Protein AF-0000000068185196 (afdb_homodimer)

Sequence (430 aa):
MGLIHTPRTIVSIAKGLWKRRQGTVDWPGLGPDKPYVYNARLGLFDVDYLGHLNNAAYLSHAELARWELTAANGMLTSMLQSGTNFIVSGSCIRYRQEIRPVFRKFQVDTYVAGLDQRTIWMVQNFRYPGQNERIRAQMIVQGVAVQKTKGIIDPRSFFVDTVGMPSDLIESVNLPITSDDTVEDVLERYSFLEKALRRAATVDDELQKKEANKEMGLIHTPRTIVSIAKGLWKRRQGTVDWPGLGPDKPYVYNARLGLFDVDYLGHLNNAAYLSHAELARWELTAANGMLTSMLQSGTNFIVSGSCIRYRQEIRPVFRKFQVDTYVAGLDQRTIWMVQNFRYPGQNERIRAQMIVQGVAVQKTKGIIDPRSFFVDTVGMPSDLIESVNLPITSDDTVEDVLERYSFLEKALRRAATVDDELQKKEANKE

Structure (mmCIF, N/CA/C/O backbone):
data_AF-0000000068185196-model_v1
#
loop_
_entity.id
_entity.type
_entity.pdbx_description
1 polymer Thioesterase
#
loop_
_atom_site.group_PDB
_atom_site.id
_atom_site.type_symbol
_atom_site.label_atom_id
_atom_site.label_alt_id
_atom_site.label_comp_id
_atom_site.label_asym_id
_atom_site.label_entity_id
_atom_site.label_seq_id
_atom_site.pdbx_PDB_ins_code
_atom_site.Cartn_x
_atom_site.Cartn_y
_atom_site.Cartn_z
_atom_site.occupancy
_atom_site.B_iso_or_equiv
_atom_site.auth_seq_id
_atom_site.auth_comp_id
_atom_site.auth_asym_id
_atom_site.auth_atom_id
_atom_site.pdbx_PDB_model_num
ATOM 1 N N . MET A 1 1 ? -0.667 -6.586 14.789 1 45.47 1 MET A N 1
ATOM 2 C CA . MET A 1 1 ? -0.41 -5.219 14.352 1 45.47 1 MET A CA 1
ATOM 3 C C .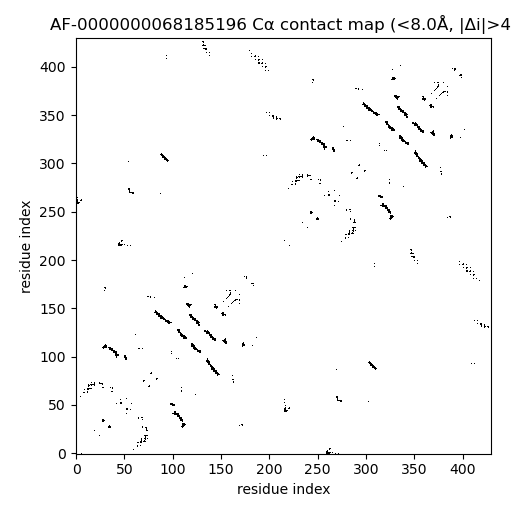 MET A 1 1 ? -1.028 -4.211 15.32 1 45.47 1 MET A C 1
ATOM 5 O O . MET A 1 1 ? -0.428 -3.176 15.609 1 45.47 1 MET A O 1
ATOM 9 N N . GLY A 1 2 ? -2.188 -4.719 15.961 1 60.62 2 GLY A N 1
ATOM 10 C CA . GLY A 1 2 ? -2.773 -3.826 16.953 1 60.62 2 GLY A CA 1
ATOM 11 C C . GLY A 1 2 ? -1.884 -3.609 18.156 1 60.62 2 GLY A C 1
ATOM 12 O O . GLY A 1 2 ? -1.682 -2.473 18.594 1 60.62 2 GLY A O 1
ATOM 13 N N . LEU A 1 3 ? -1.216 -4.645 18.484 1 71.56 3 LEU A N 1
ATOM 14 C CA . LEU A 1 3 ? -0.382 -4.602 19.688 1 71.56 3 LEU A CA 1
ATOM 15 C C . LEU A 1 3 ? 0.886 -3.791 19.438 1 71.56 3 LEU A C 1
ATOM 17 O O . LEU A 1 3 ? 1.417 -3.16 20.344 1 71.56 3 LEU A O 1
ATOM 21 N N . ILE A 1 4 ? 1.286 -3.777 18.25 1 76.75 4 ILE A N 1
ATOM 22 C CA . ILE A 1 4 ? 2.504 -3.047 17.922 1 76.75 4 ILE A CA 1
ATOM 23 C C . ILE A 1 4 ? 2.145 -1.68 17.344 1 76.75 4 ILE A C 1
ATOM 25 O O . ILE A 1 4 ? 2.762 -0.67 17.688 1 76.75 4 ILE A O 1
ATOM 29 N N . HIS A 1 5 ? 1.107 -1.712 16.625 1 82.12 5 HIS A N 1
ATOM 30 C CA . HIS A 1 5 ? 0.749 -0.504 15.883 1 82.12 5 HIS A CA 1
ATOM 31 C C . HIS A 1 5 ? 0.133 0.541 16.812 1 82.12 5 HIS A C 1
ATOM 33 O O . HIS A 1 5 ? 0.427 1.732 16.688 1 82.12 5 HIS A O 1
ATOM 39 N N . THR A 1 6 ? -0.651 0.116 17.766 1 85.31 6 THR A N 1
ATOM 40 C CA . THR A 1 6 ? -1.377 1.054 18.609 1 85.31 6 THR A CA 1
ATOM 41 C C . THR A 1 6 ? -0.412 1.849 19.484 1 85.31 6 THR A C 1
ATOM 43 O O . THR A 1 6 ? -0.471 3.078 19.531 1 85.31 6 THR A O 1
ATOM 46 N N . PRO A 1 7 ? 0.518 1.161 20.156 1 88.44 7 PRO A N 1
ATOM 47 C CA . PRO A 1 7 ? 1.476 1.94 20.938 1 88.44 7 PRO A CA 1
ATOM 48 C C . PRO A 1 7 ? 2.303 2.898 20.078 1 88.44 7 PRO A C 1
ATOM 50 O O . PRO A 1 7 ? 2.6 4.016 20.516 1 88.44 7 PRO A O 1
ATOM 53 N N . ARG A 1 8 ? 2.66 2.518 18.953 1 89.38 8 ARG A N 1
ATOM 54 C CA . ARG A 1 8 ? 3.432 3.373 18.047 1 89.38 8 ARG A CA 1
ATOM 55 C C . ARG A 1 8 ? 2.621 4.594 17.625 1 89.38 8 ARG A C 1
ATOM 57 O O . ARG A 1 8 ? 3.164 5.691 17.5 1 89.38 8 ARG A O 1
ATOM 64 N N . THR A 1 9 ? 1.386 4.32 17.391 1 91.81 9 THR A N 1
ATOM 65 C CA . THR A 1 9 ? 0.492 5.418 17.031 1 91.81 9 THR A CA 1
ATOM 66 C C . THR A 1 9 ? 0.386 6.426 18.172 1 91.81 9 THR A C 1
ATOM 68 O O . THR A 1 9 ? 0.445 7.633 17.953 1 91.81 9 THR A O 1
ATOM 71 N N . ILE A 1 10 ? 0.292 5.957 19.391 1 93.12 10 ILE A N 1
ATOM 72 C CA . ILE A 1 10 ? 0.203 6.812 20.562 1 93.12 10 ILE A CA 1
ATOM 73 C C . ILE A 1 10 ? 1.472 7.656 20.688 1 93.12 10 ILE A C 1
ATOM 75 O O . ILE A 1 10 ? 1.402 8.859 20.953 1 93.12 10 ILE A O 1
ATOM 79 N N . VAL A 1 11 ? 2.578 7.027 20.484 1 94.19 11 VAL A N 1
ATOM 80 C CA . VAL A 1 11 ? 3.854 7.734 20.562 1 94.19 11 VAL A CA 1
ATOM 81 C C . VAL A 1 11 ? 3.904 8.82 19.484 1 94.19 11 VAL A C 1
ATOM 83 O O . VAL A 1 11 ? 4.332 9.945 19.75 1 94.19 11 VAL A O 1
ATOM 86 N N . SER A 1 12 ? 3.49 8.484 18.266 1 94.69 12 SER A N 1
ATOM 87 C CA . SER A 1 12 ? 3.482 9.453 17.172 1 94.69 12 SER A CA 1
ATOM 88 C C . SER A 1 12 ? 2.58 10.641 17.5 1 94.69 12 SER A C 1
ATOM 90 O O . SER A 1 12 ? 2.945 11.789 17.234 1 94.69 12 SER A O 1
ATOM 92 N N . ILE A 1 13 ? 1.464 10.367 18.016 1 94.06 13 ILE A N 1
ATOM 93 C CA . ILE A 1 13 ? 0.527 11.414 18.391 1 94.06 13 ILE A CA 1
ATOM 94 C C . ILE A 1 13 ? 1.161 12.305 19.469 1 94.06 13 ILE A C 1
ATOM 96 O O . ILE A 1 13 ? 1.107 13.531 19.375 1 94.06 13 ILE A O 1
ATOM 100 N N . ALA A 1 14 ? 1.762 11.703 20.484 1 94.94 14 ALA A N 1
ATOM 101 C CA . ALA A 1 14 ? 2.406 12.445 21.562 1 94.94 14 ALA A CA 1
ATOM 102 C C . ALA A 1 14 ? 3.504 13.359 21.016 1 94.94 14 ALA A C 1
ATOM 104 O O . ALA A 1 14 ? 3.631 14.508 21.453 1 94.94 14 ALA A O 1
ATOM 105 N N . LYS A 1 15 ? 4.289 12.828 20.141 1 93.81 15 LYS A N 1
ATOM 106 C CA . LYS A 1 15 ? 5.336 13.625 19.516 1 93.81 15 LYS A CA 1
ATOM 107 C C . LYS A 1 15 ? 4.746 14.828 18.781 1 93.81 15 LYS A C 1
ATOM 109 O O . LYS A 1 15 ? 5.273 15.938 18.859 1 93.81 15 LYS A O 1
ATOM 114 N N . GLY A 1 16 ? 3.678 14.547 18 1 92.75 16 GLY A N 1
ATOM 115 C CA . GLY A 1 16 ? 3.002 15.633 17.312 1 92.75 16 GLY A CA 1
ATOM 116 C C . GLY A 1 16 ? 2.465 16.703 18.234 1 92.75 16 GLY A C 1
ATOM 117 O O . GLY A 1 16 ? 2.613 17.891 17.984 1 92.75 16 GLY A O 1
ATOM 118 N N . LEU A 1 17 ? 1.896 16.297 19.328 1 91.44 17 LEU A N 1
ATOM 119 C CA . LEU A 1 17 ? 1.359 17.234 20.312 1 91.44 17 LEU A CA 1
ATOM 120 C C . LEU A 1 17 ? 2.477 18.0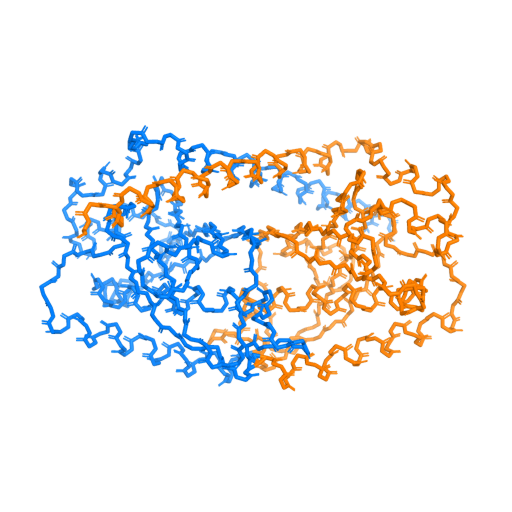47 20.953 1 91.44 17 LEU A C 1
ATOM 122 O O . LEU A 1 17 ? 2.307 19.25 21.219 1 91.44 17 LEU A O 1
ATOM 126 N N . TRP A 1 18 ? 3.553 17.359 21.203 1 92.5 18 TRP A N 1
ATOM 127 C CA . TRP A 1 18 ? 4.707 18.047 21.781 1 92.5 18 TRP A CA 1
ATOM 128 C C . TRP A 1 18 ? 5.227 19.125 20.844 1 92.5 18 TRP A C 1
ATOM 130 O O . TRP A 1 18 ? 5.504 20.25 21.266 1 92.5 18 TRP A O 1
ATOM 140 N N . LYS A 1 19 ? 5.359 18.828 19.562 1 88.88 19 LYS A N 1
ATOM 141 C CA . LYS A 1 19 ? 5.816 19.781 18.562 1 88.88 19 LYS A CA 1
ATOM 142 C C . LYS A 1 19 ? 4.855 20.969 18.453 1 88.88 19 LYS A C 1
ATOM 144 O O . LYS A 1 19 ? 5.289 22.109 18.297 1 88.88 19 LYS A O 1
ATOM 149 N N . ARG A 1 20 ? 3.635 20.672 18.516 1 86.56 20 ARG A N 1
ATOM 150 C CA . ARG A 1 20 ? 2.629 21.719 18.469 1 86.56 20 ARG A CA 1
ATOM 151 C C . ARG A 1 20 ? 2.803 22.688 19.641 1 86.56 20 ARG A C 1
ATOM 153 O O . ARG A 1 20 ? 2.689 23.906 19.469 1 86.56 20 ARG A O 1
ATOM 160 N N . ARG A 1 21 ? 3.107 22.172 20.75 1 86.44 21 ARG A N 1
ATOM 161 C CA . ARG A 1 21 ? 3.246 22.969 21.969 1 86.44 21 ARG A CA 1
ATOM 162 C C . ARG A 1 21 ? 4.48 23.875 21.891 1 86.44 21 ARG A C 1
ATOM 164 O O . ARG A 1 21 ? 4.477 24.984 22.422 1 86.44 21 ARG A O 1
ATOM 171 N N . GLN A 1 22 ? 5.566 23.359 21.312 1 82.5 22 GLN A N 1
ATOM 172 C CA . GLN A 1 22 ? 6.832 24.078 21.25 1 82.5 22 GLN A CA 1
ATOM 173 C C . GLN A 1 22 ? 6.785 25.172 20.172 1 82.5 22 GLN A C 1
ATOM 175 O O . GLN A 1 22 ? 7.598 26.094 20.188 1 82.5 22 GLN A O 1
ATOM 180 N N . GLY A 1 23 ? 5.977 24.953 19.203 1 70.38 23 GLY A N 1
ATOM 181 C CA . GLY A 1 23 ? 6.137 25.812 18.062 1 70.38 23 GLY A CA 1
ATOM 182 C C . GLY A 1 23 ? 4.91 26.672 17.766 1 70.38 23 GLY A C 1
ATOM 183 O O . GLY A 1 23 ? 3.947 26.656 18.547 1 70.38 23 GLY A O 1
ATOM 184 N N . THR A 1 24 ? 5.113 27.672 16.875 1 60.94 24 THR A N 1
ATOM 185 C CA . THR A 1 24 ? 4.016 28.422 16.266 1 60.94 24 THR A CA 1
ATOM 186 C C . THR A 1 24 ? 3.301 27.578 15.219 1 60.94 24 THR A C 1
ATOM 188 O O . THR A 1 24 ? 3.926 26.75 14.547 1 60.94 24 THR A O 1
ATOM 191 N N . VAL A 1 25 ? 2.062 27.469 15.398 1 62.53 25 VAL A N 1
ATOM 192 C CA . VAL A 1 25 ? 1.249 26.719 14.461 1 62.53 25 VAL A CA 1
ATOM 193 C C . VAL A 1 25 ? 1.464 27.25 13.039 1 62.53 25 VAL A C 1
ATOM 195 O O . VAL A 1 25 ? 1.15 28.406 12.758 1 62.53 25 VAL A O 1
ATOM 198 N N . ASP A 1 26 ? 2.311 26.719 12.133 1 73.12 26 ASP A N 1
ATOM 199 C CA . ASP A 1 26 ? 2.486 27.156 10.75 1 73.12 26 ASP A CA 1
ATOM 200 C C . ASP A 1 26 ? 1.854 26.172 9.773 1 73.12 26 ASP A C 1
ATOM 202 O O . ASP A 1 26 ? 2.006 26.312 8.555 1 73.12 26 ASP A O 1
ATOM 206 N N . TRP A 1 27 ? 1.015 25.391 10.195 1 78.06 27 TRP A N 1
ATOM 207 C CA . TRP A 1 27 ? 0.224 24.422 9.453 1 78.06 27 TRP A CA 1
ATOM 208 C C . TRP A 1 27 ? 1.107 23.609 8.516 1 78.06 27 TRP A C 1
ATOM 210 O O . TRP A 1 27 ? 0.875 23.578 7.305 1 78.06 27 TRP A O 1
ATOM 220 N N . PRO A 1 28 ? 2.033 23 9.039 1 81.12 28 PRO A N 1
ATOM 221 C CA . PRO A 1 28 ? 2.875 22.172 8.172 1 81.12 28 PRO A CA 1
ATOM 222 C C . PRO A 1 28 ? 2.084 21.078 7.441 1 81.12 28 PRO A C 1
ATOM 224 O O . PRO A 1 28 ? 1.037 20.656 7.926 1 81.12 28 PRO A O 1
ATOM 227 N N . GLY A 1 29 ? 2.553 20.703 6.262 1 84.56 29 GLY A N 1
ATOM 228 C CA . GLY A 1 29 ? 1.96 19.594 5.531 1 84.56 29 GLY A CA 1
ATOM 229 C C . GLY A 1 29 ? 0.902 20.031 4.535 1 84.56 29 GLY A C 1
ATOM 230 O O . GLY A 1 29 ? 0.289 19.203 3.865 1 84.56 29 GLY A O 1
ATOM 231 N N . LEU A 1 30 ? 0.663 21.359 4.539 1 82.62 30 LEU A N 1
ATOM 232 C CA . LEU A 1 30 ? -0.294 21.859 3.559 1 82.62 30 LEU A CA 1
ATOM 233 C C . LEU A 1 30 ? 0.413 22.281 2.271 1 82.62 30 LEU A C 1
ATOM 235 O O . LEU A 1 30 ? 0.881 23.406 2.154 1 82.62 30 LEU A O 1
ATOM 239 N N . GLY A 1 31 ? 0.567 21.344 1.347 1 78.19 31 GLY A N 1
ATOM 240 C CA . GLY A 1 31 ? 1.21 21.609 0.07 1 78.19 31 GLY A CA 1
ATOM 241 C C . GLY A 1 31 ? 2.652 21.141 0.021 1 78.19 31 GLY A C 1
ATOM 242 O O . GLY A 1 31 ? 3.242 20.828 1.055 1 78.19 31 GLY A O 1
ATOM 243 N N . PRO A 1 32 ? 3.238 21.109 -1.168 1 79.88 32 PRO A N 1
ATOM 244 C CA . PRO A 1 32 ? 4.578 20.547 -1.358 1 79.88 32 PRO A CA 1
ATOM 245 C C . PRO A 1 32 ? 5.68 21.469 -0.841 1 79.88 32 PRO A C 1
ATOM 247 O O . PRO A 1 32 ? 6.812 21.031 -0.631 1 79.88 32 PRO A O 1
ATOM 250 N N . ASP A 1 33 ? 5.391 22.703 -0.645 1 80.25 33 ASP A N 1
ATOM 251 C CA . ASP A 1 33 ? 6.406 23.688 -0.272 1 80.25 33 ASP A CA 1
ATOM 252 C C . ASP A 1 33 ? 6.797 23.531 1.196 1 80.25 33 ASP A C 1
ATOM 254 O O . ASP A 1 33 ? 7.902 23.922 1.59 1 80.25 33 ASP A O 1
ATOM 258 N N . LYS A 1 34 ? 5.902 23 1.998 1 85.06 34 LYS A N 1
ATOM 259 C CA . LYS A 1 34 ? 6.184 22.844 3.422 1 85.06 34 LYS A CA 1
ATOM 260 C C . LYS A 1 34 ? 5.754 21.469 3.92 1 85.06 34 LYS A C 1
ATOM 262 O O . LYS A 1 34 ? 4.875 21.359 4.777 1 85.06 34 LYS A O 1
ATOM 267 N N . PRO A 1 35 ? 6.418 20.484 3.516 1 91.12 35 PRO A N 1
ATOM 268 C CA . PRO A 1 35 ? 6.051 19.141 3.986 1 91.12 35 PRO A CA 1
ATOM 269 C C . PRO A 1 35 ? 6.344 18.938 5.473 1 91.12 35 PRO A C 1
ATOM 271 O O . PRO A 1 35 ? 7.246 19.578 6.02 1 91.12 35 PRO A O 1
ATOM 274 N N . TYR A 1 36 ? 5.5 18.25 6.105 1 94.25 36 TYR A N 1
ATOM 275 C CA . TYR A 1 36 ? 5.785 17.812 7.469 1 94.25 36 TYR A CA 1
ATOM 276 C C . TYR A 1 36 ? 6.77 16.641 7.473 1 94.25 36 TYR A C 1
ATOM 278 O O . TYR A 1 36 ? 6.551 15.641 6.797 1 94.25 36 TYR A O 1
ATOM 286 N N . VAL A 1 37 ? 7.789 16.734 8.281 1 95.06 37 VAL A N 1
ATOM 287 C CA . VAL A 1 37 ? 8.852 15.734 8.273 1 95.06 37 VAL A CA 1
ATOM 288 C C . VAL A 1 37 ? 8.727 14.844 9.5 1 95.06 37 VAL A C 1
ATOM 290 O O . VAL A 1 37 ? 8.844 15.312 10.633 1 95.06 37 VAL A O 1
ATOM 293 N N . TYR A 1 38 ? 8.414 13.609 9.266 1 96.75 38 TYR A N 1
ATOM 294 C CA . TYR A 1 38 ? 8.398 12.539 10.258 1 96.75 38 TYR A CA 1
ATOM 295 C C . TYR A 1 38 ? 9.711 11.766 10.234 1 96.75 38 TYR A C 1
ATOM 297 O O . TYR A 1 38 ? 10.156 11.312 9.18 1 96.75 38 TYR A O 1
ATOM 305 N N . ASN A 1 39 ? 10.32 11.656 11.445 1 96.44 39 ASN A N 1
ATOM 306 C CA . ASN A 1 39 ? 11.586 10.938 11.562 1 96.44 39 ASN A CA 1
ATOM 307 C C . ASN A 1 39 ? 11.406 9.602 12.273 1 96.44 39 ASN A C 1
ATOM 309 O O . ASN A 1 39 ? 10.688 9.516 13.273 1 96.44 39 ASN A O 1
ATOM 313 N N . ALA A 1 40 ? 12.055 8.633 11.711 1 95.44 40 ALA A N 1
ATOM 314 C CA . ALA A 1 40 ? 11.969 7.301 12.305 1 95.44 40 ALA A CA 1
ATOM 315 C C . ALA A 1 40 ? 13.242 6.5 12.039 1 95.44 40 ALA A C 1
ATOM 317 O O . ALA A 1 40 ? 14.133 6.957 11.312 1 95.44 40 ALA A O 1
ATOM 318 N N . ARG A 1 41 ? 13.375 5.426 12.727 1 94.12 41 ARG A N 1
ATOM 319 C CA . ARG A 1 41 ? 14.43 4.438 12.5 1 94.12 41 ARG A CA 1
ATOM 320 C C . ARG A 1 41 ? 13.828 3.082 12.125 1 94.12 41 ARG A C 1
ATOM 322 O O . ARG A 1 41 ? 12.773 2.707 12.633 1 94.12 41 ARG A O 1
ATOM 329 N N . LEU A 1 42 ? 14.523 2.469 11.273 1 90.19 42 LEU A N 1
ATOM 330 C CA . LEU A 1 42 ? 14.102 1.132 10.867 1 90.19 42 LEU A CA 1
ATOM 331 C C . LEU A 1 42 ? 14.18 0.159 12.039 1 90.19 42 LEU A C 1
ATOM 333 O O . LEU A 1 42 ? 15.266 -0.171 12.508 1 90.19 42 LEU A O 1
ATOM 337 N N . GLY A 1 43 ? 13.031 -0.287 12.477 1 86.44 43 GLY A N 1
ATOM 338 C CA . GLY A 1 43 ? 12.984 -1.176 13.625 1 86.44 43 GLY A CA 1
ATOM 339 C C . GLY A 1 43 ? 12.969 -2.645 13.25 1 86.44 43 GLY A C 1
ATOM 340 O O . GLY A 1 43 ? 12.75 -2.986 12.086 1 86.44 43 GLY A O 1
ATOM 341 N N . LEU A 1 44 ? 13.078 -3.469 14.258 1 81.81 44 LEU A N 1
ATOM 342 C CA . LEU A 1 44 ? 13.133 -4.914 14.07 1 81.81 44 LEU A CA 1
ATOM 343 C C . LEU A 1 44 ? 11.797 -5.457 13.586 1 81.81 44 LEU A C 1
ATOM 345 O O . LEU A 1 44 ? 11.75 -6.484 12.906 1 81.81 44 LEU A O 1
ATOM 349 N N . PHE A 1 45 ? 10.75 -4.703 13.836 1 80.75 45 PHE A N 1
ATOM 350 C CA . PHE A 1 45 ? 9.414 -5.16 13.469 1 80.75 45 PHE A CA 1
ATOM 351 C C . PHE A 1 45 ? 9.055 -4.703 12.062 1 80.75 45 PHE A C 1
ATOM 353 O O . PHE A 1 45 ? 8.023 -5.098 11.523 1 80.75 45 PHE A O 1
ATOM 360 N N . ASP A 1 46 ? 9.984 -3.963 11.477 1 86.25 46 ASP A N 1
ATOM 361 C CA . ASP A 1 46 ? 9.672 -3.35 10.188 1 86.25 46 ASP A CA 1
ATOM 362 C C . ASP A 1 46 ? 10.453 -4.023 9.062 1 86.25 46 ASP A C 1
ATOM 364 O O . ASP A 1 46 ? 10.273 -3.684 7.887 1 86.25 46 ASP A O 1
ATOM 368 N N . VAL A 1 47 ? 11.32 -4.918 9.406 1 84.88 47 VAL A N 1
ATOM 369 C CA . VAL A 1 47 ? 12.289 -5.402 8.438 1 84.88 47 VAL A CA 1
ATOM 370 C C . VAL A 1 47 ? 11.852 -6.758 7.891 1 84.88 47 VAL A C 1
ATOM 372 O O . VAL A 1 47 ? 11.18 -7.523 8.586 1 84.88 47 VAL A O 1
ATOM 375 N N . ASP A 1 48 ? 12.234 -6.984 6.668 1 81.56 48 ASP A N 1
ATOM 376 C CA . ASP A 1 48 ? 12.07 -8.32 6.102 1 81.56 48 ASP A CA 1
ATOM 377 C C . ASP A 1 48 ? 13.312 -9.18 6.359 1 81.56 48 ASP A C 1
ATOM 379 O O . ASP A 1 48 ? 14.188 -8.797 7.133 1 81.56 48 ASP A O 1
ATOM 383 N N . TYR A 1 49 ? 13.305 -10.414 5.805 1 78 49 TYR A N 1
ATOM 384 C CA . TYR A 1 49 ? 14.367 -11.367 6.109 1 78 49 TYR A CA 1
ATOM 385 C C . TYR A 1 49 ? 15.703 -10.898 5.543 1 78 49 TYR A C 1
ATOM 387 O O . TYR A 1 49 ? 16.766 -11.391 5.938 1 78 49 TYR A O 1
ATOM 395 N N . LEU A 1 50 ? 15.688 -9.898 4.633 1 77.38 50 LEU A N 1
ATOM 396 C CA . LEU A 1 50 ? 16.922 -9.367 4.039 1 77.38 50 LEU A CA 1
ATOM 397 C C . LEU A 1 50 ? 17.375 -8.109 4.766 1 77.38 50 LEU A C 1
ATOM 399 O O . LEU A 1 50 ? 18.406 -7.531 4.422 1 77.38 50 LEU A O 1
ATOM 403 N N . GLY A 1 51 ? 16.594 -7.676 5.699 1 81.12 51 GLY A N 1
ATOM 404 C CA . GLY A 1 51 ? 16.953 -6.492 6.465 1 81.12 51 GLY A CA 1
ATOM 405 C C . GLY A 1 51 ? 16.484 -5.199 5.832 1 81.12 51 GLY A C 1
ATOM 406 O O . GLY A 1 51 ? 16.938 -4.117 6.199 1 81.12 51 GLY A O 1
ATOM 407 N N . HIS A 1 52 ? 15.695 -5.301 4.855 1 88.25 52 HIS A N 1
ATOM 408 C CA . HIS A 1 52 ? 15.102 -4.133 4.215 1 88.25 52 HIS A CA 1
ATOM 409 C C . HIS A 1 52 ? 13.75 -3.791 4.836 1 88.25 52 HIS A C 1
ATOM 411 O O . HIS A 1 52 ? 13.07 -4.668 5.379 1 88.25 52 HIS A O 1
ATOM 417 N N . LEU A 1 53 ? 13.438 -2.471 4.852 1 90.31 53 LEU A N 1
ATOM 418 C CA . LEU A 1 53 ? 12.078 -2.096 5.223 1 90.31 53 LEU A CA 1
ATOM 419 C C . LEU A 1 53 ? 11.055 -2.838 4.367 1 90.31 53 LEU A C 1
ATOM 421 O O . LEU A 1 53 ? 11.047 -2.701 3.141 1 90.31 53 LEU A O 1
ATOM 425 N N . ASN A 1 54 ? 10.281 -3.607 5.039 1 91.81 54 ASN A N 1
ATOM 426 C CA . ASN A 1 54 ? 9.289 -4.398 4.324 1 91.81 54 ASN A CA 1
ATOM 427 C C . ASN A 1 54 ? 8.25 -3.51 3.641 1 91.81 54 ASN A C 1
ATOM 429 O O . ASN A 1 54 ? 7.949 -2.416 4.125 1 91.81 54 ASN A O 1
ATOM 433 N N . ASN A 1 55 ? 7.668 -4.043 2.535 1 93.94 55 ASN A N 1
ATOM 434 C CA . ASN A 1 55 ? 6.723 -3.254 1.749 1 93.94 55 ASN A CA 1
ATOM 435 C C . ASN A 1 55 ? 5.566 -2.748 2.607 1 93.94 55 ASN A C 1
ATOM 437 O O . ASN A 1 55 ? 5.152 -1.594 2.48 1 93.94 55 ASN A O 1
ATOM 441 N N . ALA A 1 56 ? 5.031 -3.576 3.48 1 94.75 56 ALA A N 1
ATOM 442 C CA . ALA A 1 56 ? 3.904 -3.201 4.332 1 94.75 56 ALA A CA 1
ATOM 443 C C . ALA A 1 56 ? 4.324 -2.172 5.379 1 94.75 56 ALA A C 1
ATOM 445 O O . ALA A 1 56 ? 3.525 -1.325 5.781 1 94.75 56 ALA A O 1
ATOM 446 N N . ALA A 1 57 ? 5.551 -2.223 5.777 1 94.19 57 ALA A N 1
ATOM 447 C CA . ALA A 1 57 ? 6.047 -1.326 6.82 1 94.19 57 ALA A CA 1
ATOM 448 C C . ALA A 1 57 ? 6.082 0.119 6.328 1 94.19 57 ALA A C 1
ATOM 450 O O . ALA A 1 57 ? 5.918 1.052 7.117 1 94.19 57 ALA A O 1
ATOM 451 N N . TYR A 1 58 ? 6.324 0.314 5.047 1 96.81 58 TYR A N 1
ATOM 452 C CA . TYR A 1 58 ? 6.227 1.662 4.496 1 96.81 58 TYR A CA 1
ATOM 453 C C . TYR A 1 58 ? 4.863 2.275 4.793 1 96.81 58 TYR A C 1
ATOM 455 O O . TYR A 1 58 ? 4.77 3.443 5.18 1 96.81 58 TYR A O 1
ATOM 463 N N . LEU A 1 59 ? 3.812 1.482 4.648 1 96.69 59 LEU A N 1
ATOM 464 C CA . LEU A 1 59 ? 2.469 1.983 4.918 1 96.69 59 LEU A CA 1
ATOM 465 C C . LEU A 1 59 ? 2.279 2.26 6.406 1 96.69 59 LEU A C 1
ATOM 467 O O . LEU A 1 59 ? 1.612 3.225 6.781 1 96.69 59 LEU A O 1
ATOM 471 N N . SER A 1 60 ? 2.844 1.434 7.207 1 94.88 60 SER A N 1
ATOM 472 C CA . SER A 1 60 ? 2.754 1.645 8.648 1 94.88 60 SER A CA 1
ATOM 473 C C . SER A 1 60 ? 3.385 2.973 9.055 1 94.88 60 SER A C 1
ATOM 475 O O . SER A 1 60 ? 2.773 3.76 9.781 1 94.88 60 SER A O 1
ATOM 477 N N . HIS A 1 61 ? 4.543 3.166 8.57 1 96.38 61 HIS A N 1
ATOM 478 C CA . HIS A 1 61 ? 5.227 4.406 8.914 1 96.38 61 HIS A CA 1
ATOM 479 C C . HIS A 1 61 ? 4.52 5.613 8.305 1 96.38 61 HIS A C 1
ATOM 481 O O . HIS A 1 61 ? 4.504 6.695 8.891 1 96.38 61 HIS A O 1
ATOM 487 N N . ALA A 1 62 ? 4.016 5.441 7.109 1 97.75 62 ALA A N 1
ATOM 488 C CA . ALA A 1 62 ? 3.229 6.512 6.508 1 97.75 62 ALA A CA 1
ATOM 489 C C . ALA A 1 62 ? 2.049 6.891 7.398 1 97.75 62 ALA A C 1
ATOM 491 O O . ALA A 1 62 ? 1.723 8.07 7.539 1 97.75 62 ALA A O 1
ATOM 492 N N . GLU A 1 63 ? 1.411 5.926 7.926 1 96.12 63 GLU A N 1
ATOM 493 C CA . GLU A 1 63 ? 0.296 6.18 8.836 1 96.12 63 GLU A CA 1
ATOM 494 C C . GLU A 1 63 ? 0.762 6.914 10.086 1 96.12 63 GLU A C 1
ATOM 496 O O . GLU A 1 63 ? 0.12 7.871 10.531 1 96.12 63 GLU A O 1
ATOM 501 N N . LEU A 1 64 ? 1.823 6.441 10.656 1 96 64 LEU A N 1
ATOM 502 C CA . LEU A 1 64 ? 2.375 7.098 11.836 1 96 64 LEU A CA 1
ATOM 503 C C . LEU A 1 64 ? 2.719 8.555 11.539 1 96 64 LEU A C 1
ATOM 505 O O . LEU A 1 64 ? 2.461 9.438 12.359 1 96 64 LEU A O 1
ATOM 509 N N . ALA A 1 65 ? 3.301 8.758 10.383 1 97.44 65 ALA A N 1
ATOM 510 C CA . ALA A 1 65 ? 3.629 10.117 9.953 1 97.44 65 ALA A CA 1
ATOM 511 C C . ALA A 1 65 ? 2.375 10.984 9.859 1 97.44 65 ALA A C 1
ATOM 513 O O . ALA A 1 65 ? 2.379 12.141 10.281 1 97.44 65 ALA A O 1
ATOM 514 N N . ARG A 1 66 ? 1.323 10.453 9.32 1 96.31 66 ARG A N 1
ATOM 515 C CA . ARG A 1 66 ? 0.078 11.203 9.195 1 96.31 66 ARG A CA 1
ATOM 516 C C . ARG A 1 66 ? -0.507 11.531 10.562 1 96.31 66 ARG A C 1
ATOM 518 O O . ARG A 1 66 ? -1.026 12.633 10.773 1 96.31 66 ARG A O 1
ATOM 525 N N . TRP A 1 67 ? -0.443 10.555 11.492 1 95.12 67 TRP A N 1
ATOM 526 C CA . TRP A 1 67 ? -0.931 10.805 12.844 1 95.12 67 TRP A CA 1
ATOM 527 C C . TRP A 1 67 ? -0.128 11.914 13.516 1 95.12 67 TRP A C 1
ATOM 529 O O . TRP A 1 67 ? -0.696 12.789 14.172 1 95.12 67 TRP A O 1
ATOM 539 N N . GLU A 1 68 ? 1.148 11.836 13.406 1 95.56 68 GLU A N 1
ATOM 540 C CA . GLU A 1 68 ? 1.995 12.867 13.992 1 95.56 68 GLU A CA 1
ATOM 541 C C . GLU A 1 68 ? 1.68 14.242 13.398 1 95.56 68 GLU A C 1
ATOM 543 O O . GLU A 1 68 ? 1.563 15.227 14.125 1 95.56 68 GLU A O 1
ATOM 548 N N . LEU A 1 69 ? 1.551 14.297 12.102 1 94.19 69 LEU A N 1
ATOM 549 C CA . LEU A 1 69 ? 1.188 15.531 11.414 1 94.19 69 LEU A CA 1
ATOM 550 C C . LEU A 1 69 ? -0.139 16.078 11.938 1 94.19 69 LEU A C 1
ATOM 552 O O . LEU A 1 69 ? -0.249 17.266 12.25 1 94.19 69 LEU A O 1
ATOM 556 N N . THR A 1 70 ? -1.122 15.203 12 1 92.38 70 THR A N 1
ATOM 557 C CA . THR A 1 70 ? -2.459 15.578 12.453 1 92.38 70 THR A CA 1
ATOM 558 C C . THR A 1 70 ? -2.408 16.188 13.844 1 92.38 70 THR A C 1
ATOM 560 O O . THR A 1 70 ? -3.086 17.172 14.125 1 92.38 70 THR A O 1
ATOM 563 N N . ALA A 1 71 ? -1.606 15.633 14.68 1 91.75 71 ALA A N 1
ATOM 564 C CA . ALA A 1 71 ? -1.45 16.156 16.031 1 91.75 71 ALA A CA 1
ATOM 565 C C . ALA A 1 71 ? -0.68 17.469 16.031 1 91.75 71 ALA A C 1
ATOM 567 O O . ALA A 1 71 ? -1.043 18.422 16.734 1 91.75 71 ALA A O 1
ATOM 568 N N . ALA A 1 72 ? 0.318 17.531 15.211 1 89.62 72 ALA A N 1
ATOM 569 C CA . ALA A 1 72 ? 1.202 18.688 15.172 1 89.62 72 ALA A CA 1
ATOM 570 C C . ALA A 1 72 ? 0.473 19.922 14.625 1 89.62 72 ALA A C 1
ATOM 572 O O . ALA A 1 72 ? 0.76 21.047 15.031 1 89.62 72 ALA A O 1
ATOM 573 N N . ASN A 1 73 ? -0.413 19.75 13.703 1 84.88 73 ASN A N 1
ATOM 574 C CA . ASN A 1 73 ? -1.064 20.891 13.055 1 84.88 73 ASN A CA 1
ATOM 575 C C . ASN A 1 73 ? -2.367 21.25 13.758 1 84.88 73 ASN A C 1
ATOM 577 O O . ASN A 1 73 ? -3.086 22.156 13.305 1 84.88 73 ASN A O 1
ATOM 581 N N . GLY A 1 74 ? -2.785 20.516 14.828 1 81.19 74 GLY A N 1
ATOM 582 C CA . GLY A 1 74 ? -3.936 20.875 15.641 1 81.19 74 GLY A CA 1
ATOM 583 C C . GLY A 1 74 ? -5.223 20.219 15.172 1 81.19 74 GLY A C 1
ATOM 584 O O . GLY A 1 74 ? -6.27 20.391 15.805 1 81.19 74 GLY A O 1
ATOM 585 N N . MET A 1 75 ? -5.145 19.453 14.172 1 88.31 75 MET A N 1
ATOM 586 C CA . MET A 1 75 ? -6.332 18.797 13.617 1 88.31 75 MET A CA 1
ATOM 587 C C . MET A 1 75 ? -6.863 17.734 14.562 1 88.31 75 MET A C 1
ATOM 589 O O . MET A 1 75 ? -8.07 17.469 14.586 1 88.31 75 MET A O 1
ATOM 593 N N . LEU A 1 76 ? -5.992 17.203 15.273 1 90.62 76 LEU A N 1
ATOM 594 C CA . LEU A 1 76 ? -6.379 16.094 16.141 1 90.62 76 LEU A CA 1
ATOM 595 C C . LEU A 1 76 ? -7.48 16.516 17.094 1 90.62 76 LEU A C 1
ATOM 597 O O . LEU A 1 76 ? -8.477 15.805 17.266 1 90.62 76 LEU A O 1
ATOM 601 N N . THR A 1 77 ? -7.312 17.656 17.781 1 88 77 THR A N 1
ATOM 602 C CA . THR A 1 77 ? -8.297 18.141 18.734 1 88 77 THR A CA 1
ATOM 603 C C . THR A 1 77 ? -9.641 18.391 18.047 1 88 77 THR A C 1
ATOM 605 O O . THR A 1 77 ? -10.688 18 18.578 1 88 77 THR A O 1
ATOM 608 N N . SER A 1 78 ? -9.594 19 16.891 1 90.69 78 SER A N 1
ATOM 609 C CA . SER A 1 78 ? -10.812 19.266 16.141 1 90.69 78 SER A CA 1
ATOM 610 C C . SER A 1 78 ? -11.508 17.984 15.727 1 90.69 78 SER A C 1
ATOM 612 O O . SER A 1 78 ? -12.734 17.906 15.727 1 90.69 78 SER A O 1
ATOM 614 N N . MET A 1 79 ? -10.734 17 15.344 1 92.81 79 MET A N 1
ATOM 615 C CA . MET A 1 79 ? -11.273 15.688 14.977 1 92.81 79 MET A CA 1
ATOM 616 C C . MET A 1 79 ? -12.016 15.062 16.141 1 92.81 79 MET A C 1
ATOM 618 O O . MET A 1 79 ? -13.141 14.578 15.984 1 92.81 79 MET A O 1
ATOM 622 N N . LEU A 1 80 ? -11.461 15.094 17.281 1 90.69 80 LEU A N 1
ATOM 623 C CA . LEU A 1 80 ? -12.039 14.484 18.469 1 90.69 80 LEU A CA 1
ATOM 624 C C . LEU A 1 80 ? -13.312 15.211 18.891 1 90.69 80 LEU A C 1
ATOM 626 O O . LEU A 1 80 ? -14.32 14.578 19.203 1 90.69 80 LEU A O 1
ATOM 630 N N . GLN A 1 81 ? -13.273 16.516 18.844 1 91.06 81 GLN A N 1
ATOM 631 C CA . GLN A 1 81 ? -14.398 17.344 19.297 1 91.06 81 GLN A CA 1
ATOM 632 C C . GLN A 1 81 ? -15.578 17.219 18.328 1 91.06 81 GLN A C 1
ATOM 634 O O . GLN A 1 81 ? -16.734 17.219 18.75 1 91.06 81 GLN A O 1
ATOM 639 N N . SER A 1 82 ? -15.273 17.125 17.062 1 91.69 82 SER A N 1
ATOM 640 C CA . SER A 1 82 ? -16.344 17.109 16.062 1 91.69 82 SER A CA 1
ATOM 641 C C . SER A 1 82 ? -16.781 15.68 15.742 1 91.69 82 SER A C 1
ATOM 643 O O . SER A 1 82 ? -17.781 15.469 15.055 1 91.69 82 SER A O 1
ATOM 645 N N . GLY A 1 83 ? -16.016 14.711 16.203 1 92.06 83 GLY A N 1
ATOM 646 C CA . GLY A 1 83 ? -16.297 13.336 15.844 1 92.06 83 GLY A CA 1
ATOM 647 C C . GLY A 1 83 ? -15.992 13.016 14.391 1 92.06 83 GLY A C 1
ATOM 648 O O . GLY A 1 83 ? -16.734 12.289 13.742 1 92.06 83 GLY A O 1
ATOM 649 N N . THR A 1 84 ? -15.031 13.703 13.844 1 91.88 84 THR A N 1
ATOM 650 C CA . THR A 1 84 ? -14.617 13.5 12.461 1 91.88 84 THR A CA 1
ATOM 651 C C . THR A 1 84 ? -13.391 12.594 12.391 1 91.88 84 THR A C 1
ATOM 653 O O . THR A 1 84 ? -12.469 12.719 13.203 1 91.88 84 THR A O 1
ATOM 656 N N . ASN A 1 85 ? -13.43 11.594 11.492 1 91.25 85 ASN A N 1
ATOM 657 C CA . ASN A 1 85 ? -12.297 10.711 11.234 1 91.25 85 ASN A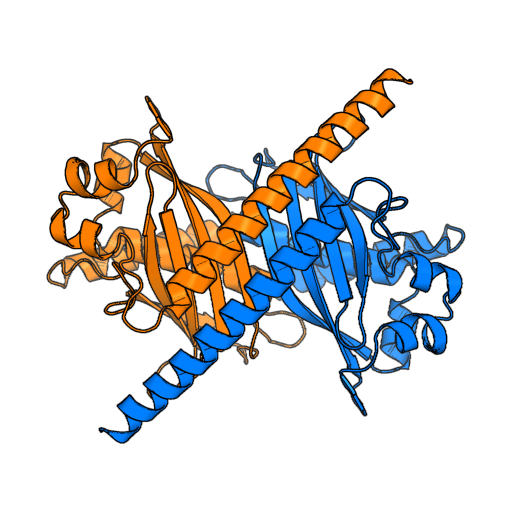 CA 1
ATOM 658 C C . ASN A 1 85 ? -11.906 10.719 9.758 1 91.25 85 ASN A C 1
ATOM 660 O O . ASN A 1 85 ? -12.758 10.922 8.891 1 91.25 85 ASN A O 1
ATOM 664 N N . PHE A 1 86 ? -10.695 10.633 9.539 1 91.19 86 PHE A N 1
ATOM 665 C CA . PHE A 1 86 ? -10.219 10.461 8.172 1 91.19 86 PHE A CA 1
ATOM 666 C C . PHE A 1 86 ? -9.953 8.992 7.875 1 91.19 86 PHE A C 1
ATOM 668 O O . PHE A 1 86 ? -9.18 8.336 8.57 1 91.19 86 PHE A O 1
ATOM 675 N N . ILE A 1 87 ? -10.586 8.492 6.871 1 93 87 ILE A N 1
ATOM 676 C CA . ILE A 1 87 ? -10.492 7.094 6.469 1 93 87 ILE A CA 1
ATOM 677 C C . ILE A 1 87 ? -9.719 6.984 5.156 1 93 87 ILE A C 1
ATOM 679 O O . ILE A 1 87 ? -9.992 7.715 4.199 1 93 87 ILE A O 1
ATOM 683 N N . VAL A 1 88 ? -8.703 6.148 5.223 1 96.12 88 VAL A N 1
ATOM 684 C CA . VAL A 1 88 ? -7.969 5.898 3.988 1 96.12 88 VAL A CA 1
ATOM 685 C C . VAL A 1 88 ? -8.789 4.992 3.07 1 96.12 88 VAL A C 1
ATOM 687 O O . VAL A 1 88 ? -9.141 3.873 3.447 1 96.12 88 VAL A O 1
ATOM 690 N N . SER A 1 89 ? -9.109 5.465 1.878 1 95.62 89 SER A N 1
ATOM 691 C CA . SER A 1 89 ? -9.891 4.688 0.924 1 95.62 89 SER A CA 1
ATOM 692 C C . SER A 1 89 ? -9 4.02 -0.114 1 95.62 89 SER A C 1
ATOM 694 O O . SER A 1 89 ? -9.445 3.145 -0.858 1 95.62 89 SER A O 1
ATOM 696 N N . GLY A 1 90 ? -7.746 4.363 -0.192 1 96.25 90 GLY A N 1
ATOM 697 C CA . GLY A 1 90 ? -6.789 3.754 -1.103 1 96.25 90 GLY A CA 1
ATOM 698 C C . GLY A 1 90 ? -5.398 4.352 -0.996 1 96.25 90 GLY A C 1
ATOM 699 O O . GLY A 1 90 ? -5.219 5.414 -0.394 1 96.25 90 GLY A O 1
ATOM 700 N N . SER A 1 91 ? -4.445 3.744 -1.536 1 97.12 91 SER A N 1
ATOM 701 C CA . SER A 1 91 ? -3.07 4.234 -1.584 1 97.12 91 SER A CA 1
ATOM 702 C C . SER A 1 91 ? -2.285 3.568 -2.711 1 97.12 91 SER A C 1
ATOM 704 O O . SER A 1 91 ? -2.648 2.484 -3.17 1 97.12 91 SER A O 1
ATOM 706 N N . CYS A 1 92 ? -1.374 4.234 -3.174 1 96.81 92 CYS A N 1
ATOM 707 C CA . CYS A 1 92 ? -0.425 3.746 -4.168 1 96.81 92 CYS A CA 1
ATOM 708 C C . CYS A 1 92 ? 1.007 4.082 -3.766 1 96.81 92 CYS A C 1
ATOM 710 O O . CYS A 1 92 ? 1.291 5.211 -3.354 1 96.81 92 CYS A O 1
ATOM 712 N N . ILE A 1 93 ? 1.869 3.137 -3.854 1 97.19 93 ILE A N 1
ATOM 713 C CA . ILE A 1 93 ? 3.256 3.375 -3.473 1 97.19 93 ILE A CA 1
ATOM 714 C C . ILE A 1 93 ? 4.188 2.832 -4.555 1 97.19 93 ILE A C 1
ATOM 716 O O . ILE A 1 93 ? 3.945 1.759 -5.109 1 97.19 93 ILE A O 1
ATOM 720 N N . ARG A 1 94 ? 5.172 3.557 -4.875 1 95.62 94 ARG A N 1
ATOM 721 C CA . ARG A 1 94 ? 6.285 3.148 -5.727 1 95.62 94 ARG A CA 1
ATOM 722 C C . ARG A 1 94 ? 7.578 3.031 -4.922 1 95.62 94 ARG A C 1
ATOM 724 O O . ARG A 1 94 ? 7.941 3.953 -4.188 1 95.62 94 ARG A O 1
ATOM 731 N N . TYR A 1 95 ? 8.195 1.906 -5.02 1 96.56 95 TYR A N 1
ATOM 732 C CA . TYR A 1 95 ? 9.484 1.672 -4.363 1 96.56 95 TYR A CA 1
ATOM 733 C C . TYR A 1 95 ? 10.633 1.893 -5.336 1 96.56 95 TYR A C 1
ATOM 735 O O . TYR A 1 95 ? 10.773 1.164 -6.32 1 96.56 95 TYR A O 1
ATOM 743 N N . ARG A 1 96 ? 11.469 2.855 -5.051 1 93.12 96 ARG A N 1
ATOM 744 C CA . ARG A 1 96 ? 12.57 3.203 -5.938 1 93.12 96 ARG A CA 1
ATOM 745 C C . ARG A 1 96 ? 13.875 2.564 -5.473 1 93.12 96 ARG A C 1
ATOM 747 O O . ARG A 1 96 ? 14.625 2.014 -6.277 1 93.12 96 ARG A O 1
ATOM 754 N N . GLN A 1 97 ? 14.188 2.707 -4.242 1 92.38 97 GLN A N 1
ATOM 755 C CA . GLN A 1 97 ? 15.352 2.129 -3.59 1 92.38 97 GLN A CA 1
ATOM 756 C C . GLN A 1 97 ? 15.023 1.673 -2.172 1 92.38 97 GLN A C 1
ATOM 758 O O . GLN A 1 97 ? 14.25 2.328 -1.467 1 92.38 97 GLN A O 1
ATOM 763 N N . GLU A 1 98 ? 15.688 0.64 -1.783 1 92.69 98 GLU A N 1
ATOM 764 C CA . GLU A 1 98 ? 15.422 0.058 -0.471 1 92.69 98 GLU A CA 1
ATOM 765 C C . GLU A 1 98 ? 15.977 0.937 0.646 1 92.69 98 GLU A C 1
ATOM 767 O O . GLU A 1 98 ? 16.969 1.647 0.45 1 92.69 98 GLU A O 1
ATOM 772 N N . ILE A 1 99 ? 15.281 0.977 1.749 1 93.38 99 ILE A N 1
ATOM 773 C CA . ILE A 1 99 ? 15.805 1.558 2.98 1 93.38 99 ILE A CA 1
ATOM 774 C C . ILE A 1 99 ? 16.391 0.457 3.863 1 93.38 99 ILE A C 1
ATOM 776 O O . ILE A 1 99 ? 15.688 -0.499 4.215 1 93.38 99 ILE A O 1
ATOM 780 N N . ARG A 1 100 ? 17.547 0.474 4.148 1 90.88 100 ARG A N 1
ATOM 781 C CA . ARG A 1 100 ? 18.328 -0.51 4.895 1 90.88 100 ARG A CA 1
ATOM 782 C C . ARG A 1 100 ? 19.609 0.107 5.441 1 90.88 100 ARG A C 1
ATOM 784 O O . ARG A 1 100 ? 20.031 1.177 4.996 1 90.88 100 ARG A O 1
ATOM 791 N N . PRO A 1 101 ? 20.203 -0.37 6.484 1 88.5 101 PRO A N 1
ATOM 792 C CA . PRO A 1 101 ? 19.875 -1.573 7.254 1 88.5 101 PRO A CA 1
ATOM 793 C C . PRO A 1 101 ? 19.031 -1.276 8.484 1 88.5 101 PRO A C 1
ATOM 795 O O . PRO A 1 101 ? 18.484 -0.172 8.617 1 88.5 101 PRO A O 1
ATOM 798 N N . VAL A 1 102 ? 18.906 -2.285 9.289 1 87.56 102 VAL A N 1
ATOM 799 C CA . VAL A 1 102 ? 18.188 -2.133 10.547 1 87.56 102 VAL A CA 1
ATOM 800 C C . VAL A 1 102 ? 18.766 -0.966 11.336 1 87.56 102 VAL A C 1
ATOM 802 O O . VAL A 1 102 ? 19.984 -0.803 11.406 1 87.56 102 VAL A O 1
ATOM 805 N N . PHE A 1 103 ? 17.922 -0.128 11.836 1 91.06 103 PHE A N 1
ATOM 806 C CA . PHE A 1 103 ? 18.219 1.003 12.711 1 91.06 103 PHE A CA 1
ATOM 807 C C . PHE A 1 103 ? 18.656 2.215 11.898 1 91.06 103 PHE A C 1
ATOM 809 O O . PHE A 1 103 ? 19.062 3.23 12.469 1 91.06 103 PHE A O 1
ATOM 816 N N . ARG A 1 104 ? 18.672 2.127 10.625 1 92.56 104 ARG A N 1
ATOM 817 C CA . ARG A 1 104 ? 18.969 3.283 9.789 1 92.56 104 ARG A CA 1
ATOM 818 C C . ARG A 1 104 ? 17.891 4.348 9.922 1 92.56 104 ARG A C 1
ATOM 820 O O . ARG A 1 104 ? 16.688 4.031 9.945 1 92.56 104 ARG A O 1
ATOM 827 N N . LYS A 1 105 ? 18.328 5.586 10.07 1 95.94 105 LYS A N 1
ATOM 828 C CA . LYS A 1 105 ? 17.375 6.695 10.133 1 95.94 105 LYS A CA 1
ATOM 829 C C . LYS A 1 105 ? 16.766 6.977 8.758 1 95.94 105 LYS A C 1
ATOM 831 O O . LYS A 1 105 ? 17.469 6.926 7.746 1 95.94 105 LYS A O 1
ATOM 836 N N . PHE A 1 106 ? 15.523 7.262 8.727 1 97 106 PHE A N 1
ATOM 837 C CA . PHE A 1 106 ? 14.844 7.738 7.527 1 97 106 PHE A CA 1
ATOM 838 C C . PHE A 1 106 ? 13.75 8.727 7.887 1 97 106 PHE A C 1
ATOM 840 O O . PHE A 1 106 ? 13.445 8.93 9.062 1 97 106 PHE A O 1
ATOM 847 N N . GLN A 1 107 ? 13.242 9.43 6.922 1 97.56 107 GLN A N 1
ATOM 848 C CA . GLN A 1 107 ? 12.164 10.391 7.148 1 97.56 107 GLN A CA 1
ATOM 849 C C . GLN A 1 107 ? 11.039 10.203 6.141 1 97.56 107 GLN A C 1
ATOM 851 O O . GLN A 1 107 ? 11.242 9.625 5.074 1 97.56 107 GLN A O 1
ATOM 856 N N . VAL A 1 108 ? 9.922 10.602 6.523 1 97.75 108 VAL A N 1
ATOM 857 C CA . VAL A 1 108 ? 8.742 10.648 5.664 1 97.75 108 VAL A CA 1
ATOM 858 C C . VAL A 1 108 ? 8.25 12.086 5.547 1 97.75 108 VAL A C 1
ATOM 860 O O . VAL A 1 108 ? 7.809 12.68 6.535 1 97.75 108 VAL A O 1
ATOM 863 N N . ASP A 1 109 ? 8.359 12.664 4.312 1 95.44 109 ASP A N 1
ATOM 864 C CA . ASP A 1 109 ? 7.812 13.984 4.027 1 95.44 109 ASP A CA 1
ATOM 865 C C . ASP A 1 109 ? 6.352 13.891 3.588 1 95.44 109 ASP A C 1
ATOM 867 O O . ASP A 1 109 ? 6.055 13.336 2.531 1 95.44 109 ASP A O 1
ATOM 871 N N . THR A 1 110 ? 5.488 14.453 4.402 1 96 110 THR A N 1
ATOM 872 C CA . THR A 1 110 ? 4.059 14.32 4.16 1 96 110 THR A CA 1
ATOM 873 C C . THR A 1 110 ? 3.426 15.68 3.871 1 96 110 THR A C 1
ATOM 875 O O . THR A 1 110 ? 3.699 16.656 4.574 1 96 110 THR A O 1
ATOM 878 N N . TYR A 1 111 ? 2.602 15.758 2.824 1 90.94 111 TYR A N 1
ATOM 879 C CA . TYR A 1 111 ? 1.846 16.984 2.586 1 90.94 111 TYR A CA 1
ATOM 880 C C . TYR A 1 111 ? 0.537 16.688 1.865 1 90.94 111 TYR A C 1
ATOM 882 O O . TYR A 1 111 ? 0.43 15.688 1.148 1 90.94 111 TYR A O 1
ATOM 890 N N . VAL A 1 112 ? -0.441 17.516 2.115 1 91.31 112 VAL A N 1
ATOM 891 C CA . VAL A 1 112 ? -1.691 17.484 1.364 1 91.31 112 VAL A CA 1
ATOM 892 C C . VAL A 1 112 ? -1.456 17.984 -0.059 1 91.31 112 VAL A C 1
ATOM 894 O O . VAL A 1 112 ? -0.981 19.094 -0.258 1 91.31 112 VAL A O 1
ATOM 897 N N . ALA A 1 113 ? -1.709 17.172 -1.005 1 89.81 113 ALA A N 1
ATOM 898 C CA . ALA A 1 113 ? -1.428 17.5 -2.4 1 89.81 113 ALA A CA 1
ATOM 899 C C . ALA A 1 113 ? -2.672 18.031 -3.102 1 89.81 113 ALA A C 1
ATOM 901 O O . ALA A 1 113 ? -2.57 18.688 -4.145 1 89.81 113 ALA A O 1
ATOM 902 N N . GLY A 1 114 ? -3.873 17.719 -2.586 1 87.12 114 GLY A N 1
ATOM 903 C CA . GLY A 1 114 ? -5.125 18.172 -3.172 1 87.12 114 GLY A CA 1
ATOM 904 C C . GLY A 1 114 ? -6.344 17.734 -2.391 1 87.12 114 GLY A C 1
ATOM 905 O O . GLY A 1 114 ? -6.254 16.844 -1.54 1 87.12 114 GLY A O 1
ATOM 906 N N . LEU A 1 115 ? -7.434 18.453 -2.627 1 88.25 115 LEU A N 1
ATOM 907 C CA . LEU A 1 115 ? -8.711 18.078 -2.035 1 88.25 115 LEU A CA 1
ATOM 908 C C . LEU A 1 115 ? -9.867 18.453 -2.953 1 88.25 115 LEU A C 1
ATOM 910 O O . LEU A 1 115 ? -9.758 19.391 -3.746 1 88.25 115 LEU A O 1
ATOM 914 N N . ASP A 1 116 ? -10.875 17.688 -2.969 1 87.75 116 ASP A N 1
ATOM 915 C CA . ASP A 1 116 ? -12.156 18.047 -3.57 1 87.75 116 ASP A CA 1
ATOM 916 C C . ASP A 1 116 ? -13.289 17.953 -2.555 1 87.75 116 ASP A C 1
ATOM 918 O O . ASP A 1 116 ? -13.062 18.094 -1.35 1 87.75 116 ASP A O 1
ATOM 922 N N . GLN A 1 117 ? -14.508 17.828 -2.988 1 88.44 117 GLN A N 1
ATOM 923 C CA . GLN A 1 117 ? -15.664 17.922 -2.1 1 88.44 117 GLN A CA 1
ATOM 924 C C . GLN A 1 117 ? -15.727 16.719 -1.163 1 88.44 117 GLN A C 1
ATOM 926 O O . GLN A 1 117 ? -16.359 16.781 -0.11 1 88.44 117 GLN A O 1
ATOM 931 N N . ARG A 1 118 ? -15.016 15.625 -1.534 1 89.31 118 ARG A N 1
ATOM 932 C CA . ARG A 1 118 ? -15.188 14.406 -0.748 1 89.31 118 ARG A CA 1
ATOM 933 C C . ARG A 1 118 ? -13.844 13.82 -0.342 1 89.31 118 ARG A C 1
ATOM 935 O O . ARG A 1 118 ? -13.75 13.078 0.636 1 89.31 118 ARG A O 1
ATOM 942 N N . THR A 1 119 ? -12.836 14.227 -1.089 1 91 119 THR A N 1
ATOM 943 C CA . THR A 1 119 ? -11.602 13.445 -1.03 1 91 119 THR A CA 1
ATOM 944 C C . THR A 1 119 ? -10.406 14.336 -0.707 1 91 119 THR A C 1
ATOM 946 O O . THR A 1 119 ? -10.352 15.484 -1.143 1 91 119 THR A O 1
ATOM 949 N N . ILE A 1 120 ? -9.523 13.883 0.074 1 91.56 120 ILE A N 1
ATOM 950 C CA . ILE A 1 120 ? -8.219 14.492 0.32 1 91.56 120 ILE A CA 1
ATOM 951 C C . ILE A 1 120 ? -7.117 13.57 -0.192 1 91.56 120 ILE A C 1
ATOM 953 O O . ILE A 1 120 ? -7.176 12.359 -0.002 1 91.56 120 ILE A O 1
ATOM 957 N N . TRP A 1 121 ? -6.141 14.094 -0.926 1 93.62 121 TRP A N 1
ATOM 958 C CA . TRP A 1 121 ? -4.98 13.344 -1.395 1 93.62 121 TRP A CA 1
ATOM 959 C C . TRP A 1 121 ? -3.703 13.836 -0.724 1 93.62 121 TRP A C 1
ATOM 961 O O . TRP A 1 121 ? -3.445 15.047 -0.682 1 93.62 121 TRP A O 1
ATOM 971 N N . MET A 1 122 ? -2.961 12.938 -0.238 1 94.44 122 MET A N 1
ATOM 972 C CA . MET A 1 122 ? -1.672 13.25 0.373 1 94.44 122 MET A CA 1
ATOM 973 C C . MET A 1 122 ? -0.538 12.539 -0.357 1 94.44 122 MET A C 1
ATOM 975 O O . MET A 1 122 ? -0.725 11.438 -0.882 1 94.44 122 MET A O 1
ATOM 979 N N . VAL A 1 123 ? 0.57 13.188 -0.378 1 93.62 123 VAL A N 1
ATOM 980 C CA . VAL A 1 123 ? 1.806 12.594 -0.878 1 93.62 123 VAL A CA 1
ATOM 981 C C . VAL A 1 123 ? 2.777 12.367 0.279 1 93.62 123 VAL A C 1
ATOM 983 O O . VAL A 1 123 ? 2.916 13.227 1.156 1 93.62 123 VAL A O 1
ATOM 986 N N . GLN A 1 124 ? 3.387 11.25 0.323 1 97 124 GLN A N 1
ATOM 987 C CA . GLN A 1 124 ? 4.367 10.906 1.346 1 97 124 GLN A CA 1
ATOM 988 C C . GLN A 1 124 ? 5.633 10.32 0.722 1 97 124 GLN A C 1
ATOM 990 O O . GLN A 1 124 ? 5.598 9.234 0.144 1 97 124 GLN A O 1
ATOM 995 N N . ASN A 1 125 ? 6.68 11.047 0.811 1 95.31 125 ASN A N 1
ATOM 996 C CA . ASN A 1 125 ? 7.969 10.656 0.247 1 95.31 125 ASN A CA 1
ATOM 997 C C . ASN A 1 125 ? 8.922 10.148 1.326 1 95.31 125 ASN A C 1
ATOM 999 O O . ASN A 1 125 ? 9.156 10.836 2.322 1 95.31 125 ASN A O 1
ATOM 1003 N N . PHE A 1 126 ? 9.398 9 1.135 1 97.38 126 PHE A N 1
ATOM 1004 C CA . PHE A 1 126 ? 10.406 8.414 2.016 1 97.38 126 PHE A CA 1
ATOM 1005 C C . PHE A 1 126 ? 11.812 8.75 1.531 1 97.38 126 PHE A C 1
ATOM 1007 O O . PHE A 1 126 ? 12.117 8.594 0.348 1 97.38 126 PHE A O 1
ATOM 1014 N N . ARG A 1 127 ? 12.688 9.164 2.357 1 96.38 127 ARG A N 1
ATOM 1015 C CA . ARG A 1 127 ? 14.078 9.43 2.025 1 96.38 127 ARG A CA 1
ATOM 1016 C C . ARG A 1 127 ? 14.961 9.398 3.271 1 96.38 127 ARG A C 1
ATOM 1018 O O . ARG A 1 127 ? 14.453 9.328 4.395 1 96.38 127 ARG A O 1
ATOM 1025 N N . TYR A 1 128 ? 16.266 9.297 3.094 1 95.12 128 TYR A N 1
ATOM 1026 C CA . TYR A 1 128 ? 17.188 9.484 4.199 1 95.12 128 TYR A CA 1
ATOM 1027 C C . TYR A 1 128 ? 17.266 10.953 4.602 1 95.12 128 TYR A C 1
ATOM 1029 O O . TYR A 1 128 ? 17.016 11.836 3.785 1 95.12 128 TYR A O 1
ATOM 1037 N N . PRO A 1 129 ? 17.531 11.148 5.918 1 94.25 129 PRO A N 1
ATOM 1038 C CA . PRO A 1 129 ? 17.703 12.547 6.336 1 94.25 129 PRO A CA 1
ATOM 1039 C C . PRO A 1 129 ? 18.938 13.195 5.742 1 94.25 129 PRO A C 1
ATOM 1041 O O . PRO A 1 129 ? 19.938 12.516 5.504 1 94.25 129 PRO A O 1
ATOM 1044 N N . GLY A 1 130 ? 18.828 14.469 5.543 1 87.69 130 GLY A N 1
ATOM 1045 C CA . GLY A 1 130 ? 19.984 15.203 5.051 1 87.69 130 GLY A CA 1
ATOM 1046 C C . GLY A 1 130 ? 19.734 15.891 3.725 1 87.69 130 GLY A C 1
ATOM 1047 O O . GLY A 1 130 ? 18.609 15.906 3.23 1 87.69 130 GLY A O 1
ATOM 1048 N N . GLN A 1 131 ? 20.844 16.469 3.143 1 79.5 131 GLN A N 1
ATOM 1049 C CA . GLN A 1 131 ? 20.75 17.219 1.891 1 79.5 131 GLN A CA 1
ATOM 1050 C C . GLN A 1 131 ? 21 16.312 0.691 1 79.5 131 GLN A C 1
ATOM 1052 O O . GLN A 1 131 ? 21.781 15.352 0.782 1 79.5 131 GLN A O 1
ATOM 1057 N N . ASN A 1 132 ? 20.312 16.469 -0.367 1 81.5 132 ASN A N 1
ATOM 1058 C CA . ASN A 1 132 ? 20.5 15.773 -1.641 1 81.5 132 ASN A CA 1
ATOM 1059 C C . ASN A 1 132 ? 20.125 14.305 -1.544 1 81.5 132 ASN A C 1
ATOM 1061 O O . ASN A 1 132 ? 20.812 13.445 -2.096 1 81.5 132 ASN A O 1
ATOM 1065 N N . GLU A 1 133 ? 19.234 14.102 -0.679 1 89.25 133 GLU A N 1
ATOM 1066 C CA . GLU A 1 133 ? 18.781 12.719 -0.561 1 89.25 133 GLU A CA 1
ATOM 1067 C C . GLU A 1 133 ? 17.578 12.453 -1.47 1 89.25 133 GLU A C 1
ATOM 1069 O O . GLU A 1 133 ? 16.594 13.18 -1.428 1 89.25 133 GLU A O 1
ATOM 1074 N N . ARG A 1 134 ? 17.734 11.422 -2.244 1 91.62 134 ARG A N 1
ATOM 1075 C CA . ARG A 1 134 ? 16.703 11.055 -3.219 1 91.62 134 ARG A CA 1
ATOM 1076 C C . ARG A 1 134 ? 15.531 10.352 -2.543 1 91.62 134 ARG A C 1
ATOM 1078 O O . ARG A 1 134 ? 15.695 9.727 -1.493 1 91.62 134 ARG A O 1
ATOM 1085 N N . ILE A 1 135 ? 14.391 10.523 -3.188 1 94.38 135 ILE A N 1
ATOM 1086 C CA . ILE A 1 135 ? 13.219 9.773 -2.758 1 94.38 135 ILE A CA 1
ATOM 1087 C C . ILE A 1 135 ? 13.469 8.273 -2.914 1 94.38 135 ILE A C 1
ATOM 1089 O O . ILE A 1 135 ? 13.898 7.816 -3.979 1 94.38 135 ILE A O 1
ATOM 1093 N N . ARG A 1 136 ? 13.289 7.535 -1.896 1 95.56 136 ARG A N 1
ATOM 1094 C CA . ARG A 1 136 ? 13.461 6.086 -1.906 1 95.56 136 ARG A CA 1
ATOM 1095 C C . ARG A 1 136 ? 12.133 5.379 -2.162 1 95.56 136 ARG A C 1
ATOM 1097 O O . ARG A 1 136 ? 12.102 4.277 -2.717 1 95.56 136 ARG A O 1
ATOM 1104 N N . ALA A 1 137 ? 11.062 5.926 -1.728 1 96.88 137 ALA A N 1
ATOM 1105 C CA . ALA A 1 137 ? 9.695 5.477 -2.002 1 96.88 137 ALA A CA 1
ATOM 1106 C C . ALA A 1 137 ? 8.719 6.648 -2.002 1 96.88 137 ALA A C 1
ATOM 1108 O O . ALA A 1 137 ? 8.906 7.617 -1.26 1 96.88 137 ALA A O 1
ATOM 1109 N N . GLN A 1 138 ? 7.742 6.598 -2.867 1 96.12 138 GLN A N 1
ATOM 1110 C CA . GLN A 1 138 ? 6.711 7.629 -2.98 1 96.12 138 GLN A CA 1
ATOM 1111 C C . GLN A 1 138 ? 5.316 7.023 -2.859 1 96.12 138 GLN A C 1
ATOM 1113 O O . GLN A 1 138 ? 5 6.035 -3.523 1 96.12 138 GLN A O 1
ATOM 1118 N N . MET A 1 139 ? 4.547 7.668 -2.078 1 96.81 139 MET A N 1
ATOM 1119 C CA . MET A 1 139 ? 3.217 7.133 -1.808 1 96.81 139 MET A CA 1
ATOM 1120 C C . MET A 1 139 ? 2.148 8.211 -1.98 1 96.81 139 MET A C 1
ATOM 1122 O O . MET A 1 139 ? 2.35 9.359 -1.58 1 96.81 139 MET A O 1
ATOM 1126 N N . ILE A 1 140 ? 1.056 7.871 -2.604 1 96.12 140 ILE A N 1
ATOM 1127 C CA . ILE A 1 140 ? -0.175 8.656 -2.596 1 96.12 140 ILE A CA 1
ATOM 1128 C C . ILE A 1 140 ? -1.209 7.98 -1.694 1 96.12 140 ILE A C 1
ATOM 1130 O O . ILE A 1 140 ? -1.375 6.762 -1.732 1 96.12 140 ILE A O 1
ATOM 1134 N N . VAL A 1 141 ? -1.808 8.758 -0.912 1 96.69 141 VAL A N 1
ATOM 1135 C CA . VAL A 1 141 ? -2.877 8.273 -0.045 1 96.69 141 VAL A CA 1
ATOM 1136 C C . VAL A 1 141 ? -4.164 9.047 -0.331 1 96.69 141 VAL A C 1
ATOM 1138 O O . VAL A 1 141 ? -4.16 10.281 -0.372 1 96.69 141 VAL A O 1
ATOM 1141 N N . GLN A 1 142 ? -5.168 8.336 -0.593 1 95.56 142 GLN A N 1
ATOM 1142 C CA . GLN A 1 142 ? -6.5 8.914 -0.734 1 95.56 142 GLN A CA 1
ATOM 1143 C C . GLN A 1 142 ? -7.324 8.703 0.533 1 95.56 142 GLN A C 1
ATOM 1145 O O . GLN A 1 142 ? -7.422 7.586 1.041 1 95.56 142 GLN A O 1
ATOM 1150 N N . GLY A 1 143 ? -7.867 9.797 1.049 1 94.94 143 GLY A N 1
ATOM 1151 C CA . GLY A 1 143 ? -8.695 9.719 2.24 1 94.94 143 GLY A CA 1
ATOM 1152 C C . GLY A 1 143 ? -10.016 10.461 2.102 1 94.94 143 GLY A C 1
ATOM 1153 O O . GLY A 1 143 ? -10.156 11.312 1.224 1 94.94 143 GLY A O 1
ATOM 1154 N N . VAL A 1 144 ? -10.93 10.094 2.957 1 93.75 144 VAL A N 1
ATOM 1155 C CA . VAL A 1 144 ? -12.195 10.797 3.086 1 93.75 144 VAL A CA 1
ATOM 1156 C C . VAL A 1 144 ? -12.43 11.188 4.547 1 93.75 144 VAL A C 1
ATOM 1158 O O . VAL A 1 144 ? -11.984 10.484 5.457 1 93.75 144 VAL A O 1
ATOM 1161 N N . ALA A 1 145 ? -13.078 12.289 4.707 1 93.31 145 ALA A N 1
ATOM 1162 C CA . ALA A 1 145 ? -13.477 12.719 6.047 1 93.31 145 ALA A CA 1
ATOM 1163 C C . ALA A 1 145 ? -14.875 12.234 6.387 1 93.31 145 ALA A C 1
ATOM 1165 O O . ALA A 1 145 ? -15.828 12.484 5.637 1 93.31 145 ALA A O 1
ATOM 1166 N N . VAL A 1 146 ? -14.977 11.562 7.504 1 93.31 146 VAL A N 1
ATOM 1167 C CA . VAL A 1 146 ? -16.266 11.008 7.918 1 93.31 146 VAL A CA 1
ATOM 1168 C C . VAL A 1 146 ? -16.625 11.508 9.32 1 93.31 146 VAL A C 1
ATOM 1170 O O . VAL A 1 146 ? -15.828 11.352 10.25 1 93.31 146 VAL A O 1
ATOM 1173 N N . GLN A 1 147 ? -17.734 12.062 9.422 1 92.94 147 GLN A N 1
ATOM 1174 C CA . GLN A 1 147 ? -18.266 12.477 10.719 1 92.94 147 GLN A CA 1
ATOM 1175 C C . GLN A 1 147 ? -19.344 11.516 11.203 1 92.94 147 GLN A C 1
ATOM 1177 O O . GLN A 1 147 ? -20.203 11.102 10.43 1 92.94 147 GLN A O 1
ATOM 1182 N N . LYS A 1 148 ? -19.375 11.203 12.398 1 88 148 LYS A N 1
ATOM 1183 C CA . LYS A 1 148 ? -20.281 10.219 12.984 1 88 148 LYS A CA 1
ATOM 1184 C C . LYS A 1 148 ? -21.734 10.57 12.688 1 88 148 LYS A C 1
ATOM 1186 O O . LYS A 1 148 ? -22.531 9.688 12.367 1 88 148 LYS A O 1
ATOM 1191 N N . THR A 1 149 ? -22.094 11.742 12.656 1 88.25 149 THR A N 1
ATOM 1192 C CA . THR A 1 149 ? -23.484 12.18 12.555 1 88.25 149 THR A CA 1
ATOM 1193 C C . THR A 1 149 ? -23.859 12.453 11.102 1 88.25 149 THR A C 1
ATOM 1195 O O . THR A 1 149 ? -25.016 12.32 10.719 1 88.25 149 THR A O 1
ATOM 1198 N N . LYS A 1 150 ? -22.906 12.82 10.219 1 89.62 150 LYS A N 1
ATOM 1199 C CA . LYS A 1 150 ? -23.219 13.344 8.891 1 89.62 150 LYS A CA 1
ATOM 1200 C C . LYS A 1 150 ? -22.688 12.422 7.801 1 89.62 150 LYS A C 1
ATOM 1202 O O . LYS A 1 150 ? -23.031 12.578 6.629 1 89.62 150 LYS A O 1
ATOM 1207 N N . GLY A 1 151 ? -21.844 11.508 8.219 1 92.31 151 GLY A N 1
ATOM 1208 C CA . GLY A 1 151 ? -21.188 10.703 7.195 1 92.31 151 GLY A CA 1
ATOM 1209 C C . GLY A 1 151 ? -20.016 11.406 6.543 1 92.31 151 GLY A C 1
ATOM 1210 O O . GLY A 1 151 ? -19.234 12.094 7.219 1 92.31 151 GLY A O 1
ATOM 1211 N N . ILE A 1 152 ? -19.875 11.188 5.266 1 92.81 152 ILE A N 1
ATOM 1212 C CA . ILE A 1 152 ? -18.766 11.805 4.551 1 92.81 152 ILE A CA 1
ATOM 1213 C C . ILE A 1 152 ? -19 13.305 4.445 1 92.81 152 ILE A C 1
ATOM 1215 O O . ILE A 1 152 ? -20.078 13.75 4.066 1 92.81 152 ILE A O 1
ATOM 1219 N N . ILE A 1 153 ? -18.016 14.086 4.777 1 93 153 ILE A N 1
ATOM 1220 C CA . ILE A 1 153 ? -18.141 15.539 4.75 1 93 153 ILE A CA 1
ATOM 1221 C C . ILE A 1 153 ? -17.078 16.125 3.824 1 93 153 ILE A C 1
ATOM 1223 O O . ILE A 1 153 ? -16.109 15.445 3.469 1 93 153 ILE A O 1
ATOM 1227 N N . ASP A 1 154 ? -17.25 17.359 3.48 1 91.94 154 ASP A N 1
ATOM 1228 C CA . ASP A 1 154 ? -16.281 18.109 2.699 1 91.94 154 ASP A CA 1
ATOM 1229 C C . ASP A 1 154 ? -15.039 18.438 3.529 1 91.94 154 ASP A C 1
ATOM 1231 O O . ASP A 1 154 ? -15.125 19.172 4.52 1 91.94 154 ASP A O 1
ATOM 1235 N N . PRO A 1 155 ? -13.922 17.922 3.062 1 90.88 155 PRO A N 1
ATOM 1236 C CA . PRO A 1 155 ? -12.703 18.188 3.832 1 90.88 155 PRO A CA 1
ATOM 1237 C C . PRO A 1 155 ? -12.398 19.672 3.963 1 90.88 155 PRO A C 1
ATOM 1239 O O . PRO A 1 155 ? -11.844 20.109 4.977 1 90.88 155 PRO A O 1
ATOM 1242 N N . ARG A 1 156 ? -12.742 20.422 3.018 1 87.94 156 ARG A N 1
ATOM 1243 C CA . ARG A 1 156 ? -12.523 21.859 3.086 1 87.94 156 ARG A CA 1
ATOM 1244 C C . ARG A 1 156 ? -13.273 22.469 4.266 1 87.94 156 ARG A C 1
ATOM 1246 O O . ARG A 1 156 ? -12.719 23.297 4.996 1 87.94 156 ARG A O 1
ATOM 1253 N N . SER A 1 157 ? -14.5 22.078 4.352 1 89.31 157 SER A N 1
ATOM 1254 C CA . SER A 1 157 ? -15.305 22.578 5.457 1 89.31 157 SER A CA 1
ATOM 1255 C C . SER A 1 157 ? -14.695 22.188 6.801 1 89.31 157 SER A C 1
ATOM 1257 O O . SER A 1 157 ? -14.703 22.984 7.738 1 89.31 157 SER A O 1
ATOM 1259 N N . PHE A 1 158 ? -14.195 21.062 6.891 1 90.44 158 PHE A N 1
ATOM 1260 C CA . PHE A 1 158 ? -13.555 20.625 8.125 1 90.44 158 PHE A CA 1
ATOM 1261 C C . PHE A 1 158 ? -12.328 21.469 8.43 1 90.44 158 PHE A C 1
ATOM 1263 O O . PHE A 1 158 ? -12.156 21.938 9.555 1 90.44 158 PHE A O 1
ATOM 1270 N N . PHE A 1 159 ? -11.453 21.672 7.402 1 88.69 159 PHE A N 1
ATOM 1271 C CA . PHE A 1 159 ? -10.211 22.406 7.609 1 88.69 159 PHE A CA 1
ATOM 1272 C C . PHE A 1 159 ? -10.5 23.859 7.949 1 88.69 159 PHE A C 1
ATOM 1274 O O . PHE A 1 159 ? -9.922 24.422 8.883 1 88.69 159 PHE A O 1
ATOM 1281 N N . VAL A 1 160 ? -11.422 24.453 7.258 1 88.75 160 VAL A N 1
ATOM 1282 C CA . VAL A 1 160 ? -11.664 25.875 7.391 1 88.75 160 VAL A CA 1
ATOM 1283 C C . VAL A 1 160 ? -12.602 26.141 8.57 1 88.75 160 VAL A C 1
ATOM 1285 O O . VAL A 1 160 ? -12.266 26.875 9.492 1 88.75 160 VAL A O 1
ATOM 1288 N N . ASP A 1 161 ? -13.703 25.438 8.57 1 89.5 161 ASP A N 1
ATOM 1289 C CA . ASP A 1 161 ? -14.766 25.766 9.516 1 89.5 161 ASP A CA 1
ATOM 1290 C C . ASP A 1 161 ? -14.508 25.125 10.883 1 89.5 161 ASP A C 1
ATOM 1292 O O . ASP A 1 161 ? -14.828 25.719 11.914 1 89.5 161 ASP A O 1
ATOM 1296 N N . THR A 1 162 ? -13.969 23.969 10.883 1 87.38 162 THR A N 1
ATOM 1297 C CA . THR A 1 162 ? -13.82 23.219 12.133 1 87.38 162 THR A CA 1
ATOM 1298 C C . THR A 1 162 ? -12.438 23.469 12.734 1 87.38 162 THR A C 1
ATOM 1300 O O . THR A 1 162 ? -12.32 23.75 13.93 1 87.38 162 THR A O 1
ATOM 1303 N N . VAL A 1 163 ? -11.414 23.328 11.938 1 85.88 163 VAL A N 1
ATOM 1304 C CA . VAL A 1 163 ? -10.047 23.469 12.422 1 85.88 163 VAL A CA 1
ATOM 1305 C C . VAL A 1 163 ? -9.672 24.953 12.516 1 85.88 163 VAL A C 1
ATOM 1307 O O . VAL A 1 163 ? -8.875 25.344 13.375 1 85.88 163 VAL A O 1
ATOM 1310 N N . GLY A 1 164 ? -10.211 25.812 11.586 1 85.62 164 GLY A N 1
ATOM 1311 C CA . GLY A 1 164 ? -9.93 27.25 11.602 1 85.62 164 GLY A CA 1
ATOM 1312 C C . GLY A 1 164 ? -8.742 27.625 10.734 1 85.62 164 GLY A C 1
ATOM 1313 O O . GLY A 1 164 ? -8.078 28.625 10.992 1 85.62 164 GLY A O 1
ATOM 1314 N N . MET A 1 165 ? -8.453 26.797 9.789 1 83.62 165 MET A N 1
ATOM 1315 C CA . MET A 1 165 ? -7.379 27.125 8.859 1 83.62 165 MET A CA 1
ATOM 1316 C C . MET A 1 165 ? -7.812 28.25 7.922 1 83.62 165 MET A C 1
ATOM 1318 O O . MET A 1 165 ? -8.977 28.312 7.516 1 83.62 165 MET A O 1
ATOM 1322 N N . PRO A 1 166 ? -6.84 29.156 7.578 1 85 166 PRO A N 1
ATOM 1323 C CA . PRO A 1 166 ? -7.199 30.203 6.609 1 85 166 PRO A CA 1
ATOM 1324 C C . PRO A 1 166 ? -7.633 29.625 5.262 1 85 166 PRO A C 1
ATOM 1326 O O . PRO A 1 166 ? -6.969 28.734 4.719 1 85 166 PRO A O 1
ATOM 1329 N N . SER A 1 167 ? -8.727 30.109 4.785 1 85.31 167 SER A N 1
ATOM 1330 C CA . SER A 1 167 ? -9.289 29.594 3.537 1 85.31 167 SER A CA 1
ATOM 1331 C C . SER A 1 167 ? -8.297 29.75 2.389 1 85.31 167 SER A C 1
ATOM 1333 O O . SER A 1 167 ? -8.242 28.891 1.499 1 85.31 167 SER A O 1
ATOM 1335 N N . ASP A 1 168 ? -7.543 30.812 2.398 1 83.25 168 ASP A N 1
ATOM 1336 C CA . ASP A 1 168 ? -6.574 31.078 1.338 1 83.25 168 ASP A CA 1
ATOM 1337 C C . ASP A 1 168 ? -5.504 29.984 1.296 1 83.25 168 ASP A C 1
ATOM 1339 O O . ASP A 1 168 ? -4.996 29.641 0.224 1 83.25 168 ASP A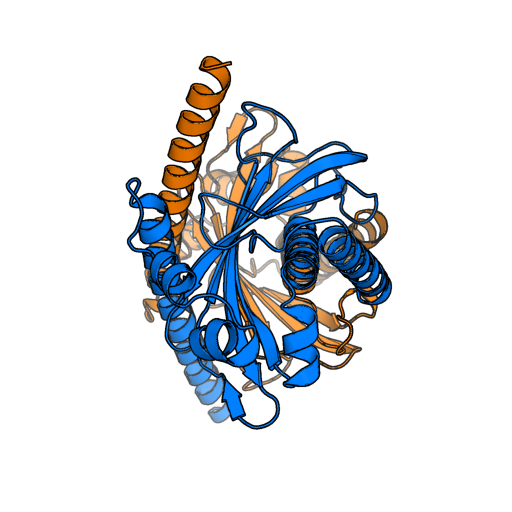 O 1
ATOM 1343 N N . LEU A 1 169 ? -5.195 29.469 2.424 1 80.62 169 LEU A N 1
ATOM 1344 C CA . LEU A 1 169 ? -4.211 28.391 2.51 1 80.62 169 LEU A CA 1
ATOM 1345 C C . LEU A 1 169 ? -4.738 27.109 1.87 1 80.62 169 LEU A C 1
ATOM 1347 O O . LEU A 1 169 ? -4.02 26.453 1.125 1 80.62 169 LEU A O 1
ATOM 1351 N N . ILE A 1 170 ? -5.977 26.844 2.115 1 82.31 170 ILE A N 1
ATOM 1352 C CA . ILE A 1 170 ? -6.598 25.625 1.585 1 82.31 170 ILE A CA 1
ATOM 1353 C C . ILE A 1 170 ? -6.789 25.766 0.076 1 82.31 170 ILE A C 1
ATOM 1355 O O . ILE A 1 170 ? -6.605 24.797 -0.67 1 82.31 170 ILE A O 1
ATOM 1359 N N . GLU A 1 171 ? -7.18 26.922 -0.324 1 78.06 171 GLU A N 1
ATOM 1360 C CA . GLU A 1 171 ? -7.371 27.172 -1.748 1 78.06 171 GLU A CA 1
ATOM 1361 C C . GLU A 1 171 ? -6.059 27.047 -2.514 1 78.06 171 GLU A C 1
ATOM 1363 O O . GLU A 1 171 ? -6.055 26.688 -3.693 1 78.06 171 GLU A O 1
ATOM 1368 N N . SER A 1 172 ? -5.004 27.328 -1.779 1 74.94 172 SER A N 1
ATOM 1369 C CA . SER A 1 172 ? -3.695 27.219 -2.42 1 74.94 172 SER A CA 1
ATOM 1370 C C . SER A 1 172 ? -3.299 25.766 -2.629 1 74.94 172 SER A C 1
ATOM 1372 O O . SER A 1 172 ? -2.453 25.469 -3.473 1 74.94 172 SER A O 1
ATOM 1374 N N . VAL A 1 173 ? -3.727 24.938 -1.667 1 70.88 173 VAL A N 1
ATOM 1375 C CA . VAL A 1 173 ? -3.473 23.5 -1.837 1 70.88 173 VAL A CA 1
ATOM 1376 C C . VAL A 1 173 ? -4.246 22.984 -3.047 1 70.88 173 VAL A C 1
ATOM 1378 O O . VAL A 1 173 ? -3.781 22.078 -3.74 1 70.88 173 VAL A O 1
ATOM 1381 N N . ASN A 1 174 ? -5.547 23.609 -3.053 1 58.91 174 ASN A N 1
ATOM 1382 C CA . ASN A 1 174 ? -6.336 23.234 -4.223 1 58.91 174 ASN A CA 1
ATOM 1383 C C . ASN A 1 174 ? -5.543 23.406 -5.512 1 58.91 174 ASN A C 1
ATOM 1385 O O . ASN A 1 174 ? -5.031 24.5 -5.785 1 58.91 174 ASN A O 1
ATOM 1389 N N . LEU A 1 175 ? -4.742 22.484 -5.691 1 49 175 LEU A N 1
ATOM 1390 C CA . LEU A 1 175 ? -3.568 22.344 -6.547 1 49 175 LEU A CA 1
ATOM 1391 C C . LEU A 1 175 ? -3.639 23.297 -7.734 1 49 175 LEU A C 1
ATOM 1393 O O . LEU A 1 175 ? -4.461 23.125 -8.633 1 49 175 LEU A O 1
ATOM 1397 N N . PRO A 1 176 ? -3.889 24.656 -7.449 1 39.22 176 PRO A N 1
ATOM 1398 C CA . PRO A 1 176 ? -3.184 25.109 -8.648 1 39.22 176 PRO A CA 1
ATOM 1399 C C . PRO A 1 176 ? -1.798 24.5 -8.797 1 39.22 176 PRO A C 1
ATOM 1401 O O . PRO A 1 176 ? -1.11 24.266 -7.793 1 39.22 176 PRO A O 1
ATOM 1404 N N . ILE A 1 177 ? -1.751 23.297 -9.461 1 39.34 177 ILE A N 1
ATOM 1405 C CA . ILE A 1 177 ? -0.508 22.594 -9.766 1 39.34 177 ILE A CA 1
ATOM 1406 C C . ILE A 1 177 ? 0.649 23.594 -9.805 1 39.34 177 ILE A C 1
ATOM 1408 O O . ILE A 1 177 ? 0.641 24.531 -10.602 1 39.34 177 ILE A O 1
ATOM 1412 N N . THR A 1 178 ? 1.241 23.969 -8.766 1 39.94 178 THR A N 1
ATOM 1413 C CA . THR A 1 178 ? 2.498 24.688 -8.891 1 39.94 178 THR A CA 1
ATOM 1414 C C . THR A 1 178 ? 3.119 24.469 -10.266 1 39.94 178 THR A C 1
ATOM 1416 O O . THR A 1 178 ? 2.668 23.609 -11.023 1 39.94 178 THR A O 1
ATOM 1419 N N . SER A 1 179 ? 4.312 25.125 -10.375 1 44.97 179 SER A N 1
ATOM 1420 C CA . SER A 1 179 ? 5.109 25.234 -11.594 1 44.97 179 SER A CA 1
ATOM 1421 C C . SER A 1 179 ? 5.402 23.859 -12.18 1 44.97 179 SER A C 1
ATOM 1423 O O . SER A 1 179 ? 5.758 23.734 -13.352 1 44.97 179 SER A O 1
ATOM 1425 N N . ASP A 1 180 ? 5.66 22.719 -11.305 1 53 180 ASP A N 1
ATOM 1426 C CA . ASP A 1 180 ? 5.906 21.453 -11.977 1 53 180 ASP A CA 1
ATOM 1427 C C . ASP A 1 180 ? 4.676 20.547 -11.922 1 53 180 ASP A C 1
ATOM 1429 O O . ASP A 1 180 ? 4.141 20.281 -10.844 1 53 180 ASP A O 1
ATOM 1433 N N . ASP A 1 181 ? 3.824 20.594 -12.828 1 68.56 181 ASP A N 1
ATOM 1434 C CA . ASP A 1 181 ? 2.57 19.922 -13.172 1 68.56 181 ASP A CA 1
ATOM 1435 C C . ASP A 1 181 ? 2.654 18.422 -12.891 1 68.56 181 ASP A C 1
ATOM 1437 O O . ASP A 1 181 ? 1.76 17.656 -13.273 1 68.56 181 ASP A O 1
ATOM 1441 N N . THR A 1 182 ? 3.766 18.172 -12.008 1 81.31 182 THR A N 1
ATOM 1442 C CA . THR A 1 182 ? 3.971 16.719 -11.914 1 81.31 182 THR A CA 1
ATOM 1443 C C . THR A 1 182 ? 3.021 16.109 -10.898 1 81.31 182 THR A C 1
ATOM 1445 O O . THR A 1 182 ? 2.457 15.039 -11.133 1 81.31 182 THR A O 1
ATOM 1448 N N . VAL A 1 183 ? 2.818 16.875 -9.789 1 82.44 183 VAL A N 1
ATOM 1449 C CA . VAL A 1 183 ? 1.936 16.328 -8.758 1 82.44 183 VAL A CA 1
ATOM 1450 C C . VAL A 1 183 ? 0.501 16.281 -9.281 1 82.44 183 VAL A C 1
ATOM 1452 O O . VAL A 1 183 ? -0.22 15.312 -9.047 1 82.44 183 VAL A O 1
ATOM 1455 N N . GLU A 1 184 ? 0.14 17.266 -9.938 1 83.12 184 GLU A N 1
ATOM 1456 C CA . GLU A 1 184 ? -1.191 17.281 -10.539 1 83.12 184 GLU A CA 1
ATOM 1457 C C . GLU A 1 184 ? -1.377 16.109 -11.508 1 83.12 184 GLU A C 1
ATOM 1459 O O . GLU A 1 184 ? -2.436 15.484 -11.531 1 83.12 184 GLU A O 1
ATOM 1464 N N . ASP A 1 185 ? -0.324 15.93 -12.289 1 87.56 185 ASP A N 1
ATOM 1465 C CA . ASP A 1 185 ? -0.365 14.812 -13.227 1 87.56 185 ASP A CA 1
ATOM 1466 C C . ASP A 1 185 ? -0.508 13.477 -12.492 1 87.56 185 ASP A C 1
ATOM 1468 O O . ASP A 1 185 ? -1.3 12.625 -12.891 1 87.56 185 ASP A O 1
ATOM 1472 N N . VAL A 1 186 ? 0.185 13.312 -11.406 1 88.25 186 VAL A N 1
ATOM 1473 C CA . VAL A 1 186 ? 0.126 12.102 -10.594 1 88.25 186 VAL A CA 1
ATOM 1474 C C . VAL A 1 186 ? -1.285 11.914 -10.039 1 88.25 186 VAL A C 1
ATOM 1476 O O . VAL A 1 186 ? -1.858 10.828 -10.141 1 88.25 186 VAL A O 1
ATOM 1479 N N . LEU A 1 187 ? -1.871 12.992 -9.555 1 88.44 187 LEU A N 1
ATOM 1480 C CA . LEU A 1 187 ? -3.201 12.906 -8.961 1 88.44 187 LEU A CA 1
ATOM 1481 C C . LEU A 1 187 ? -4.25 12.57 -10.016 1 88.44 187 LEU A C 1
ATOM 1483 O O . LEU A 1 187 ? -5.184 11.812 -9.75 1 88.44 187 LEU A O 1
ATOM 1487 N N . GLU A 1 188 ? -4.055 13.148 -11.125 1 88.88 188 GLU A N 1
ATOM 1488 C CA . GLU A 1 188 ? -4.984 12.852 -12.211 1 88.88 188 GLU A CA 1
ATOM 1489 C C . GLU A 1 188 ? -4.914 11.383 -12.617 1 88.88 188 GLU A C 1
ATOM 1491 O O . GLU A 1 188 ? -5.945 10.727 -12.766 1 88.88 188 GLU A O 1
ATOM 1496 N N . ARG A 1 189 ? -3.713 10.875 -12.797 1 91.19 189 ARG A N 1
ATOM 1497 C CA . ARG A 1 189 ? -3.539 9.477 -13.164 1 91.19 189 ARG A CA 1
ATOM 1498 C C . ARG A 1 189 ? -4.066 8.555 -12.062 1 91.19 189 ARG A C 1
ATOM 1500 O O . ARG A 1 189 ? -4.656 7.512 -12.352 1 91.19 189 ARG A O 1
ATOM 1507 N N . TYR A 1 190 ? -3.842 8.977 -10.906 1 91.81 190 TYR A N 1
ATOM 1508 C CA . TYR A 1 190 ? -4.355 8.18 -9.797 1 91.81 190 TYR A CA 1
ATOM 1509 C C . TYR A 1 190 ? -5.879 8.133 -9.828 1 91.81 190 TYR A C 1
ATOM 1511 O O . TYR A 1 190 ? -6.477 7.078 -9.594 1 91.81 190 TYR A O 1
ATOM 1519 N N . SER A 1 191 ? -6.496 9.258 -10.039 1 88.94 191 SER A N 1
ATOM 1520 C CA . SER A 1 191 ? -7.953 9.305 -10.094 1 88.94 191 SER A CA 1
ATOM 1521 C C . SER A 1 191 ? -8.492 8.383 -11.188 1 88.94 191 SER A C 1
ATOM 1523 O O . SER A 1 191 ? -9.516 7.723 -11 1 88.94 191 SER A O 1
ATOM 1525 N N . PHE A 1 192 ? -7.766 8.312 -12.312 1 89.81 192 PHE A N 1
ATOM 1526 C CA . PHE A 1 192 ? -8.172 7.422 -13.391 1 89.81 192 PHE A CA 1
ATOM 1527 C C . PHE A 1 192 ? -8.031 5.965 -12.969 1 89.81 192 PHE A C 1
ATOM 1529 O O . PHE A 1 192 ? -8.883 5.133 -13.297 1 89.81 192 PHE A O 1
ATOM 1536 N N . LEU A 1 193 ? -6.984 5.688 -12.281 1 89.69 193 LEU A N 1
ATOM 1537 C CA . LEU A 1 193 ? -6.777 4.328 -11.797 1 89.69 193 LEU A CA 1
ATOM 1538 C C . LEU A 1 193 ? -7.859 3.938 -10.797 1 89.69 193 LEU A C 1
ATOM 1540 O O . LEU A 1 193 ? -8.406 2.834 -10.859 1 89.69 193 LEU A O 1
ATOM 1544 N N . GLU A 1 194 ? -8.141 4.863 -9.859 1 87.25 194 GLU A N 1
ATOM 1545 C CA . GLU A 1 194 ? -9.18 4.613 -8.867 1 87.25 194 GLU A CA 1
ATOM 1546 C C . GLU A 1 194 ? -10.516 4.305 -9.523 1 87.25 194 GLU A C 1
ATOM 1548 O O . GLU A 1 194 ? -11.211 3.369 -9.125 1 87.25 194 GLU A O 1
ATOM 1553 N N . LYS A 1 195 ? -10.906 5.035 -10.547 1 89.19 195 LYS A N 1
ATOM 1554 C CA . LYS A 1 195 ? -12.156 4.805 -11.266 1 89.19 195 LYS A CA 1
ATOM 1555 C C . LYS A 1 195 ? -12.141 3.441 -11.953 1 89.19 195 LYS A C 1
ATOM 1557 O O . LYS A 1 195 ? -13.156 2.736 -11.969 1 89.19 195 LYS A O 1
ATOM 1562 N N . ALA A 1 196 ? -11.016 3.098 -12.562 1 89.25 196 ALA A N 1
ATOM 1563 C CA . ALA A 1 196 ? -10.883 1.8 -13.219 1 89.25 196 ALA A CA 1
ATOM 1564 C C . ALA A 1 196 ? -11.039 0.66 -12.219 1 89.25 196 ALA A C 1
ATOM 1566 O O . ALA A 1 196 ? -11.68 -0.349 -12.508 1 89.25 196 ALA A O 1
ATOM 1567 N N . LEU A 1 197 ? -10.438 0.815 -11.062 1 85.06 197 LEU A N 1
ATOM 1568 C CA . LEU A 1 197 ? -10.539 -0.196 -10.016 1 85.06 197 LEU A CA 1
ATOM 1569 C C . LEU A 1 197 ? -11.984 -0.345 -9.539 1 85.06 197 LEU A C 1
ATOM 1571 O O . LEU A 1 197 ? -12.453 -1.462 -9.32 1 85.06 197 LEU A O 1
ATOM 1575 N N . ARG A 1 198 ? -12.695 0.786 -9.398 1 88.5 198 ARG A N 1
ATOM 1576 C CA . ARG A 1 198 ? -14.102 0.758 -9.008 1 88.5 198 ARG A CA 1
ATOM 1577 C C . ARG A 1 198 ? -14.945 0.002 -10.031 1 88.5 198 ARG A C 1
ATOM 1579 O O . ARG A 1 198 ? -15.805 -0.799 -9.664 1 88.5 198 ARG A O 1
ATOM 1586 N N . ARG A 1 199 ? -14.695 0.259 -11.266 1 88.38 199 ARG A N 1
ATOM 1587 C CA . ARG A 1 199 ? -15.422 -0.425 -12.336 1 88.38 199 ARG A CA 1
ATOM 1588 C C . ARG A 1 199 ? -15.148 -1.926 -12.305 1 88.38 199 ARG A C 1
ATOM 1590 O O . ARG A 1 199 ? -16.078 -2.73 -12.438 1 88.38 199 ARG A O 1
ATOM 1597 N N . ALA A 1 200 ? -13.883 -2.287 -12.195 1 85.94 200 ALA A N 1
ATOM 1598 C CA . ALA A 1 200 ? -13.516 -3.699 -12.133 1 85.94 200 ALA A CA 1
ATOM 1599 C C . ALA A 1 200 ? -14.219 -4.398 -10.977 1 85.94 200 ALA A C 1
ATOM 1601 O O . ALA A 1 200 ? -14.68 -5.535 -11.117 1 85.94 200 ALA A O 1
ATOM 1602 N N . ALA A 1 201 ? -14.305 -3.773 -9.828 1 85.38 201 ALA A N 1
ATOM 1603 C CA . ALA A 1 201 ? -14.969 -4.344 -8.656 1 85.38 201 ALA A CA 1
ATOM 1604 C C . ALA A 1 201 ? -16.469 -4.527 -8.906 1 85.38 201 ALA A C 1
ATOM 1606 O O . ALA A 1 201 ? -17.047 -5.523 -8.477 1 85.38 201 ALA A O 1
ATOM 1607 N N . THR A 1 202 ? -17.078 -3.543 -9.539 1 86.5 202 THR A N 1
ATOM 1608 C CA . THR A 1 202 ? -18.5 -3.623 -9.859 1 86.5 202 THR A CA 1
ATOM 1609 C C . THR A 1 202 ? -18.781 -4.805 -10.781 1 86.5 202 THR A C 1
ATOM 1611 O O . THR A 1 202 ? -19.75 -5.527 -10.594 1 86.5 202 THR A O 1
ATOM 1614 N N . VAL A 1 203 ? -17.938 -4.961 -11.812 1 85.31 203 VAL A N 1
ATOM 1615 C CA . VAL A 1 203 ? -18.062 -6.082 -12.734 1 85.31 203 VAL A CA 1
ATOM 1616 C C . VAL A 1 203 ? -17.938 -7.398 -11.977 1 85.31 203 VAL A C 1
ATOM 1618 O O . VAL A 1 203 ? -18.688 -8.344 -12.219 1 85.31 203 VAL A O 1
ATOM 1621 N N . ASP A 1 204 ? -16.984 -7.496 -11.07 1 86.06 204 ASP A N 1
ATOM 1622 C CA . ASP A 1 204 ? -16.781 -8.695 -10.25 1 86.06 204 ASP A CA 1
ATOM 1623 C C . ASP A 1 204 ? -18.031 -8.984 -9.414 1 86.06 204 ASP A C 1
ATOM 1625 O O . ASP A 1 204 ? -18.438 -10.141 -9.281 1 86.06 204 ASP A O 1
ATOM 1629 N N . ASP A 1 205 ? -18.641 -7.934 -8.781 1 87 205 ASP A N 1
ATOM 1630 C CA . ASP A 1 205 ? -19.859 -8.102 -8 1 87 205 ASP A CA 1
ATOM 1631 C C . ASP A 1 205 ? -20.953 -8.75 -8.836 1 87 205 ASP A C 1
ATOM 1633 O O . ASP A 1 205 ? -21.672 -9.641 -8.352 1 87 205 ASP A O 1
ATOM 1637 N N . GLU A 1 206 ? -21.125 -8.242 -10.047 1 84.75 206 GLU A N 1
ATOM 1638 C CA . GLU A 1 206 ? -22.156 -8.758 -10.938 1 84.75 206 GLU A CA 1
ATOM 1639 C C . GLU A 1 206 ? -21.891 -10.219 -11.305 1 84.75 206 GLU A C 1
ATOM 1641 O O . GLU A 1 206 ? -22.828 -11.023 -11.383 1 84.75 206 GLU A O 1
ATOM 1646 N N . LEU A 1 207 ? -20.609 -10.523 -11.531 1 82 207 LEU A N 1
ATOM 1647 C CA . LEU A 1 207 ? -20.25 -11.898 -11.875 1 82 207 LEU A CA 1
ATOM 1648 C C . LEU A 1 207 ? -20.5 -12.836 -10.703 1 82 207 LEU A C 1
ATOM 1650 O O . LEU A 1 207 ? -20.969 -13.961 -10.891 1 82 207 LEU A O 1
ATOM 1654 N N . GLN A 1 208 ? -20.188 -12.406 -9.492 1 82.19 208 GLN A N 1
ATOM 1655 C CA . GLN A 1 208 ? -20.406 -13.211 -8.297 1 82.19 208 GLN A CA 1
ATOM 1656 C C . GLN A 1 208 ? -21.891 -13.477 -8.086 1 82.19 208 GLN A C 1
ATOM 1658 O O . GLN A 1 208 ? -22.297 -14.578 -7.711 1 82.19 208 GLN A O 1
ATOM 1663 N N . LYS A 1 209 ? -22.75 -12.5 -8.289 1 82.5 209 LYS A N 1
ATOM 1664 C CA . LYS A 1 209 ? -24.188 -12.633 -8.148 1 82.5 209 LYS A CA 1
ATOM 1665 C C . LYS A 1 209 ? -24.766 -13.625 -9.156 1 82.5 209 LYS A C 1
ATOM 1667 O O . LYS A 1 209 ? -25.625 -14.438 -8.82 1 82.5 209 LYS A O 1
ATOM 1672 N N . LYS A 1 210 ? -24.25 -13.625 -10.352 1 81.69 210 LYS A N 1
ATOM 1673 C CA . LYS A 1 210 ? -24.703 -14.523 -11.406 1 81.69 210 LYS A CA 1
ATOM 1674 C C . LYS A 1 210 ? -24.344 -15.969 -11.078 1 81.69 210 LYS A C 1
ATOM 1676 O O . LYS A 1 210 ? -25.141 -16.875 -11.312 1 81.69 210 LYS A O 1
ATOM 1681 N N . GLU A 1 211 ? -23.156 -16.156 -10.555 1 77.81 211 GLU A N 1
ATOM 1682 C CA . GLU A 1 211 ? -22.703 -17.5 -10.211 1 77.81 211 GLU A CA 1
ATOM 1683 C C . GLU A 1 211 ? -23.484 -18.062 -9.023 1 77.81 211 GLU A C 1
ATOM 1685 O O . GLU A 1 211 ? -23.797 -19.25 -8.984 1 77.81 211 GLU A O 1
ATOM 1690 N N . ALA A 1 212 ? -23.797 -17.219 -8.148 1 79.5 212 ALA A N 1
ATOM 1691 C CA . ALA A 1 212 ? -24.578 -17.641 -6.988 1 79.5 212 ALA A CA 1
ATOM 1692 C C . ALA A 1 212 ? -26 -18 -7.383 1 79.5 212 ALA A C 1
ATOM 1694 O O . ALA A 1 212 ? -26.625 -18.875 -6.773 1 79.5 212 ALA A O 1
ATOM 1695 N N . ASN A 1 213 ? -26.469 -17.234 -8.234 1 79.19 213 ASN A N 1
ATOM 1696 C CA . ASN A 1 213 ? -27.844 -17.469 -8.688 1 79.19 213 ASN A CA 1
ATOM 1697 C C . ASN A 1 213 ? -27.938 -18.734 -9.539 1 79.19 213 ASN A C 1
ATOM 1699 O O . ASN A 1 213 ? -29.016 -19.266 -9.766 1 79.19 213 ASN A O 1
ATOM 1703 N N . LYS A 1 214 ? -26.938 -19.203 -10.055 1 77.5 214 LYS A N 1
ATOM 1704 C CA . LYS A 1 214 ? -26.938 -20.438 -10.852 1 77.5 214 LYS A CA 1
ATOM 1705 C C . LYS A 1 214 ? -26.969 -21.672 -9.945 1 77.5 214 LYS A C 1
ATOM 1707 O O . LYS A 1 214 ? -27.359 -22.75 -10.383 1 77.5 214 LYS A O 1
ATOM 1712 N N . GLU A 1 215 ? -26.562 -21.656 -8.812 1 61.66 215 GLU A N 1
ATOM 1713 C CA . GLU A 1 215 ? -26.609 -22.781 -7.891 1 61.66 215 GLU A CA 1
ATOM 1714 C C . GLU A 1 215 ? -27.922 -22.797 -7.113 1 61.66 215 GLU A C 1
ATOM 1716 O O . GLU A 1 215 ? -28.453 -23.875 -6.809 1 61.66 215 GLU A O 1
ATOM 1721 N N . MET B 1 1 ? 8.555 -6.277 12.297 1 45.75 1 MET B N 1
ATOM 1722 C CA . MET B 1 1 ? 7.891 -6.965 11.188 1 45.75 1 MET B CA 1
ATOM 1723 C C . MET B 1 1 ? 8.68 -8.195 10.758 1 45.75 1 MET B C 1
ATOM 1725 O O . MET B 1 1 ? 8.102 -9.234 10.445 1 45.75 1 MET B O 1
ATOM 1729 N N . GLY B 1 2 ? 10.062 -8.055 10.992 1 60.47 2 GLY B N 1
ATOM 1730 C CA . GLY B 1 2 ? 10.852 -9.234 10.648 1 60.47 2 GLY B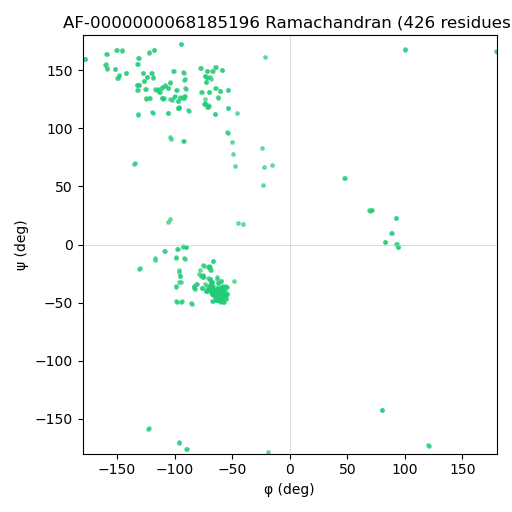 CA 1
ATOM 1731 C C . GLY B 1 2 ? 10.57 -10.414 11.555 1 60.47 2 GLY B C 1
ATOM 1732 O O . GLY B 1 2 ? 10.359 -11.531 11.078 1 60.47 2 GLY B O 1
ATOM 1733 N N . LEU B 1 3 ? 10.328 -10.102 12.766 1 71.38 3 LEU B N 1
ATOM 1734 C CA . LEU B 1 3 ? 10.117 -11.148 13.758 1 71.38 3 LEU B CA 1
ATOM 1735 C C . LEU B 1 3 ? 8.734 -11.781 13.594 1 71.38 3 LEU B C 1
ATOM 1737 O O . LEU B 1 3 ? 8.555 -12.969 13.883 1 71.38 3 LEU B O 1
ATOM 1741 N N . ILE B 1 4 ? 7.863 -11.031 13.109 1 76.75 4 ILE B N 1
ATOM 1742 C CA . ILE B 1 4 ? 6.504 -11.539 12.938 1 76.75 4 ILE B CA 1
ATOM 1743 C C . ILE B 1 4 ? 6.293 -11.977 11.492 1 76.75 4 ILE B C 1
ATOM 1745 O O . ILE B 1 4 ? 5.699 -13.023 11.234 1 76.75 4 ILE B O 1
ATOM 1749 N N . HIS B 1 5 ? 6.902 -11.234 10.664 1 82.19 5 HIS B N 1
ATOM 1750 C CA . HIS B 1 5 ? 6.66 -11.453 9.242 1 82.19 5 HIS B CA 1
ATOM 1751 C C . HIS B 1 5 ? 7.395 -12.695 8.75 1 82.19 5 HIS B C 1
ATOM 1753 O O . HIS B 1 5 ? 6.848 -13.477 7.965 1 82.19 5 HIS B O 1
ATOM 1759 N N . THR B 1 6 ? 8.586 -12.938 9.234 1 85.12 6 THR B N 1
ATOM 1760 C CA . THR B 1 6 ? 9.398 -14.031 8.727 1 85.12 6 THR B CA 1
ATOM 1761 C C . THR B 1 6 ? 8.773 -15.375 9.07 1 85.12 6 THR B C 1
ATOM 1763 O O . THR B 1 6 ? 8.594 -16.219 8.195 1 85.12 6 THR B O 1
ATOM 1766 N N . PRO B 1 7 ? 8.383 -15.57 10.328 1 88.38 7 PRO B N 1
ATOM 1767 C CA . PRO B 1 7 ? 7.727 -16.844 10.633 1 88.38 7 PRO B CA 1
ATOM 1768 C C . PRO B 1 7 ? 6.438 -17.047 9.836 1 88.38 7 PRO B C 1
ATOM 1770 O O . PRO B 1 7 ? 6.137 -18.156 9.414 1 88.38 7 PRO B O 1
ATOM 1773 N N . ARG B 1 8 ? 5.707 -16.062 9.625 1 89.31 8 ARG B N 1
ATOM 1774 C CA . ARG B 1 8 ? 4.469 -16.156 8.852 1 89.31 8 ARG B CA 1
ATOM 1775 C C . ARG B 1 8 ? 4.754 -16.516 7.402 1 89.31 8 ARG B C 1
ATOM 1777 O O . ARG B 1 8 ? 4.004 -17.281 6.789 1 89.31 8 ARG B O 1
ATOM 1784 N N . THR B 1 9 ? 5.789 -15.922 6.934 1 91.69 9 THR B N 1
ATOM 1785 C CA . THR B 1 9 ? 6.199 -16.234 5.566 1 91.69 9 THR B CA 1
ATOM 1786 C C . THR B 1 9 ? 6.586 -17.703 5.441 1 91.69 9 THR B C 1
ATOM 1788 O O . THR B 1 9 ? 6.195 -18.375 4.484 1 91.69 9 THR B O 1
ATOM 1791 N N . ILE B 1 10 ? 7.293 -18.219 6.414 1 92.94 10 ILE B N 1
ATOM 1792 C CA . ILE B 1 10 ? 7.711 -19.625 6.426 1 92.94 10 ILE B CA 1
ATOM 1793 C C . ILE B 1 10 ? 6.48 -20.531 6.445 1 92.94 10 ILE B C 1
ATOM 1795 O O . ILE B 1 10 ? 6.414 -21.516 5.707 1 92.94 10 ILE B O 1
ATOM 1799 N N . VAL B 1 11 ? 5.543 -20.172 7.254 1 94 11 VAL B N 1
ATOM 1800 C CA . VAL B 1 11 ? 4.309 -20.953 7.348 1 94 11 VAL B CA 1
ATOM 1801 C C . VAL B 1 11 ? 3.588 -20.938 6 1 94 11 VAL B C 1
ATOM 1803 O O . VAL B 1 11 ? 3.107 -21.969 5.535 1 94 11 VAL B O 1
ATOM 1806 N N . SER B 1 12 ? 3.498 -19.781 5.379 1 94.44 12 SER B N 1
ATOM 1807 C CA . SER B 1 12 ? 2.842 -19.656 4.082 1 94.44 12 SER B CA 1
ATOM 1808 C C . SER B 1 12 ? 3.537 -20.5 3.027 1 94.44 12 SER B C 1
ATOM 1810 O O . SER B 1 12 ? 2.877 -21.172 2.23 1 94.44 12 SER B O 1
ATOM 1812 N N . ILE B 1 13 ? 4.797 -20.453 3.027 1 93.88 13 ILE B N 1
ATOM 1813 C CA . ILE B 1 13 ? 5.578 -21.266 2.096 1 93.88 13 ILE B CA 1
ATOM 1814 C C . ILE B 1 13 ? 5.305 -22.75 2.334 1 93.88 13 ILE B C 1
ATOM 1816 O O . ILE B 1 13 ? 5.066 -23.5 1.389 1 93.88 13 ILE B O 1
ATOM 1820 N N . ALA B 1 14 ? 5.332 -23.172 3.586 1 94.69 14 ALA B N 1
ATOM 1821 C CA . ALA B 1 14 ? 5.082 -24.578 3.938 1 94.69 14 ALA B CA 1
ATOM 1822 C C . ALA B 1 14 ? 3.701 -25.016 3.467 1 94.69 14 ALA B C 1
ATOM 1824 O O . ALA B 1 14 ? 3.547 -26.125 2.943 1 94.69 14 ALA B O 1
ATOM 1825 N N . LYS B 1 15 ? 2.742 -24.203 3.695 1 93.5 15 LYS B N 1
ATOM 1826 C CA . LYS B 1 15 ? 1.391 -24.5 3.23 1 93.5 15 LYS B CA 1
ATOM 1827 C C . LYS B 1 15 ? 1.354 -24.656 1.715 1 93.5 15 LYS B C 1
ATOM 1829 O O . LYS B 1 15 ? 0.709 -25.578 1.202 1 93.5 15 LYS B O 1
ATOM 1834 N N . GLY B 1 16 ? 2.018 -23.719 1.013 1 92.44 16 GLY B N 1
ATOM 1835 C CA . GLY B 1 16 ? 2.096 -23.828 -0.436 1 92.44 16 GLY B CA 1
ATOM 1836 C C . GLY B 1 16 ? 2.758 -25.109 -0.906 1 92.44 16 GLY B C 1
ATOM 1837 O O . GLY B 1 16 ? 2.277 -25.766 -1.837 1 92.44 16 GLY B O 1
ATOM 1838 N N . LEU B 1 17 ? 3.812 -25.484 -0.257 1 91.12 17 LEU B N 1
ATOM 1839 C CA . LEU B 1 17 ? 4.523 -26.719 -0.604 1 91.12 17 LEU B CA 1
ATOM 1840 C C . LEU B 1 17 ? 3.652 -27.938 -0.351 1 91.12 17 LEU B C 1
ATOM 1842 O O . LEU B 1 17 ? 3.676 -28.891 -1.129 1 91.12 17 LEU B O 1
ATOM 1846 N N . TRP B 1 18 ? 2.941 -27.875 0.737 1 92.12 18 TRP B N 1
ATOM 1847 C CA . TRP B 1 18 ? 2.037 -28.969 1.073 1 92.12 18 TRP B CA 1
ATOM 1848 C C . TRP B 1 18 ? 0.962 -29.125 0.006 1 92.12 18 TRP B C 1
ATOM 1850 O O . TRP B 1 18 ? 0.677 -30.25 -0.429 1 92.12 18 TRP B O 1
ATOM 1860 N N . LYS B 1 19 ? 0.348 -28.047 -0.424 1 88.5 19 LYS B N 1
ATOM 1861 C CA . LYS B 1 19 ? -0.676 -28.078 -1.464 1 88.5 19 LYS B CA 1
ATOM 1862 C C . LYS B 1 19 ? -0.113 -28.609 -2.777 1 88.5 19 LYS B C 1
ATOM 1864 O O . LYS B 1 19 ? -0.79 -29.359 -3.492 1 88.5 19 LYS B O 1
ATOM 1869 N N . ARG B 1 20 ? 1.055 -28.203 -3.062 1 86.12 20 ARG B N 1
ATOM 1870 C CA . ARG B 1 20 ? 1.709 -28.688 -4.273 1 86.12 20 ARG B CA 1
ATOM 1871 C C . ARG B 1 20 ? 1.866 -30.203 -4.238 1 86.12 20 ARG B C 1
ATOM 1873 O O . ARG B 1 20 ? 1.655 -30.891 -5.25 1 86.12 20 ARG B O 1
ATOM 1880 N N . ARG B 1 21 ? 2.176 -30.719 -3.125 1 85.88 21 ARG B N 1
ATOM 1881 C CA . ARG B 1 21 ? 2.416 -32.156 -2.963 1 85.88 21 ARG B CA 1
ATOM 1882 C C . ARG B 1 21 ? 1.122 -32.938 -3.105 1 85.88 21 ARG B C 1
ATOM 1884 O O . ARG B 1 21 ? 1.132 -34.062 -3.6 1 85.88 21 ARG B O 1
ATOM 1891 N N . GLN B 1 22 ? 0.015 -32.375 -2.588 1 81.38 22 GLN B N 1
ATOM 1892 C CA . GLN B 1 22 ? -1.27 -33.094 -2.602 1 81.38 22 GLN B CA 1
ATOM 1893 C C . GLN B 1 22 ? -1.898 -33.062 -3.992 1 81.38 22 GLN B C 1
ATOM 1895 O O . GLN B 1 22 ? -2.785 -33.844 -4.297 1 81.38 22 GLN B O 1
ATOM 1900 N N . GLY B 1 23 ? -1.584 -32.062 -4.719 1 69.19 23 GLY B N 1
ATOM 1901 C CA . GLY B 1 23 ? -2.402 -31.859 -5.902 1 69.19 23 GLY B CA 1
ATOM 1902 C C . GLY B 1 23 ? -1.619 -31.969 -7.195 1 69.19 23 GLY B C 1
ATOM 1903 O O . GLY B 1 23 ? -0.436 -32.312 -7.184 1 69.19 23 GLY B O 1
ATOM 1904 N N . THR B 1 24 ? -2.383 -32.062 -8.336 1 60.34 24 THR B N 1
ATOM 1905 C CA . THR B 1 24 ? -1.841 -31.906 -9.68 1 60.34 24 THR B CA 1
ATOM 1906 C C . THR B 1 24 ? -1.515 -30.453 -9.969 1 60.34 24 THR B C 1
ATOM 1908 O O . THR B 1 24 ? -2.211 -29.547 -9.492 1 60.34 24 THR B O 1
ATOM 1911 N N . VAL B 1 25 ? -0.31 -30.234 -10.266 1 61.62 25 VAL B N 1
ATOM 1912 C CA . VAL B 1 25 ? 0.149 -28.891 -10.586 1 61.62 25 VAL B CA 1
ATOM 1913 C C . VAL B 1 25 ? -0.727 -28.297 -11.688 1 61.62 25 VAL B C 1
ATOM 1915 O O . VAL B 1 25 ? -0.757 -28.812 -12.812 1 61.62 25 VAL B O 1
ATOM 1918 N N . ASP B 1 26 ? -1.796 -27.484 -11.477 1 72.5 26 ASP B N 1
ATOM 1919 C CA . ASP B 1 26 ? -2.6 -26.844 -12.508 1 72.5 26 ASP B CA 1
ATOM 1920 C C . ASP B 1 26 ? -2.264 -25.359 -12.617 1 72.5 26 ASP B C 1
ATOM 1922 O O . ASP B 1 26 ? -2.965 -2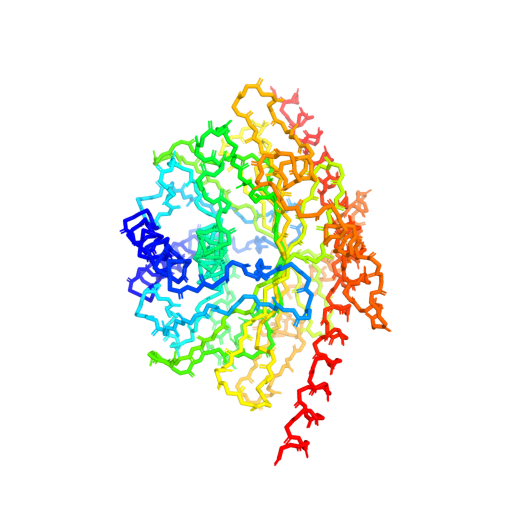4.609 -13.305 1 72.5 26 ASP B O 1
ATOM 1926 N N . TRP B 1 27 ? -1.172 -24.984 -12.195 1 77.69 27 TRP B N 1
ATOM 1927 C CA . TRP B 1 27 ? -0.604 -23.641 -12.258 1 77.69 27 TRP B CA 1
ATOM 1928 C C . TRP B 1 27 ? -1.625 -22.594 -11.82 1 77.69 27 TRP B C 1
ATOM 1930 O O . TRP B 1 27 ? -1.938 -21.672 -12.578 1 77.69 27 TRP B O 1
ATOM 1940 N N . PRO B 1 28 ? -2.105 -22.734 -10.703 1 81 28 PRO B N 1
ATOM 1941 C CA . PRO B 1 28 ? -3.055 -21.734 -10.234 1 81 28 PRO B CA 1
ATOM 1942 C C . PRO B 1 28 ? -2.459 -20.328 -10.211 1 81 28 PRO B C 1
ATOM 1944 O O . PRO B 1 28 ? -1.241 -20.172 -10.094 1 81 28 PRO B O 1
ATOM 1947 N N . GLY B 1 29 ? -3.295 -19.328 -10.398 1 84.31 29 GLY B N 1
ATOM 1948 C CA . GLY B 1 29 ? -2.869 -17.938 -10.266 1 84.31 29 GLY B CA 1
ATOM 1949 C C . GLY B 1 29 ? -2.457 -17.312 -11.586 1 84.31 29 GLY B C 1
ATOM 1950 O O . GLY B 1 29 ? -2.049 -16.156 -11.625 1 84.31 29 GLY B O 1
ATOM 1951 N N . LEU B 1 30 ? -2.514 -18.156 -12.633 1 82.44 30 LEU B N 1
ATOM 1952 C CA . LEU B 1 30 ? -2.193 -17.609 -13.945 1 82.44 30 LEU B CA 1
ATOM 1953 C C . LEU B 1 30 ? -3.453 -17.125 -14.648 1 82.44 30 LEU B C 1
ATOM 1955 O O . LEU B 1 30 ? -4.129 -17.891 -15.336 1 82.44 30 LEU B O 1
ATOM 1959 N N . GLY B 1 31 ? -3.809 -15.859 -14.422 1 78.12 31 GLY B N 1
ATOM 1960 C CA . GLY B 1 31 ? -4.98 -15.258 -15.031 1 78.12 31 GLY B CA 1
ATOM 1961 C C . GLY B 1 31 ? -6.176 -15.195 -14.102 1 78.12 31 GLY B C 1
ATOM 1962 O O . GLY B 1 31 ? -6.184 -15.836 -13.055 1 78.12 31 GLY B O 1
ATOM 1963 N N . PRO B 1 32 ? -7.203 -14.445 -14.484 1 79.69 32 PRO B N 1
ATOM 1964 C CA . PRO B 1 32 ? -8.352 -14.195 -13.617 1 79.69 32 PRO B CA 1
ATOM 1965 C C . PRO B 1 32 ? -9.281 -15.406 -13.508 1 79.69 32 PRO B C 1
ATOM 1967 O O . PRO B 1 32 ? -10.094 -15.477 -12.586 1 79.69 32 PRO B O 1
ATOM 1970 N N . ASP B 1 33 ? -9.188 -16.312 -14.391 1 79.88 33 ASP B N 1
ATOM 1971 C CA . ASP B 1 33 ? -10.109 -17.438 -14.445 1 79.88 33 ASP B CA 1
ATOM 1972 C C . ASP B 1 33 ? -9.797 -18.453 -13.352 1 79.88 33 ASP B C 1
ATOM 1974 O O . ASP B 1 33 ? -10.672 -19.203 -12.922 1 79.88 33 ASP B O 1
ATOM 1978 N N . LYS B 1 34 ? -8.555 -18.5 -12.93 1 84.81 34 LYS B N 1
ATOM 1979 C CA . LYS B 1 34 ? -8.156 -19.453 -11.906 1 84.81 34 LYS B CA 1
ATOM 1980 C C . LYS B 1 34 ? -7.285 -18.797 -10.844 1 84.81 34 LYS B C 1
ATOM 1982 O O . LYS B 1 34 ? -6.121 -19.172 -10.672 1 84.81 34 LYS B O 1
ATOM 1987 N N . PRO B 1 35 ? -7.844 -17.984 -10.07 1 90.88 35 PRO B N 1
ATOM 1988 C CA . PRO B 1 35 ? -7.043 -17.344 -9.023 1 90.88 35 PRO B CA 1
ATOM 1989 C C . PRO B 1 35 ? -6.617 -18.312 -7.93 1 90.88 35 PRO B C 1
ATOM 1991 O O . PRO B 1 35 ? -7.301 -19.312 -7.688 1 90.88 35 PRO B O 1
ATOM 1994 N N . TYR B 1 36 ? -5.461 -18.125 -7.438 1 94.06 36 TYR B N 1
ATOM 1995 C CA . TYR B 1 36 ? -5.039 -18.859 -6.25 1 94.06 36 TYR B CA 1
ATOM 1996 C C . TYR B 1 36 ? -5.672 -18.266 -4.992 1 94.06 36 TYR B C 1
ATOM 1998 O O . TYR B 1 36 ? -5.57 -17.062 -4.75 1 94.06 36 TYR B O 1
ATOM 2006 N N . VAL B 1 37 ? -6.242 -19.094 -4.176 1 95 37 VAL B N 1
ATOM 2007 C CA . VAL B 1 37 ? -6.98 -18.625 -3.01 1 95 37 VAL B CA 1
ATOM 2008 C C . VAL B 1 37 ? -6.164 -18.875 -1.744 1 95 37 VAL B C 1
ATOM 2010 O O . VAL B 1 37 ? -5.875 -20.016 -1.396 1 95 37 VAL B O 1
ATOM 2013 N N . TYR B 1 38 ? -5.738 -17.812 -1.13 1 96.69 38 TYR B N 1
ATOM 2014 C CA . TYR B 1 38 ? -5.09 -17.781 0.176 1 96.69 38 TYR B CA 1
ATOM 2015 C C . TYR B 1 38 ? -6.102 -17.5 1.282 1 96.69 38 TYR B C 1
ATOM 2017 O O . TYR B 1 38 ? -6.863 -16.547 1.203 1 96.69 38 TYR B O 1
ATOM 2025 N N . ASN B 1 39 ? -6.098 -18.406 2.293 1 96.38 39 ASN B N 1
ATOM 2026 C CA . ASN B 1 39 ? -7.02 -18.25 3.416 1 96.38 39 ASN B CA 1
ATOM 2027 C C . ASN B 1 39 ? -6.289 -17.828 4.684 1 96.38 39 ASN B C 1
ATOM 2029 O O . ASN B 1 39 ? -5.211 -18.344 4.988 1 96.38 39 ASN B O 1
ATOM 2033 N N . ALA B 1 40 ? -6.906 -16.906 5.34 1 95.38 40 ALA B N 1
ATOM 2034 C CA . ALA B 1 40 ? -6.316 -16.406 6.582 1 95.38 40 ALA B CA 1
ATOM 2035 C C . ALA B 1 40 ? -7.391 -15.93 7.551 1 95.38 40 ALA B C 1
ATOM 2037 O O . ALA B 1 40 ? -8.578 -15.898 7.203 1 95.38 40 ALA B O 1
ATOM 2038 N N . ARG B 1 41 ? -7.004 -15.719 8.75 1 94 41 ARG B N 1
ATOM 2039 C CA . ARG B 1 41 ? -7.832 -15.094 9.781 1 94 41 ARG B CA 1
ATOM 2040 C C . ARG B 1 41 ? -7.199 -13.797 10.281 1 94 41 ARG B C 1
ATOM 2042 O O . ARG B 1 41 ? -5.977 -13.695 10.367 1 94 41 ARG B O 1
ATOM 2049 N N . LEU B 1 42 ? -8.055 -12.922 10.539 1 90.12 42 LEU B N 1
ATOM 2050 C CA . LEU B 1 42 ? -7.598 -11.641 11.078 1 90.12 42 LEU B CA 1
ATOM 2051 C C . LEU B 1 42 ? -6.965 -11.828 12.453 1 90.12 42 LEU B C 1
ATOM 2053 O O . LEU B 1 42 ? -7.652 -12.164 13.414 1 90.12 42 LEU B O 1
ATOM 2057 N N . GLY B 1 43 ? -5.688 -11.602 12.523 1 86.31 43 GLY B N 1
ATOM 2058 C CA . GLY B 1 43 ? -4.969 -11.805 13.773 1 86.31 43 GLY B CA 1
ATOM 2059 C C . GLY B 1 43 ? -4.832 -10.539 14.594 1 86.31 43 GLY B C 1
ATOM 2060 O O . GLY B 1 43 ? -5.07 -9.438 14.094 1 86.31 43 GLY B O 1
ATOM 2061 N N . LEU B 1 44 ? -4.336 -10.727 15.781 1 81.56 44 LEU B N 1
ATOM 2062 C CA . LEU B 1 44 ? -4.184 -9.625 16.734 1 81.56 44 LEU B CA 1
ATOM 2063 C C . LEU B 1 44 ? -3.107 -8.648 16.266 1 81.56 44 LEU B C 1
ATOM 2065 O O . LEU B 1 44 ? -3.154 -7.465 16.609 1 81.56 44 LEU B O 1
ATOM 2069 N N . PHE B 1 45 ? -2.219 -9.133 15.422 1 80.62 45 PHE B N 1
ATOM 2070 C CA . PHE B 1 45 ? -1.111 -8.305 14.969 1 80.62 45 PHE B CA 1
ATOM 2071 C C . PHE B 1 45 ? -1.488 -7.539 13.711 1 80.62 45 PHE B C 1
ATOM 2073 O O . PHE B 1 45 ? -0.73 -6.688 13.242 1 80.62 45 PHE B O 1
ATOM 2080 N N . ASP B 1 46 ? -2.697 -7.805 13.258 1 86.06 46 ASP B N 1
ATOM 2081 C CA . ASP B 1 46 ? -3.102 -7.246 11.969 1 86.06 46 ASP B CA 1
ATOM 2082 C C . ASP B 1 46 ? -4.137 -6.141 12.156 1 86.06 46 ASP B C 1
ATOM 2084 O O . ASP B 1 46 ? -4.547 -5.5 11.188 1 86.06 46 ASP B O 1
ATOM 2088 N N . VAL B 1 47 ? -4.574 -5.957 13.359 1 84.81 47 VAL B N 1
ATOM 2089 C CA . VAL B 1 47 ? -5.754 -5.129 13.578 1 84.81 47 VAL B CA 1
ATOM 2090 C C . VAL B 1 47 ? -5.332 -3.738 14.047 1 84.81 47 VAL B C 1
ATOM 2092 O O . VAL B 1 47 ? -4.289 -3.584 14.688 1 84.81 47 VAL B O 1
ATOM 2095 N N . ASP B 1 48 ? -6.141 -2.781 13.695 1 81.56 48 ASP B N 1
ATOM 2096 C CA . ASP B 1 48 ? -5.98 -1.445 14.266 1 81.56 48 ASP B CA 1
ATOM 2097 C C . ASP B 1 48 ? -6.785 -1.295 15.547 1 81.56 48 ASP B C 1
ATOM 2099 O O . ASP B 1 48 ? -7.305 -2.279 16.078 1 81.56 48 ASP B O 1
ATOM 2103 N N . TYR B 1 49 ? -6.773 -0.062 16.125 1 77.69 49 TYR B N 1
ATOM 2104 C CA . TYR B 1 49 ? -7.387 0.156 17.422 1 77.69 49 TYR B CA 1
ATOM 2105 C C . TYR B 1 49 ? -8.898 -0.019 17.359 1 77.69 49 TYR B C 1
ATOM 2107 O O . TYR B 1 49 ? -9.562 -0.171 18.375 1 77.69 49 TYR B O 1
ATOM 2115 N N . LEU B 1 50 ? -9.484 -0.055 16.125 1 77.19 50 LEU B N 1
ATOM 2116 C CA . LEU B 1 50 ? -10.93 -0.229 15.961 1 77.19 50 LEU B CA 1
ATOM 2117 C C . LEU B 1 50 ? -11.266 -1.687 15.664 1 77.19 50 LEU B C 1
ATOM 2119 O O . LEU B 1 50 ? -12.438 -2.035 15.5 1 77.19 50 LEU B O 1
ATOM 2123 N N . GLY B 1 51 ? -10.266 -2.498 15.531 1 81.06 51 GLY B N 1
ATOM 2124 C CA . GLY B 1 51 ? -10.492 -3.91 15.281 1 81.06 51 GLY B CA 1
ATOM 2125 C C . GLY B 1 51 ? -10.602 -4.242 13.805 1 81.06 51 GLY B C 1
ATOM 2126 O O . GLY B 1 51 ? -11.062 -5.328 13.445 1 81.06 51 GLY B O 1
ATOM 2127 N N . HIS B 1 52 ? -10.305 -3.334 12.984 1 88.25 52 HIS B N 1
ATOM 2128 C CA . HIS B 1 52 ? -10.289 -3.555 11.547 1 88.25 52 HIS B CA 1
ATOM 2129 C C . HIS B 1 52 ? -8.906 -3.959 11.062 1 88.25 52 HIS B C 1
ATOM 2131 O O . HIS B 1 52 ? -7.898 -3.615 11.695 1 88.25 52 HIS B O 1
ATOM 2137 N N . LEU B 1 53 ? -8.883 -4.793 10 1 90.44 53 LEU B N 1
ATOM 2138 C CA . LEU B 1 53 ? -7.602 -5.043 9.352 1 90.44 53 LEU B CA 1
ATOM 2139 C C . LEU B 1 53 ? -6.926 -3.734 8.961 1 90.44 53 LEU B C 1
ATOM 2141 O O . LEU B 1 53 ? -7.48 -2.957 8.18 1 90.44 53 LEU B O 1
ATOM 2145 N N . ASN B 1 54 ? -5.82 -3.537 9.547 1 91.81 54 ASN B N 1
ATOM 2146 C CA . ASN B 1 54 ? -5.102 -2.297 9.281 1 91.81 54 ASN B CA 1
ATOM 2147 C C . ASN B 1 54 ? -4.656 -2.209 7.824 1 91.81 54 ASN B C 1
ATOM 2149 O O . ASN B 1 54 ? -4.398 -3.232 7.188 1 91.81 54 ASN B O 1
ATOM 2153 N N . ASN B 1 55 ? -4.516 -0.948 7.336 1 93.88 55 ASN B N 1
ATOM 2154 C CA . ASN B 1 55 ? -4.18 -0.737 5.934 1 93.88 55 ASN B CA 1
ATOM 2155 C C . ASN B 1 55 ? -2.893 -1.461 5.551 1 93.88 55 ASN B C 1
ATOM 2157 O O . ASN B 1 55 ? -2.812 -2.068 4.48 1 93.88 55 ASN B O 1
ATOM 2161 N N . ALA B 1 56 ? -1.884 -1.414 6.379 1 94.75 56 ALA B N 1
ATOM 2162 C CA . ALA B 1 56 ? -0.6 -2.051 6.098 1 94.75 56 ALA B CA 1
ATOM 2163 C C . ALA B 1 56 ? -0.722 -3.57 6.133 1 94.75 56 ALA B C 1
ATOM 2165 O O . ALA B 1 56 ? -0.01 -4.273 5.41 1 94.75 56 ALA B O 1
ATOM 2166 N N . ALA B 1 57 ? -1.614 -4.055 6.93 1 94.19 57 ALA B N 1
ATOM 2167 C CA . ALA B 1 57 ? -1.772 -5.5 7.086 1 94.19 57 ALA B CA 1
ATOM 2168 C C . ALA B 1 57 ? -2.301 -6.137 5.805 1 94.19 57 ALA B C 1
ATOM 2170 O O . ALA B 1 57 ? -1.995 -7.293 5.508 1 94.19 57 ALA B O 1
ATOM 2171 N N . TYR B 1 58 ? -3.111 -5.418 5.062 1 96.81 58 TYR B N 1
ATOM 2172 C CA . TYR B 1 58 ? -3.529 -5.922 3.76 1 96.81 58 TYR B CA 1
ATOM 2173 C C . TYR B 1 58 ? -2.322 -6.277 2.9 1 96.81 58 TYR B C 1
ATOM 2175 O O . TYR B 1 58 ? -2.307 -7.324 2.244 1 96.81 58 TYR B O 1
ATOM 2183 N N . LEU B 1 59 ? -1.308 -5.422 2.916 1 96.75 59 LEU B N 1
ATOM 2184 C CA . LEU B 1 59 ? -0.109 -5.688 2.129 1 96.75 59 LEU B CA 1
ATOM 2185 C C . LEU B 1 59 ? 0.646 -6.895 2.678 1 96.75 59 LEU B C 1
ATOM 2187 O O . LEU B 1 59 ? 1.205 -7.684 1.911 1 96.75 59 LEU B O 1
ATOM 2191 N N . SER B 1 60 ? 0.663 -7.012 3.957 1 94.88 60 SER B N 1
ATOM 2192 C CA . SER B 1 60 ? 1.325 -8.156 4.566 1 94.88 60 SER B CA 1
ATOM 2193 C C . SER B 1 60 ? 0.684 -9.469 4.121 1 94.88 60 SER B C 1
ATOM 2195 O O . SER B 1 60 ? 1.381 -10.391 3.699 1 94.88 60 SER B O 1
ATOM 2197 N N . HIS B 1 61 ? -0.575 -9.492 4.227 1 96.38 61 HIS B N 1
ATOM 2198 C CA . HIS B 1 61 ? -1.27 -10.711 3.828 1 96.38 61 HIS B CA 1
ATOM 2199 C C . HIS B 1 61 ? -1.149 -10.945 2.326 1 96.38 61 HIS B C 1
ATOM 2201 O O . HIS B 1 61 ? -1.092 -12.094 1.877 1 96.38 61 HIS B O 1
ATOM 2207 N N . ALA B 1 62 ? -1.205 -9.898 1.57 1 97.75 62 ALA B N 1
ATOM 2208 C CA . ALA B 1 62 ? -0.984 -10.039 0.134 1 97.75 62 ALA B CA 1
ATOM 2209 C C . ALA B 1 62 ? 0.365 -10.695 -0.151 1 97.75 62 ALA B C 1
ATOM 2211 O O . ALA B 1 62 ? 0.48 -11.523 -1.053 1 97.75 62 ALA B O 1
ATOM 2212 N N . GLU B 1 63 ? 1.358 -10.281 0.546 1 96.12 63 GLU B N 1
ATOM 2213 C CA . GLU B 1 63 ? 2.682 -10.875 0.389 1 96.12 63 GLU B CA 1
ATOM 2214 C C . GLU B 1 63 ? 2.672 -12.352 0.766 1 96.12 63 GLU B C 1
ATOM 2216 O O . GLU B 1 63 ? 3.236 -13.188 0.053 1 96.12 63 GLU B O 1
ATOM 2221 N N . LEU B 1 64 ? 2.08 -12.648 1.883 1 96 64 LEU B N 1
ATOM 2222 C CA . LEU B 1 64 ? 1.976 -14.039 2.309 1 96 64 LEU B CA 1
ATOM 2223 C C . LEU B 1 64 ? 1.256 -14.875 1.258 1 96 64 LEU B C 1
ATOM 2225 O O . LEU B 1 64 ? 1.662 -16 0.973 1 96 64 LEU B O 1
ATOM 2229 N N . ALA B 1 65 ? 0.198 -14.32 0.713 1 97.44 65 ALA B N 1
ATOM 2230 C CA . ALA B 1 65 ? -0.545 -15 -0.345 1 97.44 65 ALA B CA 1
ATOM 2231 C C . ALA B 1 65 ? 0.345 -15.266 -1.554 1 97.44 65 ALA B C 1
ATOM 2233 O O . ALA B 1 65 ? 0.295 -16.359 -2.141 1 97.44 65 ALA B O 1
ATOM 2234 N N . ARG B 1 66 ? 1.138 -14.32 -1.926 1 96.25 66 ARG B N 1
ATOM 2235 C CA . ARG B 1 66 ? 2.027 -14.484 -3.07 1 96.25 66 ARG B CA 1
ATOM 2236 C C . ARG B 1 66 ? 3.068 -15.562 -2.799 1 96.25 66 ARG B C 1
ATOM 2238 O O . ARG B 1 66 ? 3.396 -16.359 -3.688 1 96.25 66 ARG B O 1
ATOM 2245 N N . TRP B 1 67 ? 3.623 -15.57 -1.555 1 95.06 67 TRP B N 1
ATOM 2246 C CA . TRP B 1 67 ? 4.586 -16.609 -1.193 1 95.06 67 TRP B CA 1
ATOM 2247 C C . TRP B 1 67 ? 3.947 -17.984 -1.263 1 95.06 67 TRP B C 1
ATOM 2249 O O . TRP B 1 67 ? 4.555 -18.938 -1.77 1 95.06 67 TRP B O 1
ATOM 2259 N N . GLU B 1 68 ? 2.791 -18.109 -0.716 1 95.38 68 GLU B N 1
ATOM 2260 C CA . GLU B 1 68 ? 2.092 -19.391 -0.757 1 95.38 68 GLU B CA 1
ATOM 2261 C C . GLU B 1 68 ? 1.84 -19.828 -2.195 1 95.38 68 GLU B C 1
ATOM 2263 O O . GLU B 1 68 ? 2.061 -21 -2.539 1 95.38 68 GLU B O 1
ATOM 2268 N N . LEU B 1 69 ? 1.383 -18.938 -3.02 1 94.06 69 LEU B N 1
ATOM 2269 C CA . LEU B 1 69 ? 1.158 -19.219 -4.434 1 94.06 69 LEU B CA 1
ATOM 2270 C C . LEU B 1 69 ? 2.441 -19.688 -5.105 1 94.06 69 LEU B C 1
ATOM 2272 O O . LEU B 1 69 ? 2.438 -20.703 -5.816 1 94.06 69 LEU B O 1
ATOM 2276 N N . THR B 1 70 ? 3.512 -18.953 -4.883 1 92.31 70 THR B N 1
ATOM 2277 C CA . THR B 1 70 ? 4.805 -19.266 -5.477 1 92.31 70 THR B CA 1
ATOM 2278 C C . THR B 1 70 ? 5.242 -20.672 -5.105 1 92.31 70 THR B C 1
ATOM 2280 O O . THR B 1 70 ? 5.762 -21.406 -5.949 1 92.31 70 THR B O 1
ATOM 2283 N N . ALA B 1 71 ? 5.008 -21.062 -3.891 1 91.5 71 ALA B N 1
ATOM 2284 C CA . ALA B 1 71 ? 5.352 -22.406 -3.438 1 91.5 71 ALA B CA 1
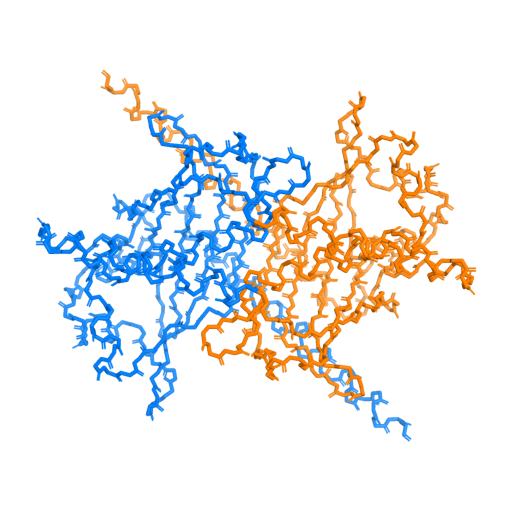ATOM 2285 C C . ALA B 1 71 ? 4.41 -23.438 -4.039 1 91.5 71 ALA B C 1
ATOM 2287 O O . ALA B 1 71 ? 4.848 -24.516 -4.473 1 91.5 71 ALA B O 1
ATOM 2288 N N . ALA B 1 72 ? 3.16 -23.094 -4.109 1 89.44 72 ALA B N 1
ATOM 2289 C CA . ALA B 1 72 ? 2.133 -24.031 -4.566 1 89.44 72 ALA B CA 1
ATOM 2290 C C . ALA B 1 72 ? 2.291 -24.328 -6.055 1 89.44 72 ALA B C 1
ATOM 2292 O O . ALA B 1 72 ? 1.987 -25.438 -6.508 1 89.44 72 ALA B O 1
ATOM 2293 N N . ASN B 1 73 ? 2.707 -23.375 -6.836 1 84.75 73 ASN B N 1
ATOM 2294 C CA . ASN B 1 73 ? 2.77 -23.562 -8.281 1 84.75 73 ASN B CA 1
ATOM 2295 C C . ASN B 1 73 ? 4.145 -24.062 -8.727 1 84.75 73 ASN B C 1
ATOM 2297 O O . ASN B 1 73 ? 4.398 -24.203 -9.922 1 84.75 73 ASN B O 1
ATOM 2301 N N . GLY B 1 74 ? 5.133 -24.234 -7.773 1 80.94 74 GLY B N 1
ATOM 2302 C CA . GLY B 1 74 ? 6.422 -24.828 -8.086 1 80.94 74 GLY B CA 1
ATOM 2303 C C . GLY B 1 74 ? 7.488 -23.812 -8.438 1 80.94 74 GLY B C 1
ATOM 2304 O O . GLY B 1 74 ? 8.648 -24.172 -8.664 1 80.94 74 GLY B O 1
ATOM 2305 N N . MET B 1 75 ? 7.141 -22.594 -8.414 1 88.19 75 MET B N 1
ATOM 2306 C CA . MET B 1 75 ? 8.078 -21.531 -8.797 1 88.19 75 MET B CA 1
ATOM 2307 C C . MET B 1 75 ? 9.164 -21.375 -7.742 1 88.19 75 MET B C 1
ATOM 2309 O O . MET B 1 75 ? 10.289 -20.969 -8.055 1 88.19 75 MET B O 1
ATOM 2313 N N . LEU B 1 76 ? 8.82 -21.688 -6.586 1 90.56 76 LEU B N 1
ATOM 2314 C CA . LEU B 1 76 ? 9.75 -21.469 -5.484 1 90.56 76 LEU B CA 1
ATOM 2315 C C . LEU B 1 76 ? 11.055 -22.203 -5.723 1 90.56 76 LEU B C 1
ATOM 2317 O O . LEU B 1 76 ? 12.141 -21.641 -5.559 1 90.56 76 LEU B O 1
ATOM 2321 N N . THR B 1 77 ? 10.984 -23.484 -6.09 1 87.94 77 THR B N 1
ATOM 2322 C CA . THR B 1 77 ? 12.172 -24.297 -6.336 1 87.94 77 THR B CA 1
ATOM 2323 C C . THR B 1 77 ? 13.008 -23.719 -7.461 1 87.94 77 THR B C 1
ATOM 2325 O O . THR B 1 77 ? 14.234 -23.625 -7.348 1 87.94 77 THR B O 1
ATOM 2328 N N . SER B 1 78 ? 12.344 -23.328 -8.516 1 90.62 78 SER B N 1
ATOM 2329 C CA . SER B 1 78 ? 13.031 -22.734 -9.656 1 90.62 78 SER B CA 1
ATOM 2330 C C . SER B 1 78 ? 13.711 -21.422 -9.266 1 90.62 78 SER B C 1
ATOM 2332 O O . SER B 1 78 ? 14.812 -21.125 -9.742 1 90.62 78 SER B O 1
ATOM 2334 N N . MET B 1 79 ? 13.062 -20.641 -8.453 1 92.81 79 MET B N 1
ATOM 2335 C CA . MET B 1 79 ? 13.633 -19.391 -7.969 1 92.81 79 MET B CA 1
ATOM 2336 C C . MET B 1 79 ? 14.922 -19.641 -7.195 1 92.81 79 MET B C 1
ATOM 2338 O O . MET B 1 79 ? 15.93 -18.984 -7.43 1 92.81 79 MET B O 1
ATOM 2342 N N . LEU B 1 80 ? 14.914 -20.578 -6.336 1 90.62 80 LEU B N 1
ATOM 2343 C CA . LEU B 1 80 ? 16.062 -20.891 -5.492 1 90.62 80 LEU B CA 1
ATOM 2344 C C . LEU B 1 80 ? 17.219 -21.422 -6.328 1 90.62 80 LEU B C 1
ATOM 2346 O O . LEU B 1 80 ? 18.375 -21.016 -6.148 1 90.62 80 LEU B O 1
ATOM 2350 N N . GLN B 1 81 ? 16.906 -22.297 -7.262 1 91.06 81 GLN B N 1
ATOM 2351 C CA . GLN B 1 81 ? 17.922 -22.938 -8.078 1 91.06 81 GLN B CA 1
ATOM 2352 C C . GLN B 1 81 ? 18.578 -21.938 -9.047 1 91.06 81 GLN B C 1
ATOM 2354 O O . GLN B 1 81 ? 19.781 -22.016 -9.305 1 91.06 81 GLN B O 1
ATOM 2359 N N . SER B 1 82 ? 17.766 -21.031 -9.555 1 91.69 82 SER B N 1
ATOM 2360 C CA . SER B 1 82 ? 18.266 -20.109 -10.555 1 91.69 82 SER B CA 1
ATOM 2361 C C . SER B 1 82 ? 18.812 -18.828 -9.914 1 91.69 82 SER B C 1
ATOM 2363 O O . SER B 1 82 ? 19.438 -18 -10.578 1 91.69 82 SER B O 1
ATOM 2365 N N . GLY B 1 83 ? 18.516 -18.656 -8.625 1 92.06 83 GLY B N 1
ATOM 2366 C CA . GLY B 1 83 ? 18.891 -17.406 -7.977 1 92.06 83 GLY B CA 1
ATOM 2367 C C . GLY B 1 83 ? 18.062 -16.234 -8.422 1 92.06 83 GLY B C 1
ATOM 2368 O O . GLY B 1 83 ? 18.578 -15.125 -8.594 1 92.06 83 GLY B O 1
ATOM 2369 N N . THR B 1 84 ? 16.828 -16.484 -8.789 1 91.88 84 THR B N 1
ATOM 2370 C CA . THR B 1 84 ? 15.914 -15.453 -9.242 1 91.88 84 THR B CA 1
ATOM 2371 C C . THR B 1 84 ? 14.977 -15.031 -8.109 1 91.88 84 THR B C 1
ATOM 2373 O O . THR B 1 84 ? 14.492 -15.875 -7.352 1 91.88 84 THR B O 1
ATOM 2376 N N . ASN B 1 85 ? 14.82 -13.727 -7.914 1 91.31 85 ASN B N 1
ATOM 2377 C CA . ASN B 1 85 ? 13.891 -13.172 -6.941 1 91.31 85 ASN B CA 1
ATOM 2378 C C . ASN B 1 85 ? 12.906 -12.203 -7.598 1 91.31 85 ASN B C 1
ATOM 2380 O O . ASN B 1 85 ? 13.242 -11.555 -8.594 1 91.31 85 ASN B O 1
ATOM 2384 N N . PHE B 1 86 ? 11.758 -12.219 -7.129 1 91.19 86 PHE B N 1
ATOM 2385 C CA . PHE B 1 86 ? 10.789 -11.227 -7.559 1 91.19 86 PHE B CA 1
ATOM 2386 C C . PHE B 1 86 ? 10.719 -10.07 -6.57 1 91.19 86 PHE B C 1
ATOM 2388 O O . PHE B 1 86 ? 10.469 -10.273 -5.379 1 91.19 86 PHE B O 1
ATOM 2395 N N . ILE B 1 87 ? 10.938 -8.906 -7.059 1 93.12 87 ILE B N 1
ATOM 2396 C CA . ILE B 1 87 ? 10.961 -7.691 -6.25 1 93.12 87 ILE B CA 1
ATOM 2397 C C . ILE B 1 87 ? 9.742 -6.836 -6.566 1 93.12 87 ILE B C 1
ATOM 2399 O O . ILE B 1 87 ? 9.43 -6.594 -7.734 1 93.12 87 ILE B O 1
ATOM 2403 N N . VAL B 1 88 ? 9.031 -6.52 -5.504 1 96.19 88 VAL B N 1
ATOM 2404 C CA . VAL B 1 88 ? 7.898 -5.617 -5.691 1 96.19 88 VAL B CA 1
ATOM 2405 C C . VAL B 1 88 ? 8.406 -4.191 -5.914 1 96.19 88 VAL B C 1
ATOM 2407 O O . VAL B 1 88 ? 9.102 -3.637 -5.066 1 96.19 88 VAL B O 1
ATOM 2410 N N . SER B 1 89 ? 8.078 -3.59 -7.047 1 95.69 89 SER B N 1
ATOM 2411 C CA . SER B 1 89 ? 8.508 -2.232 -7.363 1 95.69 89 SER B CA 1
ATOM 2412 C C . SER B 1 89 ? 7.406 -1.222 -7.074 1 95.69 89 SER B C 1
ATOM 2414 O O . SER B 1 89 ? 7.652 -0.013 -7.059 1 95.69 89 SER B O 1
ATOM 2416 N N . GLY B 1 90 ? 6.203 -1.656 -6.828 1 96.38 90 GLY B N 1
ATOM 2417 C CA . GLY B 1 90 ? 5.09 -0.788 -6.484 1 96.38 90 GLY B CA 1
ATOM 2418 C C . GLY B 1 90 ? 3.795 -1.542 -6.25 1 96.38 90 GLY B C 1
ATOM 2419 O O . GLY B 1 90 ? 3.686 -2.721 -6.594 1 96.38 90 GLY B O 1
ATOM 2420 N N . SER B 1 91 ? 2.848 -0.934 -5.695 1 97.12 91 SER B N 1
ATOM 2421 C CA . SER B 1 91 ? 1.521 -1.501 -5.473 1 97.12 91 SER B CA 1
ATOM 2422 C C . SER B 1 91 ? 0.475 -0.407 -5.285 1 97.12 91 SER B C 1
ATOM 2424 O O . SER B 1 91 ? 0.809 0.723 -4.926 1 97.12 91 SER B O 1
ATOM 2426 N N . CYS B 1 92 ? -0.666 -0.699 -5.633 1 96.75 92 CYS B N 1
ATOM 2427 C CA . CYS B 1 92 ? -1.834 0.149 -5.422 1 96.75 92 CYS B CA 1
ATOM 2428 C C . CYS B 1 92 ? -2.986 -0.648 -4.82 1 96.75 92 CYS B C 1
ATOM 2430 O O . CYS B 1 92 ? -3.277 -1.759 -5.27 1 96.75 92 CYS B O 1
ATOM 2432 N N . ILE B 1 93 ? -3.594 -0.117 -3.822 1 97.12 93 ILE B N 1
ATOM 2433 C CA . ILE B 1 93 ? -4.695 -0.827 -3.18 1 97.12 93 ILE B CA 1
ATOM 2434 C C . ILE B 1 93 ? -5.875 0.121 -2.982 1 97.12 93 ILE B C 1
ATOM 2436 O O . ILE B 1 93 ? -5.691 1.288 -2.631 1 97.12 93 ILE B O 1
ATOM 2440 N N . ARG B 1 94 ? -7.027 -0.333 -3.248 1 95.56 94 ARG B N 1
ATOM 2441 C CA . ARG B 1 94 ? -8.297 0.326 -2.953 1 95.56 94 ARG B CA 1
ATOM 2442 C C . ARG B 1 94 ? -9.062 -0.423 -1.866 1 95.56 94 ARG B C 1
ATOM 2444 O O . ARG B 1 94 ? -9.25 -1.638 -1.957 1 95.56 94 ARG B O 1
ATOM 2451 N N . TYR B 1 95 ? -9.422 0.283 -0.86 1 96.56 95 TYR B N 1
ATOM 2452 C CA . TYR B 1 95 ? -10.219 -0.279 0.224 1 96.56 95 TYR B CA 1
ATOM 2453 C C . TYR B 1 95 ? -11.695 0.031 0.03 1 96.56 95 TYR B C 1
ATOM 2455 O O . TYR B 1 95 ? -12.102 1.195 0.061 1 96.56 95 TYR B O 1
ATOM 2463 N N . ARG B 1 96 ? -12.508 -0.972 -0.125 1 93.06 96 ARG B N 1
ATOM 2464 C CA . ARG B 1 96 ? -13.93 -0.794 -0.39 1 93.06 96 ARG B CA 1
ATOM 2465 C C . ARG B 1 96 ? -14.75 -0.955 0.886 1 93.06 96 ARG B C 1
ATOM 2467 O O . ARG B 1 96 ? -15.656 -0.164 1.151 1 93.06 96 ARG B O 1
ATOM 2474 N N . GLN B 1 97 ? -14.508 -1.986 1.607 1 92.44 97 GLN B N 1
ATOM 2475 C CA . GLN B 1 97 ? -15.141 -2.293 2.885 1 92.44 97 GLN B CA 1
ATOM 2476 C C . GLN B 1 97 ? -14.148 -2.922 3.855 1 92.44 97 GLN B C 1
ATOM 2478 O O . GLN B 1 97 ? -13.297 -3.713 3.451 1 92.44 97 GLN B O 1
ATOM 2483 N N . GLU B 1 98 ? -14.367 -2.633 5.086 1 92.56 98 GLU B N 1
ATOM 2484 C CA . GLU B 1 98 ? -13.453 -3.119 6.117 1 92.56 98 GLU B CA 1
ATOM 2485 C C . GLU B 1 98 ? -13.633 -4.617 6.348 1 92.56 98 GLU B C 1
ATOM 2487 O O . GLU B 1 98 ? -14.719 -5.156 6.156 1 92.56 98 GLU B O 1
ATOM 2492 N N . ILE B 1 99 ? -12.539 -5.285 6.637 1 93.31 99 ILE B N 1
ATOM 2493 C CA . ILE B 1 99 ? -12.578 -6.656 7.129 1 93.31 99 ILE B CA 1
ATOM 2494 C C . ILE B 1 99 ? -12.492 -6.66 8.656 1 93.31 99 ILE B C 1
ATOM 2496 O O . ILE B 1 99 ? -11.539 -6.129 9.234 1 93.31 99 ILE B O 1
ATOM 2500 N N . ARG B 1 100 ? -13.406 -7.102 9.289 1 90.81 100 ARG B N 1
ATOM 2501 C CA . ARG B 1 100 ? -13.578 -7.121 10.734 1 90.81 100 ARG B CA 1
ATOM 2502 C C . ARG B 1 100 ? -14.594 -8.18 11.156 1 90.81 100 ARG B C 1
ATOM 2504 O O . ARG B 1 100 ? -15.375 -8.656 10.328 1 90.81 100 ARG B O 1
ATOM 2511 N N . PRO B 1 101 ? -14.562 -8.703 12.344 1 88.44 101 PRO B N 1
ATOM 2512 C CA . PRO B 1 101 ? -13.711 -8.383 13.492 1 88.44 101 PRO B CA 1
ATOM 2513 C C . PRO B 1 101 ? -12.492 -9.289 13.594 1 88.44 101 PRO B C 1
ATOM 2515 O O . PRO B 1 101 ? -12.18 -10.023 12.656 1 88.44 101 PRO B O 1
ATOM 2518 N N . VAL B 1 102 ? -11.828 -9.156 14.695 1 87.5 102 VAL B N 1
ATOM 2519 C CA . VAL B 1 102 ? -10.68 -10.016 14.969 1 87.5 102 VAL B CA 1
ATOM 2520 C C . VAL B 1 102 ? -11.078 -11.484 14.836 1 87.5 102 VAL B C 1
ATOM 2522 O O . VAL B 1 102 ? -12.156 -11.883 15.289 1 87.5 102 VAL B O 1
ATOM 2525 N N . PHE B 1 103 ? -10.297 -12.227 14.156 1 91.06 103 PHE B N 1
ATOM 2526 C CA . PHE B 1 103 ? -10.391 -13.672 13.961 1 91.06 103 PHE B CA 1
ATOM 2527 C C . PHE B 1 103 ? -11.375 -14 12.844 1 91.06 103 PHE B C 1
ATOM 2529 O O . PHE B 1 103 ? -11.688 -15.172 12.617 1 91.06 103 PHE B O 1
ATOM 2536 N N . ARG B 1 104 ? -11.93 -13.039 12.211 1 92.44 104 ARG B N 1
ATOM 2537 C CA . ARG B 1 104 ? -12.773 -13.281 11.047 1 92.44 104 ARG B CA 1
ATOM 2538 C C . ARG B 1 104 ? -11.969 -13.891 9.898 1 92.44 104 ARG B C 1
ATOM 2540 O O . ARG B 1 104 ? -10.852 -13.453 9.617 1 92.44 104 ARG B O 1
ATOM 2547 N N . LYS B 1 105 ? -12.539 -14.922 9.289 1 95.88 105 LYS B N 1
ATOM 2548 C CA . LYS B 1 105 ? -11.898 -15.523 8.125 1 95.88 105 LYS B CA 1
ATOM 2549 C C . LYS B 1 105 ? -12.008 -14.625 6.902 1 95.88 105 LYS B C 1
ATOM 2551 O O . LYS B 1 105 ? -13.047 -14.008 6.672 1 95.88 105 LYS B O 1
ATOM 2556 N N . PHE B 1 106 ? -10.992 -14.555 6.152 1 97 106 PHE B N 1
ATOM 2557 C CA . PHE B 1 106 ? -11 -13.891 4.852 1 97 106 PHE B CA 1
ATOM 2558 C C . PHE B 1 106 ? -10.078 -14.602 3.875 1 97 106 PHE B C 1
ATOM 2560 O O . PHE B 1 106 ? -9.336 -15.508 4.258 1 97 106 PHE B O 1
ATOM 2567 N N . GLN B 1 107 ? -10.172 -14.273 2.613 1 97.5 107 GLN B N 1
ATOM 2568 C CA . GLN B 1 107 ? -9.312 -14.875 1.593 1 97.5 107 GLN B CA 1
ATOM 2569 C C . GLN B 1 107 ? -8.719 -13.805 0.679 1 97.5 107 GLN B C 1
ATOM 2571 O O . GLN B 1 107 ? -9.25 -12.695 0.587 1 97.5 107 GLN B O 1
ATOM 2576 N N . VAL B 1 108 ? -7.664 -14.125 0.131 1 97.75 108 VAL B N 1
ATOM 2577 C CA . VAL B 1 108 ? -7.008 -13.312 -0.891 1 97.75 108 VAL B CA 1
ATOM 2578 C C . VAL B 1 108 ? -6.906 -14.109 -2.191 1 97.75 108 VAL B C 1
ATOM 2580 O O . VAL B 1 108 ? -6.211 -15.125 -2.252 1 97.75 108 VAL B O 1
ATOM 2583 N N . ASP B 1 109 ? -7.641 -13.641 -3.236 1 95.25 109 ASP B N 1
ATOM 2584 C CA . ASP B 1 109 ? -7.547 -14.227 -4.57 1 95.25 109 ASP B CA 1
ATOM 2585 C C . ASP B 1 109 ? -6.438 -13.562 -5.383 1 95.25 109 ASP B C 1
ATOM 2587 O O . ASP B 1 109 ? -6.52 -12.375 -5.699 1 95.25 109 ASP B O 1
ATOM 2591 N N . THR B 1 110 ? -5.445 -14.352 -5.707 1 95.94 110 THR B N 1
ATOM 2592 C CA . THR B 1 110 ? -4.266 -13.805 -6.367 1 95.94 110 THR B CA 1
ATOM 2593 C C . THR B 1 110 ? -4.105 -14.398 -7.766 1 95.94 110 THR B C 1
ATOM 2595 O O . THR B 1 110 ? -4.238 -15.609 -7.953 1 95.94 110 THR B O 1
ATOM 2598 N N . TYR B 1 111 ? -3.842 -13.539 -8.766 1 90.75 111 TYR B N 1
ATOM 2599 C CA . TYR B 1 111 ? -3.521 -14.047 -10.094 1 90.75 111 TYR B CA 1
ATOM 2600 C C . TYR B 1 111 ? -2.621 -13.07 -10.844 1 90.75 111 TYR B C 1
ATOM 2602 O O . TYR B 1 111 ? -2.643 -11.867 -10.586 1 90.75 111 TYR B O 1
ATOM 2610 N N . VAL B 1 112 ? -1.817 -13.633 -11.719 1 91.25 112 VAL B N 1
ATOM 2611 C CA . VAL B 1 112 ? -1.036 -12.82 -12.648 1 91.25 112 VAL B CA 1
ATOM 2612 C C . VAL B 1 112 ? -1.958 -12.203 -13.695 1 91.25 112 VAL B C 1
ATOM 2614 O O . VAL B 1 112 ? -2.682 -12.914 -14.398 1 91.25 112 VAL B O 1
ATOM 2617 N N . ALA B 1 113 ? -1.991 -10.93 -13.766 1 89.69 113 ALA B N 1
ATOM 2618 C CA . ALA B 1 113 ? -2.908 -10.219 -14.648 1 89.69 113 ALA B CA 1
ATOM 2619 C C . ALA B 1 113 ? -2.221 -9.844 -15.961 1 89.69 113 ALA B C 1
ATOM 2621 O O . ALA B 1 113 ? -2.889 -9.57 -16.969 1 89.69 113 ALA B O 1
ATOM 2622 N N . GLY B 1 114 ? -0.876 -9.75 -15.961 1 87.12 114 GLY B N 1
ATOM 2623 C CA . GLY B 1 114 ? -0.117 -9.391 -17.156 1 87.12 114 GLY B CA 1
ATOM 2624 C C . GLY B 1 114 ? 1.383 -9.406 -16.922 1 87.12 114 GLY B C 1
ATOM 2625 O O . GLY B 1 114 ? 1.845 -9.43 -15.781 1 87.12 114 GLY B O 1
ATOM 2626 N N . LEU B 1 115 ? 2.102 -9.508 -18.047 1 88.31 115 LEU B N 1
ATOM 2627 C CA . LEU B 1 115 ? 3.557 -9.414 -18 1 88.31 115 LEU B CA 1
ATOM 2628 C C . LEU B 1 115 ? 4.102 -8.789 -19.281 1 88.31 115 LEU B C 1
ATOM 2630 O O . LEU B 1 115 ? 3.477 -8.891 -20.328 1 88.31 115 LEU B O 1
ATOM 2634 N N . ASP B 1 116 ? 5.121 -8.047 -19.172 1 87.56 116 ASP B N 1
ATOM 2635 C CA . ASP B 1 116 ? 5.914 -7.621 -20.328 1 87.56 116 ASP B CA 1
ATOM 2636 C C . ASP B 1 116 ? 7.371 -8.047 -20.188 1 87.56 116 ASP B C 1
ATOM 2638 O O . ASP B 1 116 ? 7.668 -9.047 -19.516 1 87.56 116 ASP B O 1
ATOM 2642 N N . GLN B 1 117 ? 8.281 -7.418 -20.859 1 88.75 117 GLN B N 1
ATOM 2643 C CA . GLN B 1 117 ? 9.664 -7.879 -20.938 1 88.75 117 GLN B CA 1
ATOM 2644 C C . GLN B 1 117 ? 10.367 -7.715 -19.594 1 88.75 117 GLN B C 1
ATOM 2646 O O . GLN B 1 117 ? 11.375 -8.367 -19.328 1 88.75 117 GLN B O 1
ATOM 2651 N N . ARG B 1 118 ? 9.789 -6.859 -18.703 1 89.62 118 ARG B N 1
ATOM 2652 C CA . ARG B 1 118 ? 10.523 -6.559 -17.484 1 89.62 118 ARG B CA 1
ATOM 2653 C C . ARG B 1 118 ? 9.633 -6.715 -16.25 1 89.62 118 ARG B C 1
ATOM 2655 O O . ARG B 1 118 ? 10.125 -6.922 -15.141 1 89.62 118 ARG B O 1
ATOM 2662 N N . THR B 1 119 ? 8.344 -6.652 -16.516 1 91.19 119 THR B N 1
ATOM 2663 C CA . THR B 1 119 ? 7.445 -6.41 -15.398 1 91.19 119 THR B CA 1
ATOM 2664 C C . THR B 1 119 ? 6.359 -7.477 -15.336 1 91.19 119 THR B C 1
ATOM 2666 O O . THR B 1 119 ? 5.895 -7.961 -16.375 1 91.19 119 THR B O 1
ATOM 2669 N N . ILE B 1 120 ? 6.008 -7.906 -14.203 1 91.69 120 ILE B N 1
ATOM 2670 C CA . ILE B 1 120 ? 4.852 -8.75 -13.945 1 91.69 120 ILE B CA 1
ATOM 2671 C C . ILE B 1 120 ? 3.838 -7.988 -13.094 1 91.69 120 ILE B C 1
ATOM 2673 O O . ILE B 1 120 ? 4.211 -7.285 -12.148 1 91.69 120 ILE B O 1
ATOM 2677 N N . TRP B 1 121 ? 2.555 -8.023 -13.445 1 93.62 121 TRP B N 1
ATOM 2678 C CA . TRP B 1 121 ? 1.479 -7.41 -12.672 1 93.62 121 TRP B CA 1
ATOM 2679 C C . TRP B 1 121 ? 0.551 -8.477 -12.102 1 93.62 121 TRP B C 1
ATOM 2681 O O . TRP B 1 121 ? 0.107 -9.375 -12.82 1 93.62 121 TRP B O 1
ATOM 2691 N N . MET B 1 122 ? 0.282 -8.359 -10.867 1 94.44 122 MET B N 1
ATOM 2692 C CA . MET B 1 122 ? -0.65 -9.258 -10.195 1 94.44 122 MET B CA 1
ATOM 2693 C C . MET B 1 122 ? -1.824 -8.484 -9.602 1 94.44 122 MET B C 1
ATOM 2695 O O . MET B 1 122 ? -1.67 -7.332 -9.195 1 94.44 122 MET B O 1
ATOM 2699 N N . VAL B 1 123 ? -2.939 -9.125 -9.594 1 93.56 123 VAL B N 1
ATOM 2700 C CA . VAL B 1 123 ? -4.125 -8.617 -8.914 1 93.56 123 VAL B CA 1
ATOM 2701 C C . VAL B 1 123 ? -4.434 -9.477 -7.695 1 93.56 123 VAL B C 1
ATOM 2703 O O . VAL B 1 123 ? -4.344 -10.703 -7.754 1 93.56 123 VAL B O 1
ATOM 2706 N N . GLN B 1 124 ? -4.719 -8.867 -6.613 1 96.94 124 GLN B N 1
ATOM 2707 C CA . GLN B 1 124 ? -5.074 -9.562 -5.379 1 96.94 124 GLN B CA 1
ATOM 2708 C C . GLN B 1 124 ? -6.34 -8.969 -4.762 1 96.94 124 GLN B C 1
ATOM 2710 O O . GLN B 1 124 ? -6.348 -7.816 -4.328 1 96.94 124 GLN B O 1
ATOM 2715 N N . ASN B 1 125 ? -7.367 -9.727 -4.762 1 95.25 125 ASN B N 1
ATOM 2716 C CA . ASN B 1 125 ? -8.664 -9.312 -4.238 1 95.25 125 ASN B CA 1
ATOM 2717 C C . ASN B 1 125 ? -8.938 -9.93 -2.867 1 95.25 125 ASN B C 1
ATOM 2719 O O . ASN B 1 125 ? -8.844 -11.148 -2.697 1 95.25 125 ASN B O 1
ATOM 2723 N N . PHE B 1 126 ? -9.219 -9.117 -1.955 1 97.31 126 PHE B N 1
ATOM 2724 C CA . PHE B 1 126 ? -9.602 -9.547 -0.618 1 97.31 126 PHE B CA 1
ATOM 2725 C C . PHE B 1 126 ? -11.117 -9.711 -0.517 1 97.31 126 PHE B C 1
ATOM 2727 O O . PHE B 1 126 ? -11.867 -8.828 -0.926 1 97.31 126 PHE B O 1
ATOM 2734 N N . ARG B 1 127 ? -11.609 -10.742 0.037 1 96.38 127 ARG B N 1
ATOM 2735 C CA . ARG B 1 127 ? -13.039 -10.961 0.264 1 96.38 127 ARG B CA 1
ATOM 2736 C C . ARG B 1 127 ? -13.266 -12 1.362 1 96.38 127 ARG B C 1
ATOM 2738 O O . ARG B 1 127 ? -12.32 -12.648 1.813 1 96.38 127 ARG B O 1
ATOM 2745 N N . TYR B 1 128 ? -14.461 -12.055 1.894 1 95.12 128 TYR B N 1
ATOM 2746 C CA . TYR B 1 128 ? -14.844 -13.148 2.779 1 95.12 128 TYR B CA 1
ATOM 2747 C C . TYR B 1 128 ? -15.023 -14.445 1.995 1 95.12 128 TYR B C 1
ATOM 2749 O O . TYR B 1 128 ? -15.336 -14.414 0.801 1 95.12 128 TYR B O 1
ATOM 2757 N N . PRO B 1 129 ? -14.734 -15.57 2.697 1 94.25 129 PRO B N 1
ATOM 2758 C CA . PRO B 1 129 ? -14.969 -16.844 2.008 1 94.25 129 PRO B CA 1
ATOM 2759 C C . PRO B 1 129 ? -16.453 -17.109 1.757 1 94.25 129 PRO B C 1
ATOM 2761 O O . PRO B 1 129 ? -17.297 -16.672 2.537 1 94.25 129 PRO B O 1
ATOM 2764 N N . GLY B 1 130 ? -16.688 -17.812 0.688 1 87.81 130 GLY B N 1
ATOM 2765 C CA . GLY B 1 130 ? -18.062 -18.188 0.396 1 87.81 130 GLY B CA 1
ATOM 2766 C C . GLY B 1 130 ? -18.547 -17.672 -0.943 1 87.81 130 GLY B C 1
ATOM 2767 O O . GLY B 1 130 ? -17.766 -17.109 -1.717 1 87.81 130 GLY B O 1
ATOM 2768 N N . GLN B 1 131 ? -19.875 -17.875 -1.203 1 79.69 131 GLN B N 1
ATOM 2769 C CA . GLN B 1 131 ? -20.484 -17.469 -2.467 1 79.69 131 GLN B CA 1
ATOM 2770 C C . GLN B 1 131 ? -21.047 -16.047 -2.383 1 79.69 131 GLN B C 1
ATOM 2772 O O . GLN B 1 131 ? -21.5 -15.617 -1.32 1 79.69 131 GLN B O 1
ATOM 2777 N N . ASN B 1 132 ? -20.953 -15.266 -3.375 1 81.62 132 ASN B N 1
ATOM 2778 C CA . ASN B 1 132 ? -21.531 -13.938 -3.52 1 81.62 132 ASN B CA 1
ATOM 2779 C C . ASN B 1 132 ? -20.875 -12.93 -2.584 1 81.62 132 ASN B C 1
ATOM 2781 O O . ASN B 1 132 ? -21.547 -12.086 -1.986 1 81.62 132 ASN B O 1
ATOM 2785 N N . GLU B 1 133 ? -19.672 -13.219 -2.338 1 89.38 133 GLU B N 1
ATOM 2786 C CA . GLU B 1 133 ? -18.938 -12.281 -1.485 1 89.38 133 GLU B CA 1
ATOM 2787 C C . GLU B 1 133 ? -18.234 -11.219 -2.316 1 89.38 133 GLU B C 1
ATOM 2789 O O . GLU B 1 133 ? -17.469 -11.547 -3.23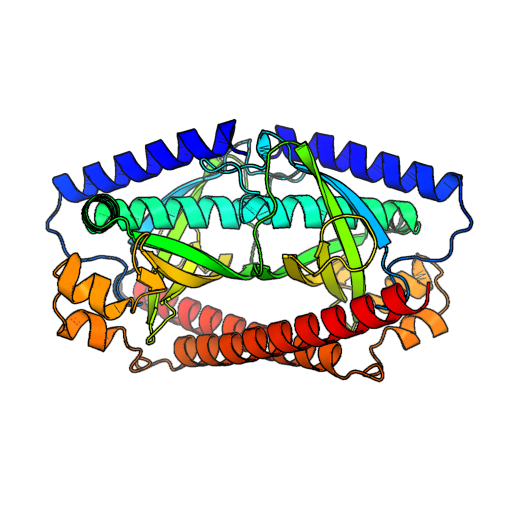4 1 89.38 133 GLU B O 1
ATOM 2794 N N . ARG B 1 134 ? -18.484 -10 -1.955 1 91.62 134 ARG B N 1
ATOM 2795 C CA . ARG B 1 134 ? -17.938 -8.859 -2.678 1 91.62 134 ARG B CA 1
ATOM 2796 C C . ARG B 1 134 ? -16.469 -8.625 -2.309 1 91.62 134 ARG B C 1
ATOM 2798 O O . ARG B 1 134 ? -16.047 -8.984 -1.213 1 91.62 134 ARG B O 1
ATOM 2805 N N . ILE B 1 135 ? -15.781 -8.062 -3.27 1 94.31 135 ILE B N 1
ATOM 2806 C CA . ILE B 1 135 ? -14.414 -7.633 -3.008 1 94.31 135 ILE B CA 1
ATOM 2807 C C . ILE B 1 135 ? -14.406 -6.559 -1.922 1 94.31 135 ILE B C 1
ATOM 2809 O O . ILE B 1 135 ? -15.156 -5.578 -2.006 1 94.31 135 ILE B O 1
ATOM 2813 N N . ARG B 1 136 ? -13.656 -6.73 -0.927 1 95.5 136 ARG B N 1
ATOM 2814 C CA . ARG B 1 136 ? -13.531 -5.777 0.171 1 95.5 136 ARG B CA 1
ATOM 2815 C C . ARG B 1 136 ? -12.336 -4.859 -0.037 1 95.5 136 ARG B C 1
ATOM 2817 O O . ARG B 1 136 ? -12.336 -3.715 0.423 1 95.5 136 ARG B O 1
ATOM 2824 N N . ALA B 1 137 ? -11.312 -5.332 -0.644 1 96.88 137 ALA B N 1
ATOM 2825 C CA . ALA B 1 137 ? -10.141 -4.566 -1.063 1 96.88 137 ALA B CA 1
ATOM 2826 C C . ALA B 1 137 ? -9.516 -5.164 -2.32 1 96.88 137 ALA B C 1
ATOM 2828 O O . ALA B 1 137 ? -9.539 -6.383 -2.516 1 96.88 137 ALA B O 1
ATOM 2829 N N . GLN B 1 138 ? -9.023 -4.324 -3.178 1 96.06 138 GLN B N 1
ATOM 2830 C CA . GLN B 1 138 ? -8.375 -4.738 -4.418 1 96.06 138 GLN B CA 1
ATOM 2831 C C . GLN B 1 138 ? -6.977 -4.141 -4.535 1 96.06 138 GLN B C 1
ATOM 2833 O O . GLN B 1 138 ? -6.789 -2.936 -4.344 1 96.06 138 GLN B O 1
ATOM 2838 N N . MET B 1 139 ? -6.078 -4.98 -4.895 1 96.81 139 MET B N 1
ATOM 2839 C CA . MET B 1 139 ? -4.688 -4.547 -4.941 1 96.81 139 MET B CA 1
ATOM 2840 C C . MET B 1 139 ? -4.039 -4.941 -6.266 1 96.81 139 MET B C 1
ATOM 2842 O O . MET B 1 139 ? -4.273 -6.039 -6.773 1 96.81 139 MET B O 1
ATOM 2846 N N . ILE B 1 140 ? -3.275 -4.047 -6.84 1 96.06 140 ILE B N 1
ATOM 2847 C CA . ILE B 1 140 ? -2.346 -4.34 -7.926 1 96.06 140 ILE B CA 1
ATOM 2848 C C . ILE B 1 140 ? -0.913 -4.32 -7.395 1 96.06 140 ILE B C 1
ATOM 2850 O O . ILE B 1 140 ? -0.545 -3.439 -6.617 1 96.06 140 ILE B O 1
ATOM 2854 N N . VAL B 1 141 ? -0.197 -5.285 -7.785 1 96.69 141 VAL B N 1
ATOM 2855 C CA . VAL B 1 141 ? 1.214 -5.363 -7.418 1 96.69 141 VAL B CA 1
ATOM 2856 C C . VAL B 1 141 ? 2.07 -5.426 -8.68 1 96.69 141 VAL B C 1
ATOM 2858 O O . VAL B 1 141 ? 1.81 -6.23 -9.578 1 96.69 141 VAL B O 1
ATOM 2861 N N . GLN B 1 142 ? 2.975 -4.551 -8.758 1 95.62 142 GLN B N 1
ATOM 2862 C CA . GLN B 1 142 ? 3.973 -4.582 -9.82 1 95.62 142 GLN B CA 1
ATOM 2863 C C . GLN B 1 142 ? 5.285 -5.18 -9.32 1 95.62 142 GLN B C 1
ATOM 2865 O O . GLN B 1 142 ? 5.812 -4.762 -8.289 1 95.62 142 GLN B O 1
ATOM 2870 N N . GLY B 1 143 ? 5.777 -6.18 -10.047 1 95.06 143 GLY B N 1
ATOM 2871 C CA . GLY B 1 143 ? 7.035 -6.812 -9.688 1 95.06 143 GLY B CA 1
ATOM 2872 C C . GLY B 1 143 ? 7.988 -6.957 -10.859 1 95.06 143 GLY B C 1
ATOM 2873 O O . GLY B 1 143 ? 7.574 -6.871 -12.016 1 95.06 143 GLY B O 1
ATOM 2874 N N . VAL B 1 144 ? 9.234 -7.133 -10.516 1 93.88 144 VAL B N 1
ATOM 2875 C CA . VAL B 1 144 ? 10.266 -7.449 -11.5 1 93.88 144 VAL B CA 1
ATOM 2876 C C . VAL B 1 144 ? 11.031 -8.695 -11.062 1 93.88 144 VAL B C 1
ATOM 2878 O O . VAL B 1 144 ? 11.18 -8.953 -9.859 1 93.88 144 VAL B O 1
ATOM 2881 N N . ALA B 1 145 ? 11.453 -9.438 -12.023 1 93.38 145 ALA B N 1
ATOM 2882 C CA . ALA B 1 145 ? 12.297 -10.602 -11.758 1 93.38 145 ALA B CA 1
ATOM 2883 C C . ALA B 1 145 ? 13.773 -10.234 -11.828 1 93.38 145 ALA B C 1
ATOM 2885 O O . ALA B 1 145 ? 14.234 -9.68 -12.828 1 93.38 145 ALA B O 1
ATOM 2886 N N . VAL B 1 146 ? 14.477 -10.547 -10.781 1 93.38 146 VAL B N 1
ATOM 2887 C CA . VAL B 1 146 ? 15.891 -10.211 -10.719 1 93.38 146 VAL B CA 1
ATOM 2888 C C . VAL B 1 146 ? 16.703 -11.469 -10.445 1 93.38 146 VAL B C 1
ATOM 2890 O O . VAL B 1 146 ? 16.453 -12.188 -9.469 1 93.38 146 VAL B O 1
ATOM 2893 N N . GLN B 1 147 ? 17.625 -11.711 -11.266 1 93 147 GLN B N 1
ATOM 2894 C CA . GLN B 1 147 ? 18.562 -12.812 -11.07 1 93 147 GLN B CA 1
ATOM 2895 C C . GLN B 1 147 ? 19.922 -12.297 -10.594 1 93 147 GLN B C 1
ATOM 2897 O O . GLN B 1 147 ? 20.422 -11.297 -11.102 1 93 147 GLN B O 1
ATOM 2902 N N . LYS B 1 148 ? 20.516 -12.93 -9.719 1 88.12 148 LYS B N 1
ATOM 2903 C CA . LYS B 1 148 ? 21.766 -12.508 -9.086 1 88.12 148 LYS B CA 1
ATOM 2904 C C . LYS B 1 148 ? 22.844 -12.242 -10.125 1 88.12 148 LYS B C 1
ATOM 2906 O O . LYS B 1 148 ? 23.594 -11.266 -10.023 1 88.12 148 LYS B O 1
ATOM 2911 N N . THR B 1 149 ? 22.922 -12.945 -11.141 1 88.5 149 THR B N 1
ATOM 2912 C CA . THR B 1 149 ? 24.016 -12.891 -12.102 1 88.5 149 THR B CA 1
ATOM 2913 C C . THR B 1 149 ? 23.656 -11.969 -13.273 1 88.5 149 THR B C 1
ATOM 2915 O O . THR B 1 149 ? 24.547 -11.383 -13.891 1 88.5 149 THR B O 1
ATOM 2918 N N . LYS B 1 150 ? 22.359 -11.789 -13.609 1 89.62 150 LYS B N 1
ATOM 2919 C CA . LYS B 1 150 ? 21.969 -11.125 -14.852 1 89.62 150 LYS B CA 1
ATOM 2920 C C . LYS B 1 150 ? 21.203 -9.836 -14.57 1 89.62 150 LYS B C 1
ATOM 2922 O O . LYS B 1 150 ? 20.969 -9.031 -15.477 1 89.62 150 LYS B O 1
ATOM 2927 N N . GLY B 1 151 ? 20.828 -9.68 -13.328 1 92.38 151 GLY B N 1
ATOM 2928 C CA . GLY B 1 151 ? 19.969 -8.539 -13.039 1 92.38 151 GLY B CA 1
ATOM 2929 C C . GLY B 1 151 ? 18.516 -8.773 -13.383 1 92.38 151 GLY B C 1
ATOM 2930 O O . GLY B 1 151 ? 17.984 -9.867 -13.164 1 92.38 151 GLY B O 1
ATOM 2931 N N . ILE B 1 152 ? 17.891 -7.746 -13.875 1 93 152 ILE B N 1
ATOM 2932 C CA . ILE B 1 152 ? 16.469 -7.871 -14.227 1 93 152 ILE B CA 1
ATOM 2933 C C . ILE B 1 152 ? 16.328 -8.766 -15.461 1 93 152 ILE B C 1
ATOM 2935 O O . ILE B 1 152 ? 17.031 -8.578 -16.453 1 93 152 ILE B O 1
ATOM 2939 N N . ILE B 1 153 ? 15.469 -9.711 -15.406 1 93.12 153 ILE B N 1
ATOM 2940 C CA . ILE B 1 153 ? 15.273 -10.648 -16.5 1 93.12 153 ILE B CA 1
ATOM 2941 C C . ILE B 1 153 ? 13.82 -10.594 -16.969 1 93.12 153 ILE B C 1
ATOM 2943 O O . ILE B 1 153 ? 12.953 -10.078 -16.266 1 93.12 153 ILE B O 1
ATOM 2947 N N . ASP B 1 154 ? 13.586 -11.141 -18.125 1 92.38 154 ASP B N 1
ATOM 2948 C CA . ASP B 1 154 ? 12.242 -11.289 -18.672 1 92.38 154 ASP B CA 1
ATOM 2949 C C . ASP B 1 154 ? 11.445 -12.344 -17.906 1 92.38 154 ASP B C 1
ATOM 2951 O O . ASP B 1 154 ? 11.805 -13.523 -17.922 1 92.38 154 ASP B O 1
ATOM 2955 N N . PRO B 1 155 ? 10.367 -11.891 -17.312 1 91.12 155 PRO B N 1
ATOM 2956 C CA . PRO B 1 155 ? 9.578 -12.859 -16.547 1 91.12 155 PRO B CA 1
ATOM 2957 C C . PRO B 1 155 ? 9.07 -14.016 -17.406 1 91.12 155 PRO B C 1
ATOM 2959 O O . PRO B 1 155 ? 8.938 -15.141 -16.922 1 91.12 155 PRO B O 1
ATOM 2962 N N . ARG B 1 156 ? 8.82 -13.781 -18.609 1 88 156 ARG B N 1
ATOM 2963 C CA . ARG B 1 156 ? 8.375 -14.852 -19.5 1 88 156 ARG B CA 1
ATOM 2964 C C . ARG B 1 156 ? 9.43 -15.953 -19.594 1 88 156 ARG B C 1
ATOM 2966 O O . ARG B 1 156 ? 9.094 -17.141 -19.531 1 88 156 ARG B O 1
ATOM 2973 N N . SER B 1 157 ? 10.633 -15.492 -19.797 1 89.5 157 SER B N 1
ATOM 2974 C CA . SER B 1 157 ? 11.719 -16.453 -19.875 1 89.5 157 SER B CA 1
ATOM 2975 C C . SER B 1 157 ? 11.836 -17.281 -18.594 1 89.5 157 SER B C 1
ATOM 2977 O O . SER B 1 157 ? 12.086 -18.484 -18.641 1 89.5 157 SER B O 1
ATOM 2979 N N . PHE B 1 158 ? 11.656 -16.672 -17.531 1 90.5 158 PHE B N 1
ATOM 2980 C CA . PHE B 1 158 ? 11.711 -17.375 -16.25 1 90.5 158 PHE B CA 1
ATOM 2981 C C . PHE B 1 158 ? 10.602 -18.406 -16.156 1 90.5 158 PHE B C 1
ATOM 2983 O O . PHE B 1 158 ? 10.844 -19.562 -15.797 1 90.5 158 PHE B O 1
ATOM 2990 N N . PHE B 1 159 ? 9.328 -18 -16.5 1 88.69 159 PHE B N 1
ATOM 2991 C CA . PHE B 1 159 ? 8.188 -18.891 -16.375 1 88.69 159 PHE B CA 1
ATOM 2992 C C . PHE B 1 159 ? 8.305 -20.062 -17.344 1 88.69 159 PHE B C 1
ATOM 2994 O O . PHE B 1 159 ? 8.086 -21.203 -16.969 1 88.69 159 PHE B O 1
ATOM 3001 N N . VAL B 1 160 ? 8.711 -19.781 -18.547 1 88.56 160 VAL B N 1
ATOM 3002 C CA . VAL B 1 160 ? 8.703 -20.797 -19.594 1 88.56 160 VAL B CA 1
ATOM 3003 C C . VAL B 1 160 ? 9.992 -21.609 -19.531 1 88.56 160 VAL B C 1
ATOM 3005 O O . VAL B 1 160 ? 9.945 -22.844 -19.391 1 88.56 160 VAL B O 1
ATOM 3008 N N . ASP B 1 161 ? 11.094 -20.906 -19.5 1 89.44 161 ASP B N 1
ATOM 3009 C CA . ASP B 1 161 ? 12.383 -21.594 -19.672 1 89.44 161 ASP B CA 1
ATOM 3010 C C . ASP B 1 161 ? 12.867 -22.188 -18.344 1 89.44 161 ASP B C 1
ATOM 3012 O O . ASP B 1 161 ? 13.492 -23.234 -18.328 1 89.44 161 ASP B O 1
ATOM 3016 N N . THR B 1 162 ? 12.625 -21.516 -17.281 1 87.25 162 THR B N 1
ATOM 3017 C CA . THR B 1 162 ? 13.18 -21.922 -16 1 87.25 162 THR B CA 1
ATOM 3018 C C . THR B 1 162 ? 12.188 -22.797 -15.242 1 87.25 162 THR B C 1
ATOM 3020 O O . THR B 1 162 ? 12.539 -23.859 -14.734 1 87.25 162 THR B O 1
ATOM 3023 N N . VAL B 1 163 ? 10.953 -22.344 -15.156 1 85.75 163 VAL B N 1
ATOM 3024 C CA . VAL B 1 163 ? 9.93 -23.062 -14.391 1 85.75 163 VAL B CA 1
ATOM 3025 C C . VAL B 1 163 ? 9.359 -24.203 -15.227 1 85.75 163 VAL B C 1
ATOM 3027 O O . VAL B 1 163 ? 8.953 -25.234 -14.688 1 85.75 163 VAL B O 1
ATOM 3030 N N . GLY B 1 164 ? 9.258 -24.016 -16.594 1 85.44 164 GLY B N 1
ATOM 3031 C CA . GLY B 1 164 ? 8.734 -25.047 -17.484 1 85.44 164 GLY B CA 1
ATOM 3032 C C . GLY B 1 164 ? 7.242 -24.922 -17.719 1 85.44 164 GLY B C 1
ATOM 3033 O O . GLY B 1 164 ? 6.574 -25.922 -18.016 1 85.44 164 GLY B O 1
ATOM 3034 N N . MET B 1 165 ? 6.73 -23.766 -17.531 1 83.62 165 MET B N 1
ATOM 3035 C CA . MET B 1 165 ? 5.32 -23.547 -17.828 1 83.62 165 MET B CA 1
ATOM 3036 C C . MET B 1 165 ? 5.074 -23.547 -19.328 1 83.62 165 MET B C 1
ATOM 3038 O O . MET B 1 165 ? 5.906 -23.062 -20.094 1 83.62 165 MET B O 1
ATOM 3042 N N . PRO B 1 166 ? 3.902 -24.094 -19.734 1 84.94 166 PRO B N 1
ATOM 3043 C CA . PRO B 1 166 ? 3.594 -24.031 -21.172 1 84.94 166 PRO B CA 1
ATOM 3044 C C . PRO B 1 166 ? 3.502 -22.594 -21.688 1 84.94 166 PRO B C 1
ATOM 3046 O O . PRO B 1 166 ? 2.865 -21.75 -21.078 1 84.94 166 PRO B O 1
ATOM 3049 N N . SER B 1 167 ? 4.156 -22.359 -22.781 1 85.44 167 SER B N 1
ATOM 3050 C CA . SER B 1 167 ? 4.207 -21.016 -23.344 1 85.44 167 SER B CA 1
ATOM 3051 C C . SER B 1 167 ? 2.811 -20.5 -23.656 1 85.44 167 SER B C 1
ATOM 3053 O O . SER B 1 167 ? 2.547 -19.297 -23.531 1 85.44 167 SER B O 1
ATOM 3055 N N . ASP B 1 168 ? 1.947 -21.375 -24.094 1 83.19 168 ASP B N 1
ATOM 3056 C CA . ASP B 1 168 ? 0.587 -20.984 -24.438 1 83.19 168 ASP B CA 1
ATOM 3057 C C . ASP B 1 168 ? -0.158 -20.438 -23.234 1 83.19 168 ASP B C 1
ATOM 3059 O O . ASP B 1 168 ? -0.994 -19.531 -23.375 1 83.19 168 ASP B O 1
ATOM 3063 N N . LEU B 1 169 ? 0.146 -20.953 -22.094 1 80.31 169 LEU B N 1
ATOM 3064 C CA . LEU B 1 169 ? -0.473 -20.484 -20.875 1 80.31 169 LEU B CA 1
ATOM 3065 C C . LEU B 1 169 ? -0.027 -19.062 -20.547 1 80.31 169 LEU B C 1
ATOM 3067 O O . LEU B 1 169 ? -0.848 -18.219 -20.172 1 80.31 169 LEU B O 1
ATOM 3071 N N . ILE B 1 170 ? 1.226 -18.797 -20.766 1 82.19 170 ILE B N 1
ATOM 3072 C CA . ILE B 1 170 ? 1.786 -17.484 -20.469 1 82.19 170 ILE B CA 1
ATOM 3073 C C . ILE B 1 170 ? 1.286 -16.469 -21.5 1 82.19 170 ILE B C 1
ATOM 3075 O O . ILE B 1 170 ? 1.001 -15.312 -21.156 1 82.19 170 ILE B O 1
ATOM 3079 N N . GLU B 1 171 ? 1.226 -16.875 -22.688 1 78.12 171 GLU B N 1
ATOM 3080 C CA . GLU B 1 171 ? 0.729 -16 -23.75 1 78.12 171 GLU B CA 1
ATOM 3081 C C . GLU B 1 171 ? -0.729 -15.617 -23.516 1 78.12 171 GLU B C 1
ATOM 3083 O O . GLU B 1 171 ? -1.162 -14.531 -23.906 1 78.12 171 GLU B O 1
ATOM 3088 N N . SER B 1 172 ? -1.405 -16.547 -22.859 1 74.5 172 SER B N 1
ATOM 3089 C CA . SER B 1 172 ? -2.809 -16.266 -22.562 1 74.5 172 SER B CA 1
ATOM 3090 C C . SER B 1 172 ? -2.947 -15.203 -21.484 1 74.5 172 SER B C 1
ATOM 3092 O O . SER B 1 172 ? -3.982 -14.547 -21.375 1 74.5 172 SER B O 1
ATOM 3094 N N . VAL B 1 173 ? -2.014 -15.242 -20.531 1 70.5 173 VAL B N 1
ATOM 3095 C CA . VAL B 1 173 ? -2.012 -14.227 -19.484 1 70.5 173 VAL B CA 1
ATOM 3096 C C . VAL B 1 173 ? -1.669 -12.867 -20.078 1 70.5 173 VAL B C 1
ATOM 3098 O O . VAL B 1 173 ? -2.162 -11.836 -19.625 1 70.5 173 VAL B O 1
ATOM 3101 N N . ASN B 1 174 ? -0.586 -13.016 -21.031 1 58.41 174 ASN B N 1
ATOM 3102 C CA . ASN B 1 174 ? -0.26 -11.773 -21.719 1 58.41 174 ASN B CA 1
ATOM 3103 C C . ASN B 1 174 ? -1.516 -11.07 -22.234 1 58.41 174 ASN B C 1
ATOM 3105 O O . ASN B 1 174 ? -2.305 -11.656 -22.969 1 58.41 174 ASN B O 1
ATOM 3109 N N . LEU B 1 175 ? -2.227 -10.641 -21.188 1 49.78 175 LEU B N 1
ATOM 3110 C CA . LEU B 1 175 ? -3.617 -10.203 -21.109 1 49.78 175 LEU B CA 1
ATOM 3111 C C . LEU B 1 175 ? -4.172 -9.906 -22.5 1 49.78 175 LEU B C 1
ATOM 3113 O O . LEU B 1 175 ? -3.705 -8.984 -23.172 1 49.78 175 LEU B O 1
ATOM 3117 N N . PRO B 1 176 ? -4.324 -10.953 -23.266 1 39.19 176 PRO B N 1
ATOM 3118 C CA . PRO B 1 176 ? -5.512 -10.531 -24.016 1 39.19 176 PRO B CA 1
ATOM 3119 C C . PRO B 1 176 ? -6.598 -9.938 -23.125 1 39.19 176 PRO B C 1
ATOM 3121 O O . PRO B 1 176 ? -6.648 -10.234 -21.938 1 39.19 176 PRO B O 1
ATOM 3124 N N . ILE B 1 177 ? -6.914 -8.602 -23.234 1 39.75 177 ILE B N 1
ATOM 3125 C CA . ILE B 1 177 ? -8.102 -7.914 -22.719 1 39.75 177 ILE B CA 1
ATOM 3126 C C . ILE B 1 177 ? -9.234 -8.914 -22.516 1 39.75 177 ILE B C 1
ATOM 3128 O O . ILE B 1 177 ? -9.695 -9.539 -23.469 1 39.75 177 ILE B O 1
ATOM 3132 N N . THR B 1 178 ? -9.164 -9.828 -21.641 1 41.06 178 THR B N 1
ATOM 3133 C CA . THR B 1 178 ? -10.383 -10.594 -21.438 1 41.06 178 THR B CA 1
ATOM 3134 C C . THR B 1 178 ? -11.602 -9.805 -21.922 1 41.06 178 THR B C 1
ATOM 3136 O O . THR B 1 178 ? -11.508 -8.594 -22.141 1 41.06 178 THR B O 1
ATOM 3139 N N . SER B 1 179 ? -12.578 -10.617 -22.094 1 45.56 179 SER B N 1
ATOM 3140 C CA . SER B 1 179 ? -13.859 -10.109 -22.562 1 45.56 179 SER B CA 1
ATOM 3141 C C . SER B 1 179 ? -14.297 -8.891 -21.75 1 45.56 179 SER B C 1
ATOM 3143 O O . SER B 1 179 ? -15.133 -8.102 -22.203 1 45.56 179 SER B O 1
ATOM 3145 N N . ASP B 1 180 ? -13.914 -8.805 -20.375 1 53.53 180 ASP B N 1
ATOM 3146 C CA . ASP B 1 180 ? -14.203 -7.527 -19.734 1 53.53 180 ASP B CA 1
ATOM 3147 C C . ASP B 1 180 ? -12.945 -6.688 -19.562 1 53.53 180 ASP B C 1
ATOM 3149 O O . ASP B 1 180 ? -11.953 -7.145 -18.984 1 53.53 180 ASP B O 1
ATOM 3153 N N . ASP B 1 181 ? -12.617 -5.895 -20.391 1 69.25 181 ASP B N 1
ATOM 3154 C CA . ASP B 1 181 ? -11.523 -4.961 -20.625 1 69.25 181 ASP B CA 1
ATOM 3155 C C . ASP B 1 181 ? -11.188 -4.164 -19.375 1 69.25 181 ASP B C 1
ATOM 3157 O O . ASP B 1 181 ? -10.422 -3.203 -19.422 1 69.25 181 ASP B O 1
ATOM 3161 N N . THR B 1 182 ? -11.758 -4.867 -18.203 1 81.44 182 THR B N 1
ATOM 3162 C CA . THR B 1 182 ? -11.617 -3.998 -17.047 1 81.44 182 THR B CA 1
ATOM 3163 C C . THR B 1 182 ? -10.219 -4.121 -16.438 1 81.44 182 THR B C 1
ATOM 3165 O O . THR B 1 182 ? -9.617 -3.119 -16.047 1 81.44 182 THR B O 1
ATOM 3168 N N . VAL B 1 183 ? -9.719 -5.391 -16.453 1 82.69 183 VAL B N 1
ATOM 3169 C CA . VAL B 1 183 ? -8.391 -5.582 -15.883 1 82.69 183 VAL B CA 1
ATOM 3170 C C . VAL B 1 183 ? -7.348 -4.895 -16.75 1 82.69 183 VAL B C 1
ATOM 3172 O O . VAL B 1 183 ? -6.414 -4.27 -16.25 1 82.69 183 VAL B O 1
ATOM 3175 N N . GLU B 1 184 ? -7.516 -5.023 -17.969 1 83 184 GLU B N 1
ATOM 3176 C CA . GLU B 1 184 ? -6.605 -4.348 -18.891 1 83 184 GLU B CA 1
ATOM 3177 C C . GLU B 1 184 ? -6.629 -2.836 -18.672 1 83 184 GLU B C 1
ATOM 3179 O O . GLU B 1 184 ? -5.586 -2.184 -18.703 1 83 184 GLU B O 1
ATOM 3184 N N . ASP B 1 185 ? -7.859 -2.344 -18.516 1 87.69 185 ASP B N 1
ATOM 3185 C CA . ASP B 1 185 ? -8.008 -0.915 -18.266 1 87.69 185 ASP B CA 1
ATOM 3186 C C . ASP B 1 185 ? -7.297 -0.512 -16.969 1 87.69 185 ASP B C 1
ATOM 3188 O O . ASP B 1 185 ? -6.605 0.508 -16.938 1 87.69 185 ASP B O 1
ATOM 3192 N N . VAL B 1 186 ? -7.395 -1.326 -15.953 1 88.38 186 VAL B N 1
ATOM 3193 C CA . VAL B 1 186 ? -6.75 -1.07 -14.672 1 88.38 186 VAL B CA 1
ATOM 3194 C C . VAL B 1 186 ? -5.23 -1.058 -14.852 1 88.38 186 VAL B C 1
ATOM 3196 O O . VAL B 1 186 ? -4.555 -0.14 -14.383 1 88.38 186 VAL B O 1
ATOM 3199 N N . LEU B 1 187 ? -4.723 -2.008 -15.594 1 88.5 187 LEU B N 1
ATOM 3200 C CA . LEU B 1 187 ? -3.279 -2.109 -15.789 1 88.5 187 LEU B CA 1
ATOM 3201 C C . LEU B 1 187 ? -2.754 -0.923 -16.594 1 88.5 187 LEU B C 1
ATOM 3203 O O . LEU B 1 187 ? -1.666 -0.412 -16.312 1 88.5 187 LEU B O 1
ATOM 3207 N N . GLU B 1 188 ? -3.512 -0.564 -17.531 1 88.81 188 GLU B N 1
ATOM 3208 C CA . GLU B 1 188 ? -3.115 0.591 -18.328 1 88.81 188 GLU B CA 1
ATOM 3209 C C . GLU B 1 188 ? -3.057 1.856 -17.484 1 88.81 188 GLU B C 1
ATOM 3211 O O . GLU B 1 188 ? -2.084 2.611 -17.547 1 88.81 188 GLU B O 1
ATOM 3216 N N . ARG B 1 189 ? -4.086 2.096 -16.688 1 91.25 189 ARG B N 1
ATOM 3217 C CA . ARG B 1 189 ? -4.117 3.268 -15.82 1 91.25 189 ARG B CA 1
ATOM 3218 C C . ARG B 1 189 ? -2.998 3.215 -14.789 1 91.25 189 ARG B C 1
ATOM 3220 O O . ARG B 1 189 ? -2.4 4.242 -14.461 1 91.25 189 ARG B O 1
ATOM 3227 N N . TYR B 1 190 ? -2.777 2.053 -14.359 1 92 190 TYR B N 1
ATOM 3228 C CA . TYR B 1 190 ? -1.684 1.905 -13.406 1 92 190 TYR B CA 1
ATOM 3229 C C . TYR B 1 190 ? -0.349 2.262 -14.047 1 92 190 TYR B C 1
ATOM 3231 O O . TYR B 1 190 ? 0.487 2.928 -13.438 1 92 190 TYR B O 1
ATOM 3239 N N . SER B 1 191 ? -0.128 1.784 -15.227 1 89.06 191 SER B N 1
ATOM 3240 C CA . SER B 1 191 ? 1.115 2.084 -15.93 1 89.06 191 SER B CA 1
ATOM 3241 C C . SER B 1 191 ? 1.298 3.588 -16.109 1 89.06 191 SER B C 1
ATOM 3243 O O . SER B 1 191 ? 2.41 4.105 -15.977 1 89.06 191 SER B O 1
ATOM 3245 N N . PHE B 1 192 ? 0.183 4.289 -16.375 1 89.75 192 PHE B N 1
ATOM 3246 C CA . PHE B 1 192 ? 0.25 5.738 -16.516 1 89.75 192 PHE B CA 1
ATOM 3247 C C . PHE B 1 192 ? 0.598 6.398 -15.18 1 89.75 192 PHE B C 1
ATOM 3249 O O . PHE B 1 192 ? 1.376 7.352 -15.141 1 89.75 192 PHE B O 1
ATOM 3256 N N . LEU B 1 193 ? 0.032 5.879 -14.148 1 89.88 193 LEU B N 1
ATOM 3257 C CA . LEU B 1 193 ? 0.331 6.414 -12.82 1 89.88 193 LEU B CA 1
ATOM 3258 C C . LEU B 1 193 ? 1.793 6.176 -12.461 1 89.88 193 LEU B C 1
ATOM 3260 O O . LEU B 1 193 ? 2.463 7.078 -11.945 1 89.88 193 LEU B O 1
ATOM 3264 N N . GLU B 1 194 ? 2.262 4.953 -12.734 1 87.62 194 GLU B N 1
ATOM 3265 C CA . GLU B 1 194 ? 3.652 4.613 -12.453 1 87.62 194 GLU B CA 1
ATOM 3266 C C . GLU B 1 194 ? 4.609 5.555 -13.18 1 87.62 194 GLU B C 1
ATOM 3268 O O . GLU B 1 194 ? 5.578 6.039 -12.594 1 87.62 194 GLU B O 1
ATOM 3273 N N . LYS B 1 195 ? 4.367 5.863 -14.43 1 89.12 195 LYS B N 1
ATOM 3274 C CA . LYS B 1 195 ? 5.191 6.785 -15.203 1 89.12 195 LYS B CA 1
ATOM 3275 C C . LYS B 1 195 ? 5.156 8.188 -14.609 1 89.12 195 LYS B C 1
ATOM 3277 O O . LYS B 1 195 ? 6.18 8.875 -14.555 1 89.12 195 LYS B O 1
ATOM 3282 N N . ALA B 1 196 ? 3.967 8.641 -14.211 1 89.06 196 ALA B N 1
ATOM 3283 C CA . ALA B 1 196 ? 3.828 9.953 -13.602 1 89.06 196 ALA B CA 1
ATOM 3284 C C . ALA B 1 196 ? 4.621 10.039 -12.297 1 89.06 196 ALA B C 1
ATOM 3286 O O . ALA B 1 196 ? 5.266 11.055 -12.023 1 89.06 196 ALA B O 1
ATOM 3287 N N . LEU B 1 197 ? 4.578 8.984 -11.516 1 84.56 197 LEU B N 1
ATOM 3288 C CA . LEU B 1 197 ? 5.324 8.945 -10.258 1 84.56 197 LEU B CA 1
ATOM 3289 C C . LEU B 1 197 ? 6.824 8.992 -10.516 1 84.56 197 LEU B C 1
ATOM 3291 O O . LEU B 1 197 ? 7.559 9.688 -9.805 1 84.56 197 LEU B O 1
ATOM 3295 N N . ARG B 1 198 ? 7.297 8.281 -11.555 1 88.19 198 ARG B N 1
ATOM 3296 C CA . ARG B 1 198 ? 8.711 8.305 -11.93 1 88.19 198 ARG B CA 1
ATOM 3297 C C . ARG B 1 198 ? 9.148 9.711 -12.32 1 88.19 198 ARG B C 1
ATOM 3299 O O . ARG B 1 198 ? 10.227 10.164 -11.922 1 88.19 198 ARG B O 1
ATOM 3306 N N . ARG B 1 199 ? 8.352 10.359 -13.086 1 88.44 199 ARG B N 1
ATOM 3307 C CA . ARG B 1 199 ? 8.656 11.727 -13.5 1 88.44 199 ARG B CA 1
ATOM 3308 C C . ARG B 1 199 ? 8.727 12.664 -12.297 1 88.44 199 ARG B C 1
ATOM 3310 O O . ARG B 1 199 ? 9.641 13.484 -12.203 1 88.44 199 ARG B O 1
ATOM 3317 N N . ALA B 1 200 ? 7.727 12.578 -11.43 1 85.75 200 ALA B N 1
ATOM 3318 C CA . ALA B 1 200 ? 7.711 13.414 -10.227 1 85.75 200 ALA B CA 1
ATOM 3319 C C . ALA B 1 200 ? 8.969 13.203 -9.398 1 85.75 200 ALA B C 1
ATOM 3321 O O . ALA B 1 200 ? 9.539 14.156 -8.859 1 85.75 200 ALA B O 1
ATOM 3322 N N . ALA B 1 201 ? 9.438 11.992 -9.25 1 85.56 201 ALA B N 1
ATOM 3323 C CA . ALA B 1 201 ? 10.641 11.672 -8.484 1 85.56 201 ALA B CA 1
ATOM 3324 C C . ALA B 1 201 ? 11.875 12.273 -9.141 1 85.56 201 ALA B C 1
ATOM 3326 O O . ALA B 1 201 ? 12.781 12.758 -8.453 1 85.56 201 ALA B O 1
ATOM 3327 N N . THR B 1 202 ? 11.938 12.18 -10.453 1 86.75 202 THR B N 1
ATOM 3328 C CA . THR B 1 202 ? 13.07 12.742 -11.188 1 86.75 202 THR B CA 1
ATOM 3329 C C . THR B 1 202 ? 13.148 14.25 -10.977 1 86.75 202 THR B C 1
ATOM 3331 O O . THR B 1 202 ? 14.234 14.797 -10.781 1 86.75 202 THR B O 1
ATOM 3334 N N . VAL B 1 203 ? 11.984 14.922 -11.078 1 85.5 203 VAL B N 1
ATOM 3335 C CA . VAL B 1 203 ? 11.93 16.359 -10.852 1 85.5 203 VAL B CA 1
ATOM 3336 C C . VAL B 1 203 ? 12.398 16.688 -9.438 1 85.5 203 VAL B C 1
ATOM 3338 O O . VAL B 1 203 ? 13.141 17.641 -9.227 1 85.5 203 VAL B O 1
ATOM 3341 N N . ASP B 1 204 ? 11.984 15.914 -8.445 1 86 204 ASP B N 1
ATOM 3342 C CA . ASP B 1 204 ? 12.414 16.109 -7.062 1 86 204 ASP B CA 1
ATOM 3343 C C . ASP B 1 204 ? 13.93 15.953 -6.93 1 86 204 ASP B C 1
ATOM 3345 O O . ASP B 1 204 ? 14.57 16.719 -6.211 1 86 204 ASP B O 1
ATOM 3349 N N . ASP B 1 205 ? 14.523 14.906 -7.594 1 86.81 205 ASP B N 1
ATOM 3350 C CA . ASP B 1 205 ? 15.969 14.703 -7.578 1 86.81 205 ASP B CA 1
ATOM 3351 C C . ASP B 1 205 ? 16.703 15.953 -8.055 1 86.81 205 ASP B C 1
ATOM 3353 O O . ASP B 1 205 ? 17.703 16.344 -7.469 1 86.81 205 ASP B O 1
ATOM 3357 N N . GLU B 1 206 ? 16.219 16.5 -9.148 1 84.69 206 GLU B N 1
ATOM 3358 C CA . GLU B 1 206 ? 16.844 17.688 -9.727 1 84.69 206 GLU B CA 1
ATOM 3359 C C . GLU B 1 206 ? 16.734 18.891 -8.781 1 84.69 206 GLU B C 1
ATOM 3361 O O . GLU B 1 206 ? 17.688 19.672 -8.664 1 84.69 206 GLU B O 1
ATOM 3366 N N . LEU B 1 207 ? 15.562 19 -8.125 1 82.12 207 LEU B N 1
ATOM 3367 C CA . LEU B 1 207 ? 15.359 20.094 -7.184 1 82.12 207 LEU B CA 1
ATOM 3368 C C . LEU B 1 207 ? 16.281 19.953 -5.977 1 82.12 207 LEU B C 1
ATOM 3370 O O . LEU B 1 207 ? 16.828 20.938 -5.492 1 82.12 207 LEU B O 1
ATOM 3374 N N . GLN B 1 208 ? 16.453 18.734 -5.48 1 82.44 208 GLN B N 1
ATOM 3375 C CA . GLN B 1 208 ? 17.328 18.484 -4.348 1 82.44 208 GLN B CA 1
ATOM 3376 C C . GLN B 1 208 ? 18.781 18.812 -4.691 1 82.44 208 GLN B C 1
ATOM 3378 O O . GLN B 1 208 ? 19.516 19.375 -3.871 1 82.44 208 GLN B O 1
ATOM 3383 N N . LYS B 1 209 ? 19.234 18.484 -5.844 1 82 209 LYS B N 1
ATOM 3384 C CA . LYS B 1 209 ? 20.594 18.766 -6.297 1 82 209 LYS B CA 1
ATOM 3385 C C . LYS B 1 209 ? 20.844 20.266 -6.395 1 82 209 LYS B C 1
ATOM 3387 O O . LYS B 1 209 ? 21.906 20.75 -6.008 1 82 209 LYS B O 1
ATOM 3392 N N . LYS B 1 210 ? 19.875 20.984 -6.859 1 82.31 210 LYS B N 1
ATOM 3393 C CA . LYS B 1 210 ? 20 22.438 -7.004 1 82.31 210 LYS B CA 1
ATOM 3394 C C . LYS B 1 210 ? 20.109 23.109 -5.645 1 82.31 210 LYS B C 1
ATOM 3396 O O . LYS B 1 210 ? 20.891 24.047 -5.48 1 82.31 210 LYS B O 1
ATOM 3401 N N . GLU B 1 211 ? 19.297 22.625 -4.695 1 77.5 211 GLU B N 1
ATOM 3402 C CA . GLU B 1 211 ? 19.328 23.203 -3.355 1 77.5 211 GLU B CA 1
ATOM 3403 C C . GLU B 1 211 ? 20.641 22.891 -2.648 1 77.5 211 GLU B C 1
ATOM 3405 O O . GLU B 1 211 ? 21.156 23.719 -1.887 1 77.5 211 GLU B O 1
ATOM 3410 N N . ALA B 1 212 ? 21.234 21.797 -2.904 1 79.81 212 ALA B N 1
ATOM 3411 C CA . ALA B 1 212 ? 22.5 21.406 -2.307 1 79.81 212 ALA B CA 1
ATOM 3412 C C . ALA B 1 212 ? 23.656 22.219 -2.895 1 79.81 212 ALA B C 1
ATOM 3414 O O . ALA B 1 212 ? 24.641 22.5 -2.203 1 79.81 212 ALA B O 1
ATOM 3415 N N . ASN B 1 213 ? 23.469 22.375 -4.121 1 78.12 213 ASN B N 1
ATOM 3416 C CA . ASN B 1 213 ? 24.516 23.141 -4.789 1 78.12 213 ASN B CA 1
ATOM 3417 C C . ASN B 1 213 ? 24.469 24.609 -4.402 1 78.12 213 ASN B C 1
ATOM 3419 O O . ASN B 1 213 ? 25.438 25.344 -4.617 1 78.12 213 ASN B O 1
ATOM 3423 N N . LYS B 1 214 ? 23.469 25.094 -3.928 1 77.75 214 LYS B N 1
ATOM 3424 C CA . LYS B 1 214 ? 23.359 26.484 -3.484 1 77.75 214 LYS B CA 1
ATOM 3425 C C . LYS B 1 214 ? 24.031 26.672 -2.125 1 77.75 214 LYS B C 1
ATOM 3427 O O . LYS B 1 214 ? 24.406 27.781 -1.764 1 77.75 214 LYS B O 1
ATOM 3432 N N . GLU B 1 215 ? 24.219 25.703 -1.355 1 62.16 215 GLU B N 1
ATOM 3433 C CA . GLU B 1 215 ? 24.891 25.812 -0.066 1 62.16 215 GLU B CA 1
ATOM 3434 C C . GLU B 1 215 ? 26.391 25.531 -0.196 1 62.16 215 GLU B C 1
ATOM 3436 O O . GLU B 1 215 ? 27.203 26.141 0.491 1 62.16 215 GLU B O 1
#

Secondary structure (DSSP, 8-state):
-HHHHHHHHHHHHHHHHHHHHHS----TTBSTTS-EEEEEE--TTSB-TTSSBPHHHHHHHHHHHHHHHHHHTTHHHHHHHHTEEEEEEEEEEEE-S---STT-EEEEEEEEEEE-SSEEEEEEEEE-SSTTPPPSEEEEEEEEEEETTTEEE-HHHIIIIII---HHHHHHHS----SSTHHHHHHHHHHHHHHHHHHHHHHHHHHHHHHHHH-/-HHHHHHHHHHHHHHHHHHHHHS----TTBSTTS-EEEEEE--TTSB-TTSSBPHHHHHHHHHHHHHHHHHHTTHHHHHHHHTEEEEEEEEEEEE-S---STT-EEEEEEEEEEE-SSEEEEEEEEE-SSTTPPPSEEEEEEEEEEETTTEEE-HHHIIIIII---HHHHHHHS----SSTHHHHHHHHHHHHHHHHHHHHHHHHHHHHHHHHH-

Foldseek 3Di:
DCVPLVVLLVVLLVLLLVLLVPDDQPLAQAADVGFDKAKDFAAPVQADPVQWRDPVSVVSVVVSSVSSSCNNNQVVVLCVVQQKDKDWPDKDKDFAATDDHGGAMKMWTKHFQAFDFFKTKMKIFIWHDDPPTDGRMIMITIIFMQHPVPGTGGVLCCVCVRRNDDNVSRVPSNPPPPPPCVSVVVVVVVVVVVVVVVVVVVVVVVVVVVVVVVD/DCVPLVVLLVVLLVLLLVLLVPDDQPLAQAADVGFDKAKDFAAPVQADPVQWRDPVSVVSVVVSSVSSSCNNNQVVVLCVVQQKDKDWPDKDKDFAATDDHGGAMKIWTKHFQAFDFFKTKMKIFIWHDDPPTDTRMIMITIIFMQHPVPGTGGVLCCVCVRRNDDNVSRVPSNDPCPVPVVSVVVVVVVVVVVVVVVVVVVVVVVVVVVVVVVD

Organism: Phaeodactylum tricornutum (strain CCAP 1055/1) (NCBI:txid556484)

Radius of gyration: 21.61 Å; Cα contacts (8 Å, |Δi|>4): 857; chains: 2; bounding box: 53×64×46 Å

Nearest PDB structures (foldseek):
  5vpj-assembly1_B  TM=7.973E-01  e=1.599E-09  Actinomadura verrucosospora
  2w3x-assembly1_B  TM=8.186E-01  e=1.942E-08  Micromonospora echinospora
  4i4j-assembly1_B  TM=7.220E-01  e=8.104E-09  Streptomyces globisporus
  4i4j-assembly2_E  TM=7.258E-01  e=4.372E-08  Streptomyces globisporus
  2ess-assembly1_A-2  TM=8.068E-01  e=3.676E-06  Bacteroides thetaiotaomicron VPI-5482

InterPro domains:
  IPR029069 HotDog domain superfamily [SSF54637] (27-150)
  IPR051490 THEM6/lcsJ thioesterase [PTHR12475] (31-146)

Solvent-accessible surface area (backbone atoms only — not comparable to full-atom values): 21130 Å² total; per-residue (Å²): 35,23,75,59,46,44,58,51,42,50,50,26,31,52,52,12,43,50,51,32,70,76,45,78,84,76,52,61,17,65,16,85,89,40,48,32,78,32,78,50,56,40,43,69,53,30,17,38,94,84,35,32,59,26,79,31,38,56,46,46,52,49,49,34,37,51,45,16,47,34,26,31,52,50,42,45,61,41,24,65,74,66,42,40,43,76,42,74,42,29,39,37,37,38,50,72,47,86,57,60,50,74,58,36,64,33,30,35,38,31,18,35,55,32,59,51,70,52,38,38,34,33,38,36,35,29,25,50,76,72,80,63,52,51,72,22,27,43,30,41,39,34,29,32,33,33,25,81,89,72,38,73,39,39,47,59,53,45,43,32,70,62,59,60,45,60,61,70,60,53,55,55,24,35,50,62,49,56,94,65,55,34,62,48,45,28,52,50,31,42,52,52,24,52,52,31,49,51,50,38,50,52,53,48,44,54,52,33,47,53,56,50,69,70,107,36,23,75,58,45,44,58,51,41,52,51,26,30,51,53,12,42,50,50,33,70,76,44,79,82,75,51,61,17,68,17,85,90,40,48,31,78,32,77,50,54,40,42,69,55,30,17,38,92,85,36,32,60,27,78,30,38,55,48,46,50,50,49,34,37,50,44,17,46,35,27,31,52,50,43,44,61,40,24,66,75,66,44,40,44,75,43,73,42,29,38,36,38,40,51,72,46,87,54,63,50,73,59,36,64,32,30,36,37,30,19,36,54,31,57,50,71,52,40,40,33,32,39,38,36,29,27,50,75,74,80,61,54,53,73,23,28,43,32,41,39,35,28,32,33,34,26,80,89,74,38,73,38,39,46,59,52,45,43,33,73,62,58,61,45,62,62,69,60,53,55,56,23,37,48,58,60,50,96,64,51,36,63,49,47,28,52,52,28,43,52,51,24,52,52,31,49,52,50,39,50,53,53,47,45,54,51,33,47,53,58,50,68,71,107

pLDDT: mean 87.09, std 10.77, range [39.19, 97.75]